Protein AF-A0A1Y1X0P6-F1 (afdb_monomer_lite)

pLDDT: mean 90.1, std 10.2, range [53.31, 98.5]

Radius of gyration: 53.83 Å; chains: 1; bounding box: 141×54×139 Å

Sequence (663 aa):
MRDKLRIVNDIKDFINKNDINKLKDYIKNENIEIKRIDKDIENYTNKLYNKGKISNELNYFVKIHYDKNIVNFIEIIKKNDLEKLKNYLLKNNVKLYDINYKYFDIMKYSIFLMERKEISSDIYTYIKNHFNRIKVIEIMKKNNVNELRSFSMKNNIEFKELNDNTFDIINYINSPKNKISDDIKKFVIETFVFKRKNIIKYLKEENVIDLKKYIKNNKIEIKDLNDENFDIIDYVNSSTNSISFKMKNFVISHYNKERFEIIELISNNDINYLKEYIEKNSIELEKLNDENFDILNFINKNIEISESMKIFVISHLNKKRYDIVELIRENNLTKLKNYVEKNNIEFKSFEDSYFNIIKYSFHLYNYNIIFCNVKDYIITRYTKQRRLIINMIKKNDINGLKGYIEKNSIELEKLNDENFDILKYINKNIKISKSMKIFVISHLNKKRYDIVELIRENNLTKLKNYVEKNNIEFKSFEDSSFNIIKYSFYFYGCKTISCDVRDYVITGYTRQRRLIINMIKKNDFNGQKKYIIENNVKIDELNGYNFNIVKYTCDYLYNISSKVTELIKDFYYKRGFSIPICLIKENKLNQLKEYTEKNNFIFESLNTNNFNIIEYILTLYQQNLISLEMKNFIIYHYNEKRKMIVKLFEKNNINELKEYSEK

Structure (mmCIF, N/CA/C/O backbone):
data_AF-A0A1Y1X0P6-F1
#
_entry.id   AF-A0A1Y1X0P6-F1
#
loop_
_atom_site.group_PDB
_atom_site.id
_atom_site.type_symbol
_atom_site.label_atom_id
_atom_site.label_alt_id
_atom_site.label_comp_id
_atom_site.label_asym_id
_atom_site.label_entity_id
_atom_site.label_seq_id
_atom_site.pdbx_PDB_ins_code
_atom_site.Cartn_x
_atom_site.Cartn_y
_atom_site.Cartn_z
_atom_site.occupancy
_atom_site.B_iso_or_equiv
_atom_site.auth_seq_id
_atom_site.auth_comp_id
_atom_site.auth_asym_id
_atom_site.auth_atom_id
_atom_site.pdbx_PDB_model_num
ATOM 1 N N . MET A 1 1 ? -63.482 -2.624 67.041 1.00 59.59 1 MET A N 1
ATOM 2 C CA . MET A 1 1 ? -62.346 -2.319 67.954 1.00 59.59 1 MET A CA 1
ATOM 3 C C . MET A 1 1 ? -61.953 -3.522 68.817 1.00 59.59 1 MET A C 1
ATOM 5 O O . MET A 1 1 ? -60.761 -3.784 68.910 1.00 59.59 1 MET A O 1
ATOM 9 N N . ARG A 1 2 ? -62.910 -4.284 69.384 1.00 62.12 2 ARG A N 1
ATOM 10 C CA . ARG A 1 2 ? -62.627 -5.506 70.172 1.00 62.12 2 ARG A CA 1
ATOM 11 C C . ARG A 1 2 ? -61.884 -6.598 69.383 1.00 62.12 2 ARG A C 1
ATOM 13 O O . ARG A 1 2 ? -60.907 -7.128 69.899 1.00 62.12 2 ARG A O 1
ATOM 20 N N . ASP A 1 3 ? -62.238 -6.831 68.118 1.00 81.94 3 ASP A N 1
ATOM 21 C CA . ASP A 1 3 ? -61.567 -7.858 67.295 1.00 81.94 3 ASP A CA 1
ATOM 22 C C . ASP A 1 3 ? -60.112 -7.507 66.978 1.00 81.94 3 ASP A C 1
ATOM 24 O O . ASP A 1 3 ? -59.235 -8.360 67.012 1.00 81.94 3 ASP A O 1
ATOM 28 N N . LYS A 1 4 ? -59.828 -6.219 66.764 1.00 89.94 4 LYS A N 1
ATOM 29 C CA . LYS A 1 4 ? -58.477 -5.730 66.473 1.00 89.94 4 LYS A CA 1
ATOM 30 C C . LYS A 1 4 ? -57.524 -5.978 67.646 1.00 89.94 4 LYS A C 1
ATOM 32 O O . LYS A 1 4 ? -56.427 -6.471 67.431 1.00 89.94 4 LYS A O 1
ATOM 37 N N . LEU A 1 5 ? -57.950 -5.678 68.876 1.00 91.62 5 LEU A N 1
ATOM 38 C CA . LEU A 1 5 ? -57.136 -5.910 70.074 1.00 91.62 5 LEU A CA 1
ATOM 39 C C . LEU A 1 5 ? -56.911 -7.408 70.329 1.00 91.62 5 LEU A C 1
ATOM 41 O O . LEU A 1 5 ? -55.798 -7.796 70.673 1.00 91.62 5 LEU A O 1
ATOM 45 N N . ARG A 1 6 ? -57.941 -8.241 70.109 1.00 94.38 6 ARG A N 1
ATOM 46 C CA . ARG A 1 6 ? -57.818 -9.704 70.183 1.00 94.38 6 ARG A CA 1
ATOM 47 C C . ARG A 1 6 ? -56.748 -10.207 69.214 1.00 94.38 6 ARG A C 1
ATOM 49 O O . ARG A 1 6 ? -55.807 -10.854 69.649 1.00 94.38 6 ARG A O 1
ATOM 56 N N . ILE A 1 7 ? -56.825 -9.797 67.946 1.00 94.50 7 ILE A N 1
ATOM 57 C CA . ILE A 1 7 ? -55.865 -10.201 66.910 1.00 94.50 7 ILE A CA 1
ATOM 58 C C . ILE A 1 7 ? -54.432 -9.757 67.250 1.00 94.50 7 ILE A C 1
ATOM 60 O O . ILE A 1 7 ? -53.492 -10.532 67.095 1.00 94.50 7 ILE A O 1
ATOM 64 N N . VAL A 1 8 ? -54.241 -8.529 67.753 1.00 95.44 8 VAL A N 1
ATOM 65 C CA . VAL A 1 8 ? -52.916 -8.058 68.206 1.00 95.44 8 VAL A CA 1
ATOM 66 C C . VAL A 1 8 ? -52.361 -8.939 69.320 1.00 95.44 8 VAL A C 1
ATOM 68 O O . VAL A 1 8 ? -51.175 -9.274 69.298 1.00 95.44 8 VAL A O 1
ATOM 71 N N . ASN A 1 9 ? -53.195 -9.281 70.302 1.00 95.44 9 ASN A N 1
ATOM 72 C CA . ASN A 1 9 ? -52.785 -10.087 71.445 1.00 95.44 9 ASN A CA 1
ATOM 73 C C . ASN A 1 9 ? -52.441 -11.516 71.025 1.00 95.44 9 ASN A C 1
ATOM 75 O O . ASN A 1 9 ? -51.397 -12.008 71.441 1.00 95.44 9 ASN A O 1
ATOM 79 N N . ASP A 1 10 ? -53.242 -12.128 70.152 1.00 96.31 10 ASP A N 1
ATOM 80 C CA . ASP A 1 10 ? -52.979 -13.464 69.610 1.00 96.31 10 ASP A CA 1
ATOM 81 C C . ASP A 1 10 ? -51.648 -13.484 68.841 1.00 96.31 10 ASP A C 1
ATOM 83 O O . ASP A 1 10 ? -50.781 -14.317 69.104 1.00 96.31 10 ASP A O 1
ATOM 87 N N . ILE A 1 11 ? -51.413 -12.499 67.961 1.00 96.62 11 ILE A N 1
ATOM 88 C CA . ILE A 1 11 ? -50.139 -12.366 67.235 1.00 96.62 11 ILE A CA 1
ATOM 89 C C . ILE A 1 11 ? -48.963 -12.206 68.212 1.00 96.62 11 ILE A C 1
ATOM 91 O O . ILE A 1 11 ? -47.950 -12.893 68.069 1.00 96.62 11 ILE A O 1
ATOM 95 N N . LYS A 1 12 ? -49.074 -11.324 69.216 1.00 97.12 12 LYS A N 1
ATOM 96 C CA . LYS A 1 12 ? -48.016 -11.118 70.223 1.00 97.12 12 LYS A CA 1
ATOM 97 C C . LYS A 1 12 ? -47.772 -12.374 71.064 1.00 97.12 12 LYS A C 1
ATOM 99 O O . LYS A 1 12 ? -46.616 -12.642 71.390 1.00 97.12 12 LYS A O 1
ATOM 104 N N . ASP A 1 13 ? -48.810 -13.144 71.383 1.00 97.25 13 ASP A N 1
ATOM 105 C CA . ASP A 1 13 ? -48.706 -14.422 72.093 1.00 97.25 13 ASP A CA 1
ATOM 106 C C . ASP A 1 13 ? -47.965 -15.475 71.255 1.00 97.25 13 ASP A C 1
ATOM 108 O O . ASP A 1 13 ? -46.997 -16.067 71.738 1.00 97.25 13 ASP A O 1
ATOM 112 N N . PHE A 1 14 ? -48.318 -15.638 69.976 1.00 97.62 14 PHE A N 1
ATOM 113 C CA . PHE A 1 14 ? -47.597 -16.547 69.076 1.00 97.62 14 PHE A CA 1
ATOM 114 C C . PHE A 1 14 ? -46.130 -16.140 68.892 1.00 97.62 14 PHE A C 1
ATOM 116 O O . PHE A 1 14 ? -45.243 -16.995 68.938 1.00 97.62 14 PHE A O 1
ATOM 123 N N . ILE A 1 15 ? -45.850 -14.836 68.759 1.00 97.25 15 ILE A N 1
ATOM 124 C CA . ILE A 1 15 ? -44.478 -14.312 68.711 1.00 97.25 15 ILE A CA 1
ATOM 125 C C . ILE A 1 15 ? -43.740 -14.625 70.022 1.00 97.25 15 ILE A C 1
ATOM 127 O O . ILE A 1 15 ? -42.617 -15.116 69.976 1.00 97.25 15 ILE A O 1
ATOM 131 N N . ASN A 1 16 ? -44.352 -14.396 71.189 1.00 96.56 16 ASN A N 1
ATOM 132 C CA . ASN A 1 16 ? -43.742 -14.685 72.496 1.00 96.56 16 ASN A CA 1
ATOM 133 C C . ASN A 1 16 ? -43.391 -16.156 72.690 1.00 96.56 16 ASN A C 1
ATOM 135 O O . ASN A 1 16 ? -42.343 -16.467 73.251 1.00 96.56 16 ASN A O 1
ATOM 139 N N . LYS A 1 17 ? -44.269 -17.046 72.225 1.00 97.06 17 LYS A N 1
ATOM 140 C CA . LYS A 1 17 ? -44.071 -18.499 72.261 1.00 97.06 17 LYS A CA 1
ATOM 141 C C . LYS A 1 17 ? -43.073 -18.989 71.208 1.00 97.06 17 LYS A C 1
ATOM 143 O O . LYS A 1 17 ? -42.765 -20.175 71.182 1.00 97.06 17 LYS A O 1
ATOM 148 N N . ASN A 1 18 ? -42.571 -18.091 70.356 1.00 96.25 18 ASN A N 1
ATOM 149 C CA . ASN A 1 18 ? -41.733 -18.395 69.202 1.00 96.25 18 ASN A CA 1
ATOM 150 C C . ASN A 1 18 ? -42.370 -19.452 68.262 1.00 96.25 18 ASN A C 1
ATOM 152 O O . ASN A 1 18 ? -41.668 -20.258 67.653 1.00 96.25 18 ASN A O 1
ATOM 156 N N . ASP A 1 19 ? -43.705 -19.465 68.156 1.00 96.38 19 ASP A N 1
ATOM 157 C CA . ASP A 1 19 ? -44.482 -20.486 67.438 1.00 96.38 19 ASP A CA 1
ATOM 158 C C . ASP A 1 19 ? -44.824 -20.013 66.015 1.00 96.38 19 ASP A C 1
ATOM 160 O O . ASP A 1 19 ? -45.900 -19.478 65.735 1.00 96.38 19 ASP A O 1
ATOM 164 N N . ILE A 1 20 ? -43.863 -20.170 65.098 1.00 96.12 20 ILE A N 1
ATOM 165 C CA . ILE A 1 20 ? -43.991 -19.688 63.714 1.00 96.12 20 ILE A CA 1
ATOM 166 C C . ILE A 1 20 ? -45.110 -20.391 62.938 1.00 96.12 20 ILE A C 1
ATOM 168 O O . ILE A 1 20 ? -45.725 -19.768 62.076 1.00 96.12 20 ILE A O 1
ATOM 172 N N . ASN A 1 21 ? -45.381 -21.666 63.224 1.00 96.12 21 ASN A N 1
ATOM 173 C CA . ASN A 1 21 ? -46.379 -22.438 62.485 1.00 96.12 21 ASN A CA 1
ATOM 174 C C . ASN A 1 21 ? -47.788 -21.959 62.832 1.00 96.12 21 ASN A C 1
ATOM 176 O O . ASN A 1 21 ? -48.546 -21.629 61.924 1.00 96.12 21 ASN A O 1
ATOM 180 N N . LYS A 1 22 ? -48.096 -21.779 64.126 1.00 96.25 22 LYS A N 1
ATOM 181 C CA . LYS A 1 22 ? -49.379 -21.178 64.518 1.00 96.25 22 LYS A CA 1
ATOM 182 C C . LYS A 1 22 ? -49.533 -19.760 63.990 1.00 96.25 22 LYS A C 1
ATOM 184 O O . LYS A 1 22 ? -50.613 -19.399 63.537 1.00 96.25 22 LYS A O 1
ATOM 189 N N . LEU A 1 23 ? -48.460 -18.968 63.995 1.00 96.62 23 LEU A N 1
ATOM 190 C CA . LEU A 1 23 ? -48.498 -17.618 63.439 1.00 96.62 23 LEU A CA 1
ATOM 191 C C . LEU A 1 23 ? -48.761 -17.624 61.919 1.00 96.62 23 LEU A C 1
ATOM 193 O O . LEU A 1 23 ? -49.551 -16.809 61.446 1.00 96.62 23 LEU A O 1
ATOM 197 N N . LYS A 1 24 ? -48.140 -18.546 61.166 1.00 95.62 24 LYS A N 1
ATOM 198 C CA . LYS A 1 24 ? -48.385 -18.763 59.727 1.00 95.62 24 LYS A CA 1
ATOM 199 C C . LYS A 1 24 ? -49.851 -19.090 59.459 1.00 95.62 24 LYS A C 1
ATOM 201 O O . LYS A 1 24 ? -50.482 -18.411 58.647 1.00 95.62 24 LYS A O 1
ATOM 206 N N . ASP A 1 25 ? -50.385 -20.085 60.162 1.00 95.69 25 ASP A N 1
ATOM 207 C CA . ASP A 1 25 ? -51.770 -20.528 59.999 1.00 95.69 25 ASP A CA 1
ATOM 208 C C . ASP A 1 25 ? -52.753 -19.417 60.370 1.00 95.69 25 ASP A C 1
ATOM 210 O O . ASP A 1 25 ? -53.696 -19.152 59.629 1.00 95.69 25 ASP A O 1
ATOM 214 N N . TYR A 1 26 ? -52.492 -18.705 61.468 1.00 95.88 26 TYR A N 1
ATOM 215 C CA . TYR A 1 26 ? -53.346 -17.621 61.938 1.00 95.88 26 TYR A CA 1
ATOM 216 C C . TYR A 1 26 ? -53.378 -16.438 60.964 1.00 95.88 26 TYR A C 1
ATOM 218 O O . TYR A 1 26 ? -54.457 -15.994 60.577 1.00 95.88 26 TYR A O 1
ATOM 226 N N . ILE A 1 27 ? -52.215 -15.961 60.496 1.00 94.06 27 ILE A N 1
ATOM 227 C CA . ILE A 1 27 ? -52.154 -14.866 59.512 1.00 94.06 27 ILE A CA 1
ATOM 228 C C . ILE A 1 27 ? -52.871 -15.249 58.214 1.00 94.06 27 ILE A C 1
ATOM 230 O O . ILE A 1 27 ? -53.576 -14.418 57.638 1.00 94.06 27 ILE A O 1
ATOM 234 N N . LYS A 1 28 ? -52.710 -16.498 57.762 1.00 92.31 28 LYS A N 1
ATOM 235 C CA . LYS A 1 28 ? -53.332 -17.001 56.535 1.00 92.31 28 LYS A CA 1
ATOM 236 C C . LYS A 1 28 ? -54.851 -17.133 56.669 1.00 92.31 28 LYS A C 1
ATOM 238 O O . LYS A 1 28 ? -55.565 -16.641 55.800 1.00 92.31 28 LYS A O 1
ATOM 243 N N . ASN A 1 29 ? -55.333 -17.776 57.733 1.00 93.31 29 ASN A N 1
ATOM 244 C CA . ASN A 1 29 ? -56.759 -18.048 57.944 1.00 93.31 29 ASN A CA 1
ATOM 245 C C . ASN A 1 29 ? -57.564 -16.758 58.134 1.00 93.31 29 ASN A C 1
ATOM 247 O O . ASN A 1 29 ? -58.663 -16.633 57.603 1.00 93.31 29 ASN A O 1
ATOM 251 N N . GLU A 1 30 ? -56.988 -15.780 58.830 1.00 92.81 30 GLU A N 1
ATOM 252 C CA . GLU A 1 30 ? -57.635 -14.497 59.115 1.00 92.81 30 GLU A CA 1
ATOM 253 C C . GLU A 1 30 ? -57.335 -13.420 58.048 1.00 92.81 30 GLU A C 1
ATOM 255 O O . GLU A 1 30 ? -57.792 -12.283 58.169 1.00 92.81 30 GLU A O 1
ATOM 260 N N . ASN A 1 31 ? -56.563 -13.748 56.997 1.00 90.38 31 ASN A N 1
ATOM 261 C CA . ASN A 1 31 ? -56.144 -12.830 55.924 1.00 90.38 31 ASN A CA 1
ATOM 262 C C . ASN A 1 31 ? -55.560 -11.501 56.460 1.00 90.38 31 ASN A C 1
ATOM 264 O O . ASN A 1 31 ? -55.955 -10.398 56.065 1.00 90.38 31 ASN A O 1
ATOM 268 N N . ILE A 1 32 ? -54.635 -11.615 57.414 1.00 90.94 32 ILE A N 1
ATOM 269 C CA . ILE A 1 32 ? -54.116 -10.488 58.194 1.00 90.94 32 ILE A CA 1
ATOM 270 C C . ILE A 1 32 ? -53.000 -9.742 57.449 1.00 90.94 32 ILE A C 1
ATOM 272 O O . ILE A 1 32 ? -51.982 -10.320 57.080 1.00 90.94 32 ILE A O 1
ATOM 276 N N . GLU A 1 33 ? -53.133 -8.415 57.349 1.00 90.56 33 GLU A N 1
ATOM 277 C CA . GLU A 1 33 ? -52.023 -7.495 57.059 1.00 90.56 33 GLU A CA 1
ATOM 278 C C . GLU A 1 33 ? -51.565 -6.827 58.366 1.00 90.56 33 GLU A C 1
ATOM 280 O O . GLU A 1 33 ? -52.247 -5.934 58.881 1.00 90.56 33 GLU A O 1
ATOM 285 N N . ILE A 1 34 ? -50.416 -7.243 58.914 1.00 91.69 34 ILE A N 1
ATOM 286 C CA . ILE A 1 34 ? -49.955 -6.840 60.259 1.00 91.69 34 ILE A CA 1
ATOM 287 C C . ILE A 1 34 ? -49.917 -5.307 60.415 1.00 91.69 34 ILE A C 1
ATOM 289 O O . ILE A 1 34 ? -50.376 -4.784 61.432 1.00 91.69 34 ILE A O 1
ATOM 293 N N . LYS A 1 35 ? -49.471 -4.570 59.388 1.00 90.94 35 LYS A N 1
ATOM 294 C CA . LYS A 1 35 ? -49.409 -3.096 59.360 1.00 90.94 35 LYS A CA 1
ATOM 295 C C . LYS A 1 35 ? -50.762 -2.414 59.586 1.00 90.94 35 LYS A C 1
ATOM 297 O O . LYS A 1 35 ? -50.802 -1.331 60.175 1.00 90.94 35 LYS A O 1
ATOM 302 N N . ARG A 1 36 ? -51.873 -3.013 59.133 1.00 89.88 36 ARG A N 1
ATOM 303 C CA . ARG A 1 36 ? -53.234 -2.474 59.353 1.00 89.88 36 ARG A CA 1
ATOM 304 C C . ARG A 1 36 ? -53.728 -2.722 60.775 1.00 89.88 36 ARG A C 1
ATOM 306 O O . ARG A 1 36 ? -54.544 -1.950 61.296 1.00 89.88 36 ARG A O 1
ATOM 313 N N . ILE A 1 37 ? -53.241 -3.792 61.395 1.00 90.38 37 ILE A N 1
ATOM 314 C CA . ILE A 1 37 ? -53.665 -4.218 62.723 1.00 90.38 37 ILE A CA 1
ATOM 315 C C . ILE A 1 37 ? -52.900 -3.450 63.800 1.00 90.38 37 ILE A C 1
ATOM 317 O O . ILE A 1 37 ? -53.515 -2.743 64.587 1.00 90.38 37 ILE A O 1
ATOM 321 N N . ASP A 1 38 ? -51.578 -3.507 63.837 1.00 90.25 38 ASP A N 1
ATOM 322 C CA . ASP A 1 38 ? -50.809 -2.738 64.817 1.00 90.25 38 ASP A CA 1
ATOM 323 C C . ASP A 1 38 ? -49.389 -2.518 64.300 1.00 90.25 38 ASP A C 1
ATOM 325 O O . ASP A 1 38 ? -48.623 -3.463 64.095 1.00 90.25 38 ASP A O 1
ATOM 329 N N . LYS A 1 39 ? -49.035 -1.242 64.101 1.00 87.06 39 LYS A N 1
ATOM 330 C CA . LYS A 1 39 ? -47.705 -0.846 63.627 1.00 87.06 39 LYS A CA 1
ATOM 331 C C . LYS A 1 39 ? -46.610 -1.246 64.622 1.00 87.06 39 LYS A C 1
ATOM 333 O O . LYS A 1 39 ? -45.468 -1.417 64.200 1.00 87.06 39 LYS A O 1
ATOM 338 N N . ASP A 1 40 ? -46.948 -1.447 65.898 1.00 92.06 40 ASP A N 1
ATOM 339 C CA . ASP A 1 40 ? -45.998 -1.801 66.951 1.00 92.06 40 ASP A CA 1
ATOM 340 C C . ASP A 1 40 ? -45.678 -3.297 67.033 1.00 92.06 40 ASP A C 1
ATOM 342 O O . ASP A 1 40 ? -44.695 -3.655 67.684 1.00 92.06 40 ASP A O 1
ATOM 346 N N . ILE A 1 41 ? -46.425 -4.184 66.357 1.00 93.62 41 ILE A N 1
ATOM 347 C CA . ILE A 1 41 ? -46.115 -5.631 66.330 1.00 93.62 41 ILE A CA 1
ATOM 348 C C . ILE A 1 41 ? -44.704 -5.878 65.784 1.00 93.62 41 ILE A C 1
ATOM 350 O O . ILE A 1 41 ? -43.966 -6.728 66.283 1.00 93.62 41 ILE A O 1
ATOM 354 N N . GLU A 1 42 ? -44.284 -5.109 64.790 1.00 90.38 42 GLU A N 1
ATOM 355 C CA . GLU A 1 42 ? -42.949 -5.222 64.213 1.00 90.38 42 GLU A CA 1
ATOM 356 C C . GLU A 1 42 ? -41.857 -4.725 65.175 1.00 90.38 42 GLU A C 1
ATOM 358 O O . GLU A 1 42 ? -40.851 -5.409 65.382 1.00 90.38 42 GLU A O 1
ATOM 363 N N . ASN A 1 43 ? -42.059 -3.566 65.818 1.00 91.56 43 ASN A N 1
ATOM 364 C CA . ASN A 1 43 ? -41.158 -3.052 66.858 1.00 91.56 43 ASN A CA 1
ATOM 365 C C . ASN A 1 43 ? -41.009 -4.061 68.001 1.00 91.56 43 ASN A C 1
ATOM 367 O O . ASN A 1 43 ? -39.902 -4.313 68.481 1.00 91.56 43 ASN A O 1
ATOM 371 N N . TYR A 1 44 ? -42.132 -4.648 68.409 1.00 95.19 44 TYR A N 1
ATOM 372 C CA . TYR A 1 44 ? -42.217 -5.687 69.420 1.00 95.19 44 TYR A CA 1
ATOM 373 C C . TYR A 1 44 ? -41.399 -6.924 69.033 1.00 95.19 44 TYR A C 1
ATOM 375 O O . TYR A 1 44 ? -40.531 -7.356 69.794 1.00 95.19 44 TYR A O 1
ATOM 383 N N . THR A 1 45 ? -41.607 -7.427 67.815 1.00 94.56 45 THR A N 1
ATOM 384 C CA . THR A 1 45 ? -40.896 -8.590 67.267 1.00 94.56 45 THR A CA 1
ATOM 385 C C . THR A 1 45 ? -39.390 -8.342 67.210 1.00 94.56 45 THR A C 1
ATOM 387 O O . THR A 1 45 ? -38.617 -9.137 67.739 1.00 94.56 45 THR A O 1
ATOM 390 N N . ASN A 1 46 ? -38.951 -7.195 66.677 1.00 91.00 46 ASN A N 1
ATOM 391 C CA . ASN A 1 46 ? -37.528 -6.842 66.630 1.00 91.00 46 ASN A CA 1
ATOM 392 C C . ASN A 1 46 ? -36.912 -6.734 68.037 1.00 91.00 46 ASN A C 1
ATOM 394 O O . ASN A 1 46 ? -35.784 -7.178 68.249 1.00 91.00 46 ASN A O 1
ATOM 398 N N . LYS A 1 47 ? -37.645 -6.188 69.021 1.00 95.19 47 LYS A N 1
ATOM 399 C CA . LYS A 1 47 ? -37.192 -6.132 70.423 1.00 95.19 47 LYS A CA 1
ATOM 400 C C . LYS A 1 47 ? -36.964 -7.525 71.005 1.00 95.19 47 LYS A C 1
ATOM 402 O O . LYS A 1 47 ? -36.001 -7.712 71.745 1.00 95.19 47 LYS A O 1
ATOM 407 N N . LEU A 1 48 ? -37.842 -8.482 70.711 1.00 96.06 48 LEU A N 1
ATOM 408 C CA . LEU A 1 48 ? -37.693 -9.865 71.167 1.00 96.06 48 LEU A CA 1
ATOM 409 C C . LEU A 1 48 ? -36.554 -10.583 70.441 1.00 96.06 48 LEU A C 1
ATOM 411 O O . LEU A 1 48 ? -35.767 -11.268 71.092 1.00 96.06 48 LEU A O 1
ATOM 415 N N . TYR A 1 49 ? -36.418 -10.370 69.132 1.00 95.12 49 TYR A N 1
ATOM 416 C CA . TYR A 1 49 ? -35.329 -10.930 68.335 1.00 95.12 49 TYR A CA 1
ATOM 417 C C . TYR A 1 49 ? -33.960 -10.450 68.831 1.00 95.12 49 TYR A C 1
ATOM 419 O O . TYR A 1 49 ? -33.085 -11.264 69.102 1.00 95.12 49 TYR A O 1
ATOM 427 N N . ASN A 1 50 ? -33.800 -9.143 69.065 1.00 93.06 50 ASN A N 1
ATOM 428 C CA . ASN A 1 50 ? -32.553 -8.570 69.589 1.00 93.06 50 ASN A CA 1
ATOM 429 C C . ASN A 1 50 ? -32.213 -9.061 71.007 1.00 93.06 50 ASN A C 1
ATOM 431 O O . ASN A 1 50 ? -31.059 -9.000 71.416 1.00 93.06 50 ASN A O 1
ATOM 435 N N . LYS A 1 51 ? -33.207 -9.546 71.762 1.00 96.56 51 LYS A N 1
ATOM 436 C CA . LYS A 1 51 ? -33.021 -10.192 73.071 1.00 96.56 51 LYS A CA 1
ATOM 437 C C . LYS A 1 51 ? -32.764 -11.703 72.967 1.00 96.56 51 LYS A C 1
ATOM 439 O O . LYS A 1 51 ? -32.720 -12.362 74.000 1.00 96.56 51 LYS A O 1
ATOM 444 N N . GLY A 1 52 ? -32.676 -12.263 71.757 1.00 95.62 52 GLY A N 1
ATOM 445 C CA . GLY A 1 52 ? -32.529 -13.703 71.522 1.00 95.62 52 GLY A CA 1
ATOM 446 C C . GLY A 1 52 ? -33.755 -14.535 71.915 1.00 95.62 52 GLY A C 1
ATOM 447 O O . GLY A 1 52 ? -33.642 -15.744 72.069 1.00 95.62 52 GLY A O 1
ATOM 448 N N . LYS A 1 53 ? -34.925 -13.908 72.111 1.00 96.81 53 LYS A N 1
ATOM 449 C CA . LYS A 1 53 ? -36.138 -14.589 72.604 1.00 96.81 53 LYS A CA 1
ATOM 450 C C . LYS A 1 53 ? -36.940 -15.301 71.518 1.00 96.81 53 LYS A C 1
ATOM 452 O O . LYS A 1 53 ? -37.776 -16.135 71.838 1.00 96.81 53 LYS A O 1
ATOM 457 N N . ILE A 1 54 ? -36.720 -14.948 70.255 1.00 97.50 54 ILE A N 1
ATOM 458 C CA . ILE A 1 54 ? -37.398 -15.550 69.106 1.00 97.50 54 ILE A CA 1
ATOM 459 C C . ILE A 1 54 ? -36.388 -15.881 68.013 1.00 97.50 54 ILE A C 1
ATOM 461 O O . ILE A 1 54 ? -35.321 -15.271 67.925 1.00 97.50 54 ILE A O 1
ATOM 465 N N . SER A 1 55 ? -36.750 -16.835 67.162 1.00 95.25 55 SER A N 1
ATOM 466 C CA . SER A 1 55 ? -35.939 -17.273 66.031 1.00 95.25 55 SER A CA 1
ATOM 467 C C . SER A 1 55 ? -35.822 -16.194 64.947 1.00 95.25 55 SER A C 1
ATOM 469 O O . SER A 1 55 ? -36.701 -15.343 64.775 1.00 95.25 55 SER A O 1
ATOM 471 N N . ASN A 1 56 ? -34.742 -16.263 64.161 1.00 90.38 56 ASN A N 1
ATOM 472 C CA . ASN A 1 56 ? -34.593 -15.426 62.970 1.00 90.38 56 ASN A CA 1
ATOM 473 C C . ASN A 1 56 ? -35.716 -15.699 61.960 1.00 90.38 56 ASN A C 1
ATOM 475 O O . ASN A 1 56 ? -36.230 -14.754 61.377 1.00 90.38 56 ASN A O 1
ATOM 479 N N . GLU A 1 57 ? -36.142 -16.958 61.799 1.00 90.56 57 GLU A N 1
ATOM 480 C CA . GLU A 1 57 ? -37.234 -17.320 60.884 1.00 90.56 57 GLU A CA 1
ATOM 481 C C . GLU A 1 57 ? -38.545 -16.617 61.258 1.00 90.56 57 GLU A C 1
ATOM 483 O O . GLU A 1 57 ? -39.188 -16.034 60.387 1.00 90.56 57 GLU A O 1
ATOM 488 N N . LEU A 1 58 ? -38.913 -16.596 62.546 1.00 94.81 58 LEU A N 1
ATOM 489 C CA . LEU A 1 58 ? -40.130 -15.925 63.013 1.00 94.81 58 LEU A CA 1
ATOM 490 C C . LEU A 1 58 ? -40.054 -14.409 62.838 1.00 94.81 58 LEU A C 1
ATOM 492 O O . LEU A 1 58 ? -40.994 -13.802 62.326 1.00 94.81 58 LEU A O 1
ATOM 496 N N . ASN A 1 59 ? -38.918 -13.800 63.187 1.00 93.31 59 ASN A N 1
ATOM 497 C CA . ASN A 1 59 ? -38.688 -12.378 62.934 1.00 93.31 59 ASN A CA 1
ATOM 498 C C . ASN A 1 59 ? -38.819 -12.046 61.437 1.00 93.31 59 ASN A C 1
ATOM 500 O O . ASN A 1 59 ? -39.432 -11.049 61.057 1.00 93.31 59 ASN A O 1
ATOM 504 N N . TYR A 1 60 ? -38.274 -12.908 60.578 1.00 89.06 60 TYR A N 1
ATOM 505 C CA . TYR A 1 60 ? -38.336 -12.751 59.131 1.00 89.06 60 TYR A CA 1
ATOM 506 C C . TYR A 1 60 ? -39.759 -12.893 58.590 1.00 89.06 60 TYR A C 1
ATOM 508 O O . TYR A 1 60 ? -40.194 -12.101 57.754 1.00 89.06 60 TYR A O 1
ATOM 516 N N . PHE A 1 61 ? -40.496 -13.882 59.092 1.00 93.06 61 PHE A N 1
ATOM 517 C CA . PHE A 1 61 ? -41.876 -14.137 58.711 1.00 93.06 61 PHE A CA 1
ATOM 518 C C . PHE A 1 61 ? -42.772 -12.926 58.991 1.00 93.06 61 PHE A C 1
ATOM 520 O O . PHE A 1 61 ? -43.489 -12.486 58.090 1.00 93.06 61 PHE A O 1
ATOM 527 N N . VAL A 1 62 ? -42.661 -12.341 60.193 1.00 93.00 62 VAL A N 1
ATOM 528 C CA . VAL A 1 62 ? -43.393 -11.122 60.576 1.00 93.00 62 VAL A CA 1
ATOM 529 C C . VAL A 1 62 ? -43.059 -9.958 59.641 1.00 93.00 62 VAL A C 1
ATOM 531 O O . VAL A 1 62 ? -43.960 -9.232 59.235 1.00 93.00 62 VAL A O 1
ATOM 534 N N . LYS A 1 63 ? -41.787 -9.791 59.255 1.00 90.94 63 LYS A N 1
ATOM 535 C CA . LYS A 1 63 ? -41.354 -8.720 58.341 1.00 90.94 63 LYS A CA 1
ATOM 536 C C . LYS A 1 63 ? -41.912 -8.874 56.928 1.00 90.94 63 LYS A C 1
ATOM 538 O O . LYS A 1 63 ? -42.360 -7.889 56.352 1.00 90.94 63 LYS A O 1
ATOM 543 N N . ILE A 1 64 ? -41.918 -10.092 56.381 1.00 90.81 64 ILE A N 1
ATOM 544 C CA . ILE A 1 64 ? -42.501 -10.365 55.055 1.00 90.81 64 ILE A CA 1
ATOM 545 C C . ILE A 1 64 ? -44.010 -10.099 55.062 1.00 90.81 64 ILE A C 1
ATOM 547 O O . ILE A 1 64 ? -44.524 -9.504 54.122 1.00 90.81 64 ILE A O 1
ATOM 551 N N . HIS A 1 65 ? -44.706 -10.505 56.127 1.00 92.38 65 HIS A N 1
ATOM 552 C CA . HIS A 1 65 ? -46.162 -10.360 56.262 1.00 92.38 65 HIS A CA 1
ATOM 553 C C . HIS A 1 65 ? -46.585 -9.023 56.882 1.00 92.38 65 HIS A C 1
ATOM 555 O O . HIS A 1 65 ? -47.752 -8.838 57.236 1.00 92.38 65 HIS A O 1
ATOM 561 N N . TYR A 1 66 ? -45.650 -8.077 57.012 1.00 91.19 66 TYR A N 1
ATOM 562 C CA . TYR A 1 66 ? -45.946 -6.769 57.574 1.00 91.19 66 TYR A CA 1
ATOM 563 C C . TYR A 1 66 ? -46.912 -5.985 56.682 1.00 91.19 66 TYR A C 1
ATOM 565 O O . TYR A 1 66 ? -47.934 -5.493 57.154 1.00 91.19 66 TYR A O 1
ATOM 573 N N . ASP A 1 67 ? -46.600 -5.910 55.388 1.00 89.69 67 ASP A N 1
ATOM 574 C CA . ASP A 1 67 ? -47.335 -5.157 54.370 1.00 89.69 67 ASP A CA 1
ATOM 575 C C . ASP A 1 67 ? -47.722 -6.091 53.218 1.00 89.69 67 ASP A C 1
ATOM 577 O O . ASP A 1 67 ? -46.910 -6.899 52.756 1.00 89.69 67 ASP A O 1
ATOM 581 N N . LYS A 1 68 ? -48.954 -5.966 52.719 1.00 88.75 68 LYS A N 1
ATOM 582 C CA . LYS A 1 68 ? -49.453 -6.830 51.642 1.00 88.75 68 LYS A CA 1
ATOM 583 C C . LYS A 1 68 ? -48.626 -6.700 50.354 1.00 88.75 68 LYS A C 1
ATOM 585 O O . LYS A 1 68 ? -48.473 -7.677 49.626 1.00 88.75 68 LYS A O 1
ATOM 590 N N . ASN A 1 69 ? -48.055 -5.527 50.077 1.00 88.94 69 ASN A N 1
ATOM 591 C CA . ASN A 1 69 ? -47.194 -5.322 48.911 1.00 88.94 69 ASN A CA 1
ATOM 592 C C . ASN A 1 69 ? -45.867 -6.077 49.033 1.00 88.94 69 ASN A C 1
ATOM 594 O O . ASN A 1 69 ? -45.364 -6.555 48.016 1.00 88.94 69 ASN A O 1
ATOM 598 N N . ILE A 1 70 ? -45.327 -6.214 50.255 1.00 90.62 70 ILE A N 1
ATOM 599 C CA . ILE A 1 70 ? -44.139 -7.035 50.519 1.00 90.62 70 ILE A CA 1
ATOM 600 C C . ILE A 1 70 ? -44.479 -8.494 50.220 1.00 90.62 70 ILE A C 1
ATOM 602 O O . ILE A 1 70 ? -43.794 -9.103 49.405 1.00 90.62 70 ILE A O 1
ATOM 606 N N . VAL A 1 71 ? -45.564 -9.026 50.796 1.00 90.94 71 VAL A N 1
ATOM 607 C CA . VAL A 1 71 ? -46.010 -10.413 50.556 1.00 90.94 71 VAL A CA 1
ATOM 608 C C . VAL A 1 71 ? -46.161 -10.690 49.061 1.00 90.94 71 VAL A C 1
ATOM 610 O O . VAL A 1 71 ? -45.515 -11.598 48.542 1.00 90.94 71 VAL A O 1
ATOM 613 N N . ASN A 1 72 ? -46.935 -9.860 48.355 1.00 91.69 72 ASN A N 1
ATOM 614 C CA . ASN A 1 72 ? -47.169 -10.013 46.919 1.00 91.69 72 ASN A CA 1
ATOM 615 C C . ASN A 1 72 ? -45.859 -9.995 46.120 1.00 91.69 72 ASN A C 1
ATOM 617 O O . ASN A 1 72 ? -45.650 -10.825 45.238 1.00 91.69 72 ASN A O 1
ATOM 621 N N . PHE A 1 73 ? -44.958 -9.059 46.430 1.00 92.50 73 PHE A N 1
ATOM 622 C CA . PHE A 1 73 ? -43.655 -8.982 45.781 1.00 92.50 73 PHE A CA 1
ATOM 623 C C . PHE A 1 73 ? -42.817 -10.241 46.044 1.00 92.50 73 PHE A C 1
ATOM 625 O O . PHE A 1 73 ? -42.255 -10.799 45.103 1.00 92.50 73 PHE A O 1
ATOM 632 N N . ILE A 1 74 ? -42.789 -10.738 47.286 1.00 92.50 74 ILE A N 1
ATOM 633 C CA . ILE A 1 74 ? -42.061 -11.960 47.654 1.00 92.50 74 ILE A CA 1
ATOM 634 C C . ILE A 1 74 ? -42.609 -13.186 46.936 1.00 92.50 74 ILE A C 1
ATOM 636 O O . ILE A 1 74 ? -41.833 -13.975 46.398 1.00 92.50 74 ILE A O 1
ATOM 640 N N . GLU A 1 75 ? -43.926 -13.336 46.869 1.00 93.75 75 GLU A N 1
ATOM 641 C CA . GLU A 1 75 ? -44.546 -14.419 46.111 1.00 93.75 75 GLU A CA 1
ATOM 642 C C . GLU A 1 75 ? -44.182 -14.359 44.626 1.00 93.75 75 GLU A C 1
ATOM 644 O O . GLU A 1 75 ? -43.958 -15.393 43.998 1.00 93.75 75 GLU A O 1
ATOM 649 N N . ILE A 1 76 ? -44.095 -13.158 44.052 1.00 94.75 76 ILE A N 1
ATOM 650 C CA . ILE A 1 76 ? -43.770 -12.974 42.636 1.00 94.75 76 ILE A CA 1
ATOM 651 C C . ILE A 1 76 ? -42.307 -13.293 42.351 1.00 94.75 76 ILE A C 1
ATOM 653 O O . ILE A 1 76 ? -42.037 -14.017 41.395 1.00 94.75 76 ILE A O 1
ATOM 657 N N . ILE A 1 77 ? -41.365 -12.828 43.176 1.00 95.69 77 ILE A N 1
ATOM 658 C CA . ILE A 1 77 ? -39.950 -13.162 42.961 1.00 95.69 77 ILE A CA 1
ATOM 659 C C . ILE A 1 77 ? -39.688 -14.653 43.204 1.00 95.69 77 ILE A C 1
ATOM 661 O O . ILE A 1 77 ? -38.949 -15.257 42.435 1.00 95.69 77 ILE A O 1
ATOM 665 N N . LYS A 1 78 ? -40.357 -15.284 44.186 1.00 94.38 78 LYS A N 1
ATOM 666 C CA . LYS A 1 78 ? -40.249 -16.732 44.453 1.00 94.38 78 LYS A CA 1
ATOM 667 C C . LYS A 1 78 ? -40.860 -17.607 43.359 1.00 94.38 78 LYS A C 1
ATOM 669 O O . LYS A 1 78 ? -40.463 -18.758 43.218 1.00 94.38 78 LYS A O 1
ATOM 674 N N . LYS A 1 79 ? -41.788 -17.080 42.549 1.00 95.88 79 LYS A N 1
ATOM 675 C CA . LYS A 1 79 ? -42.240 -17.756 41.313 1.00 95.88 79 LYS A CA 1
ATOM 676 C C . LYS A 1 79 ? -41.133 -17.855 40.261 1.00 95.88 79 LYS A C 1
ATOM 678 O O . LYS A 1 79 ? -41.318 -18.563 39.277 1.00 95.88 79 LYS A O 1
ATOM 683 N N . ASN A 1 80 ? -40.014 -17.161 40.471 1.00 94.12 80 ASN A N 1
ATOM 684 C CA . ASN A 1 80 ? -38.827 -17.195 39.635 1.00 94.12 80 ASN A CA 1
ATOM 685 C C . ASN A 1 80 ? -39.090 -16.845 38.158 1.00 94.12 80 ASN A C 1
ATOM 687 O O . ASN A 1 80 ? -38.487 -17.402 37.246 1.00 94.12 80 ASN A O 1
ATOM 691 N N . ASP A 1 81 ? -40.020 -15.917 37.933 1.00 94.69 81 ASP A N 1
ATOM 692 C CA . ASP A 1 81 ? -40.453 -15.466 36.614 1.00 94.69 81 ASP A CA 1
ATOM 693 C C . ASP A 1 81 ? -40.178 -13.960 36.474 1.00 94.69 81 ASP A C 1
ATOM 695 O O . ASP A 1 81 ? -40.895 -13.115 37.024 1.00 94.69 81 ASP A O 1
ATOM 699 N N . LEU A 1 82 ? -39.095 -13.627 35.763 1.00 93.50 82 LEU A N 1
ATOM 700 C CA . LEU A 1 82 ? -38.628 -12.250 35.589 1.00 93.50 82 LEU A CA 1
ATOM 701 C C . LEU A 1 82 ? -39.664 -11.373 34.870 1.00 93.50 82 LEU A C 1
ATOM 703 O O . LEU A 1 82 ? -39.838 -10.208 35.228 1.00 93.50 82 LEU A O 1
ATOM 707 N N . GLU A 1 83 ? -40.379 -11.919 33.887 1.00 93.38 83 GLU A N 1
ATOM 708 C CA . GLU A 1 83 ? -41.394 -11.168 33.147 1.00 93.38 83 GLU A CA 1
ATOM 709 C C . GLU A 1 83 ? -42.622 -10.889 34.015 1.00 93.38 83 GLU A C 1
ATOM 711 O O . GLU A 1 83 ? -43.158 -9.778 33.990 1.00 93.38 83 GLU A O 1
ATOM 716 N N . LYS A 1 84 ? -43.043 -11.836 34.865 1.00 94.44 84 LYS A N 1
ATOM 717 C CA . LYS A 1 84 ? -44.076 -11.558 35.878 1.00 94.44 84 LYS A CA 1
ATOM 718 C C . LYS A 1 84 ? -43.642 -10.476 36.860 1.00 94.44 84 LYS A C 1
ATOM 720 O O . LYS A 1 84 ? -44.460 -9.618 37.190 1.00 94.44 84 LYS A O 1
ATOM 725 N N . LEU A 1 85 ? -42.384 -10.483 37.300 1.00 93.69 85 LEU A N 1
ATOM 726 C CA . LEU A 1 85 ? -41.847 -9.440 38.172 1.00 93.69 85 LEU A CA 1
ATOM 727 C C . LEU A 1 85 ? -41.886 -8.059 37.502 1.00 93.69 85 LEU A C 1
ATOM 729 O O . LEU A 1 85 ? -42.449 -7.124 38.073 1.00 93.69 85 LEU A O 1
ATOM 733 N N . LYS A 1 86 ? -41.354 -7.934 36.280 1.00 90.88 86 LYS A N 1
ATOM 734 C CA . LYS A 1 86 ? -41.391 -6.680 35.506 1.00 90.88 86 LYS A CA 1
ATOM 735 C C . LYS A 1 86 ? -42.823 -6.168 35.345 1.00 90.88 86 LYS A C 1
ATOM 737 O O . LYS A 1 86 ? -43.110 -5.010 35.644 1.00 90.88 86 LYS A O 1
ATOM 742 N N . ASN A 1 87 ? -43.738 -7.051 34.942 1.00 90.88 87 ASN A N 1
ATOM 743 C CA . ASN A 1 87 ? -45.150 -6.720 34.765 1.00 90.88 87 ASN A CA 1
ATOM 744 C C . ASN A 1 87 ? -45.827 -6.297 36.071 1.00 90.88 87 ASN A C 1
ATOM 746 O O . ASN A 1 87 ? -46.672 -5.405 36.052 1.00 90.88 87 ASN A O 1
ATOM 750 N N . TYR A 1 88 ? -45.476 -6.914 37.199 1.00 91.69 88 TYR A N 1
ATOM 751 C CA . TYR A 1 88 ? -46.014 -6.542 38.503 1.00 91.69 88 TYR A CA 1
ATOM 752 C C . TYR A 1 88 ? -45.603 -5.129 38.911 1.00 91.69 88 TYR A C 1
ATOM 754 O O . TYR A 1 88 ? -46.474 -4.340 39.282 1.00 91.69 88 TYR A O 1
ATOM 762 N N . LEU A 1 89 ? -44.311 -4.803 38.807 1.00 88.44 89 LEU A N 1
ATOM 763 C CA . LEU A 1 89 ? -43.813 -3.470 39.150 1.00 88.44 89 LEU A CA 1
ATOM 764 C C . LEU A 1 89 ? -44.429 -2.400 38.242 1.00 88.44 89 LEU A C 1
ATOM 766 O O . LEU A 1 89 ? -44.878 -1.368 38.737 1.00 88.44 89 LEU A O 1
ATOM 770 N N . LEU A 1 90 ? -44.531 -2.688 36.939 1.00 86.62 90 LEU A N 1
ATOM 771 C CA . LEU A 1 90 ? -45.134 -1.790 35.955 1.00 86.62 90 LEU A CA 1
ATOM 772 C C . LEU A 1 90 ? -46.633 -1.564 36.219 1.00 86.62 90 LEU A C 1
ATOM 774 O O . LEU A 1 90 ? -47.063 -0.427 36.389 1.00 86.62 90 LEU A O 1
ATOM 778 N N . LYS A 1 91 ? -47.437 -2.638 36.279 1.00 89.38 91 LYS A N 1
ATOM 779 C CA . LYS A 1 91 ? -48.907 -2.548 36.390 1.00 89.38 91 LYS A CA 1
ATOM 780 C C . LYS A 1 91 ? -49.370 -1.909 37.692 1.00 89.38 91 LYS A C 1
ATOM 782 O O . LYS A 1 91 ? -50.388 -1.228 37.700 1.00 89.38 91 LYS A O 1
ATOM 787 N N . ASN A 1 92 ? -48.648 -2.146 38.785 1.00 85.75 92 ASN A N 1
ATOM 788 C CA . ASN A 1 92 ? -49.034 -1.643 40.101 1.00 85.75 92 ASN A CA 1
ATOM 789 C C . ASN A 1 92 ? -48.347 -0.314 40.450 1.00 85.75 92 ASN A C 1
ATOM 791 O O . ASN A 1 92 ? -48.571 0.199 41.543 1.00 85.75 92 ASN A O 1
ATOM 795 N N . ASN A 1 93 ? -47.513 0.237 39.552 1.00 82.69 93 ASN A N 1
ATOM 796 C CA . ASN A 1 93 ? -46.682 1.417 39.812 1.00 82.69 93 ASN A CA 1
ATOM 797 C C . ASN A 1 93 ? -45.903 1.300 41.140 1.00 82.69 93 ASN A C 1
ATOM 799 O O . ASN A 1 93 ? -45.750 2.268 41.887 1.00 82.69 93 ASN A O 1
ATOM 803 N N . VAL A 1 94 ? -45.462 0.080 41.464 1.00 81.12 94 VAL A N 1
ATOM 804 C CA . VAL A 1 94 ? -44.762 -0.216 42.715 1.00 81.12 94 VAL A CA 1
ATOM 805 C C . VAL A 1 94 ? -43.288 0.050 42.493 1.00 81.12 94 VAL A C 1
ATOM 807 O O . VAL A 1 94 ? -42.642 -0.610 41.678 1.00 81.12 94 VAL A O 1
ATOM 810 N N . LYS A 1 95 ? -42.731 0.994 43.247 1.00 81.19 95 LYS A N 1
ATOM 811 C CA . LYS A 1 95 ? -41.293 1.242 43.230 1.00 81.19 95 LYS A CA 1
ATOM 812 C C . LYS A 1 95 ? -40.649 0.361 44.289 1.00 81.19 95 LYS A C 1
ATOM 814 O O . LYS A 1 95 ? -41.125 0.296 45.419 1.00 81.19 95 LYS A O 1
ATOM 819 N N . LEU A 1 96 ? -39.553 -0.319 43.954 1.00 82.94 96 LEU A N 1
ATOM 820 C CA . LEU A 1 96 ? -38.927 -1.261 44.893 1.00 82.94 96 LEU A CA 1
ATOM 821 C C . LEU A 1 96 ? -38.475 -0.586 46.193 1.00 82.94 96 LEU A C 1
ATOM 823 O O . LEU A 1 96 ? -38.486 -1.215 47.244 1.00 82.94 96 LEU A O 1
ATOM 827 N N . TYR A 1 97 ? -38.140 0.704 46.158 1.00 79.81 97 TYR A N 1
ATOM 828 C CA . TYR A 1 97 ? -37.813 1.431 47.381 1.00 79.81 97 TYR A CA 1
ATOM 829 C C . TYR A 1 97 ? -39.030 1.648 48.301 1.00 79.81 97 TYR A C 1
ATOM 831 O O . TYR A 1 97 ? -38.830 1.753 49.504 1.00 79.81 97 TYR A O 1
ATOM 839 N N . ASP A 1 98 ? -40.264 1.681 47.776 1.00 80.50 98 ASP A N 1
ATOM 840 C CA . ASP A 1 98 ? -41.490 1.821 48.585 1.00 80.50 98 ASP A CA 1
ATOM 841 C C . ASP A 1 98 ? -41.800 0.528 49.357 1.00 80.50 98 ASP A C 1
ATOM 843 O O . ASP A 1 98 ? -42.385 0.558 50.438 1.00 80.50 98 ASP A O 1
ATOM 847 N N . ILE A 1 99 ? -41.382 -0.617 48.806 1.00 82.19 99 ILE A N 1
ATOM 848 C CA . ILE A 1 99 ? -41.436 -1.918 49.483 1.00 82.19 99 ILE A CA 1
ATOM 849 C C . ILE A 1 99 ? -40.331 -2.006 50.556 1.00 82.19 99 ILE A C 1
ATOM 851 O O . ILE A 1 99 ? -40.474 -2.734 51.541 1.00 82.19 99 ILE A O 1
ATOM 855 N N . ASN A 1 100 ? -39.231 -1.263 50.384 1.00 79.06 100 ASN A N 1
ATOM 856 C CA . ASN A 1 100 ? -38.128 -1.216 51.335 1.00 79.06 100 ASN A CA 1
ATOM 857 C C . ASN A 1 100 ? -38.588 -0.454 52.586 1.00 79.06 100 ASN A C 1
ATOM 859 O O . ASN A 1 100 ? -38.625 0.775 52.623 1.00 79.06 100 ASN A O 1
ATOM 863 N N . TYR A 1 101 ? -38.991 -1.196 53.612 1.00 72.69 101 TYR A N 1
ATOM 864 C CA . TYR A 1 101 ? -39.561 -0.638 54.832 1.00 72.69 101 TYR A CA 1
ATOM 865 C C . TYR A 1 101 ? -38.527 -0.620 55.958 1.00 72.69 101 TYR A C 1
ATOM 867 O O . TYR A 1 101 ? -37.530 -1.337 55.906 1.00 72.69 101 TYR A O 1
ATOM 875 N N . LYS A 1 102 ? -38.772 0.176 57.009 1.00 70.88 102 LYS A N 1
ATOM 876 C CA . LYS A 1 102 ? -37.835 0.445 58.119 1.00 70.88 102 LYS A CA 1
ATOM 877 C C . LYS A 1 102 ? -37.110 -0.801 58.656 1.00 70.88 102 LYS A C 1
ATOM 879 O O . LYS A 1 102 ? -35.967 -0.682 59.093 1.00 70.88 102 LYS A O 1
ATOM 884 N N . TYR A 1 103 ? -37.740 -1.977 58.612 1.00 69.69 103 TYR A N 1
ATOM 885 C CA . TYR A 1 103 ? -37.133 -3.230 59.063 1.00 69.69 103 TYR A CA 1
ATOM 886 C C . TYR A 1 103 ? -37.140 -4.371 58.031 1.00 69.69 103 TYR A C 1
ATOM 888 O O . TYR A 1 103 ? -36.705 -5.475 58.383 1.00 69.69 103 TYR A O 1
ATOM 896 N N . PHE A 1 104 ? -37.564 -4.114 56.787 1.00 81.25 104 PHE A N 1
ATOM 897 C CA . PHE A 1 104 ? -37.506 -5.058 55.670 1.00 81.25 104 PHE A CA 1
ATOM 898 C C . PHE A 1 104 ? -36.636 -4.503 54.537 1.00 81.25 104 PHE A C 1
ATOM 900 O O . PHE A 1 104 ? -36.999 -3.528 53.884 1.00 81.25 104 PHE A O 1
ATOM 907 N N . ASP A 1 105 ? -35.493 -5.155 54.316 1.00 87.19 105 ASP A N 1
ATOM 908 C CA . ASP A 1 105 ? -34.541 -4.812 53.263 1.00 87.19 105 ASP A CA 1
ATOM 909 C C . ASP A 1 105 ? -34.668 -5.814 52.107 1.00 87.19 105 ASP A C 1
ATOM 911 O O . ASP A 1 105 ? -34.257 -6.974 52.227 1.00 87.19 105 ASP A O 1
ATOM 915 N N . ILE A 1 106 ? -35.242 -5.371 50.986 1.00 90.38 106 ILE A N 1
ATOM 916 C CA . ILE A 1 106 ? -35.436 -6.199 49.787 1.00 90.38 106 ILE A CA 1
ATOM 917 C C . ILE A 1 106 ? -34.114 -6.706 49.238 1.00 90.38 106 ILE A C 1
ATOM 919 O O . ILE A 1 106 ? -34.047 -7.855 48.803 1.00 90.38 106 ILE A O 1
ATOM 923 N N . MET A 1 107 ? -33.072 -5.874 49.226 1.00 89.69 107 MET A N 1
ATOM 924 C CA . MET A 1 107 ? -31.771 -6.271 48.696 1.00 89.69 107 MET A CA 1
ATOM 925 C C . MET A 1 107 ? -31.176 -7.371 49.561 1.00 89.69 107 MET A C 1
ATOM 927 O O . MET A 1 107 ? -30.795 -8.420 49.039 1.00 89.69 107 MET A O 1
ATOM 931 N N . LYS A 1 108 ? -31.181 -7.179 50.886 1.00 89.94 108 LYS A N 1
ATOM 932 C CA . LYS A 1 108 ? -30.727 -8.201 51.835 1.00 89.94 108 LYS A CA 1
ATOM 933 C C . LYS A 1 108 ? -31.535 -9.490 51.699 1.00 89.94 108 LYS A C 1
ATOM 935 O O . LYS A 1 108 ? -30.959 -10.575 51.750 1.00 89.94 108 LYS A O 1
ATOM 940 N N . TYR A 1 109 ? -32.847 -9.386 51.484 1.00 90.56 109 TYR A N 1
ATOM 941 C CA . TYR A 1 109 ? -33.672 -10.574 51.306 1.00 90.56 109 TYR A CA 1
ATOM 942 C C . TYR A 1 109 ? -33.422 -11.289 49.985 1.00 90.56 109 TYR A C 1
ATOM 944 O O . TYR A 1 109 ? -33.368 -12.512 49.947 1.00 90.56 109 TYR A O 1
ATOM 952 N N . SER A 1 110 ? -33.262 -10.538 48.901 1.00 92.31 110 SER A N 1
ATOM 953 C CA . SER A 1 110 ? -33.034 -11.109 47.576 1.00 92.31 110 SER A CA 1
ATOM 954 C C . SER A 1 110 ? -31.699 -11.854 47.533 1.00 92.31 110 SER A C 1
ATOM 956 O O . SER A 1 110 ? -31.632 -12.925 46.943 1.00 92.31 110 SER A O 1
ATOM 958 N N . ILE A 1 111 ? -30.667 -11.354 48.231 1.00 91.81 111 ILE A N 1
ATOM 959 C CA . ILE A 1 111 ? -29.403 -12.085 48.441 1.00 91.81 111 ILE A CA 1
ATOM 960 C C . ILE A 1 111 ? -29.672 -13.413 49.152 1.00 91.81 111 ILE A C 1
ATOM 962 O O . ILE A 1 111 ? -29.294 -14.462 48.644 1.00 91.81 111 ILE A O 1
ATOM 966 N N . PHE A 1 112 ? -30.384 -13.376 50.280 1.00 90.94 112 PHE A N 1
ATOM 967 C CA . PHE A 1 112 ? -30.727 -14.576 51.045 1.00 90.94 112 PHE A CA 1
ATOM 968 C C . PHE A 1 112 ? -31.507 -15.612 50.214 1.00 90.94 112 PHE A C 1
ATOM 970 O O . PHE A 1 112 ? -31.238 -16.809 50.302 1.00 90.94 112 PHE A O 1
ATOM 977 N N . LEU A 1 113 ? -32.457 -15.169 49.384 1.00 92.75 113 LEU A N 1
ATOM 978 C CA . LEU A 1 113 ? -33.201 -16.053 48.484 1.00 92.75 113 LEU A CA 1
ATOM 979 C C . LEU A 1 113 ? -32.311 -16.628 47.376 1.00 92.75 113 LEU A C 1
ATOM 981 O O . LEU A 1 113 ? -32.427 -17.809 47.053 1.00 92.75 113 LEU A O 1
ATOM 985 N N . MET A 1 114 ? -31.411 -15.823 46.809 1.00 94.94 114 MET A N 1
ATOM 986 C CA . MET A 1 114 ? -30.472 -16.264 45.777 1.00 94.94 114 MET A CA 1
ATOM 987 C C . MET A 1 114 ? -29.473 -17.293 46.328 1.00 94.94 114 MET A C 1
ATOM 989 O O . MET A 1 114 ? -29.242 -18.317 45.690 1.00 94.94 114 MET A O 1
ATOM 993 N N . GLU A 1 115 ? -28.929 -17.079 47.531 1.00 93.00 115 GLU A N 1
ATOM 994 C CA . GLU A 1 115 ? -28.026 -18.021 48.217 1.00 93.00 115 GLU A CA 1
ATOM 995 C C . GLU A 1 115 ? -28.691 -19.383 48.463 1.00 93.00 115 GLU A C 1
ATOM 997 O O . GLU A 1 115 ? -28.045 -20.428 48.378 1.00 93.00 115 GLU A O 1
ATOM 1002 N N . ARG A 1 116 ? -30.007 -19.382 48.699 1.00 93.81 116 ARG A N 1
ATOM 1003 C CA . ARG A 1 116 ? -30.831 -20.592 48.828 1.00 93.81 116 ARG A CA 1
ATOM 1004 C C . ARG A 1 116 ? -31.320 -21.165 47.500 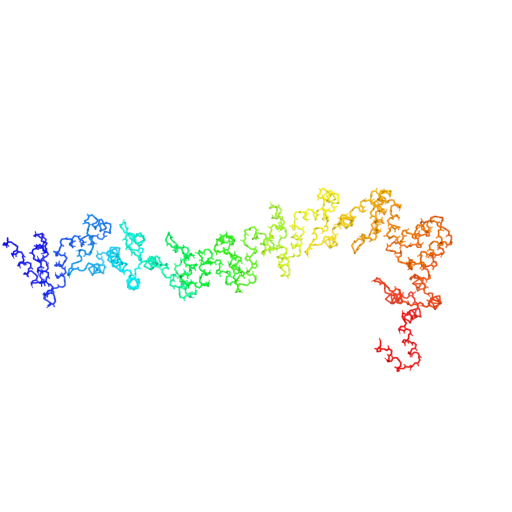1.00 93.81 116 ARG A C 1
ATOM 1006 O O . ARG A 1 116 ? -32.008 -22.182 47.508 1.00 93.81 116 ARG A O 1
ATOM 1013 N N . LYS A 1 117 ? -30.978 -20.534 46.372 1.00 95.06 117 LYS A N 1
ATOM 1014 C CA . LYS A 1 117 ? -31.475 -20.871 45.028 1.00 95.06 117 LYS A CA 1
ATOM 1015 C C . LYS A 1 117 ? -33.010 -20.825 44.922 1.00 95.06 117 LYS A C 1
ATOM 1017 O O . LYS A 1 117 ? -33.590 -21.507 44.083 1.00 95.06 117 LYS A O 1
ATOM 1022 N N . GLU A 1 118 ? -33.671 -20.022 45.760 1.00 95.12 118 GLU A N 1
ATOM 1023 C CA . GLU A 1 118 ? -35.124 -19.787 45.707 1.00 95.12 118 GLU A CA 1
ATOM 1024 C C . GLU A 1 118 ? -35.509 -18.786 44.602 1.00 95.12 118 GLU A C 1
ATOM 1026 O O . GLU A 1 118 ? -36.665 -18.741 44.188 1.00 95.12 118 GLU A O 1
ATOM 1031 N N . ILE A 1 119 ? -34.551 -17.989 44.117 1.00 96.94 119 ILE A N 1
ATOM 1032 C CA . ILE A 1 119 ? -34.694 -17.107 42.950 1.00 96.94 119 ILE A CA 1
ATOM 1033 C C . ILE A 1 119 ? -33.477 -17.249 42.030 1.00 96.94 119 ILE A C 1
ATOM 1035 O O . ILE A 1 119 ? -32.386 -17.604 42.482 1.00 96.94 119 ILE A O 1
ATOM 1039 N N . SER A 1 120 ? -33.652 -16.953 40.744 1.00 95.75 120 SER A N 1
ATOM 1040 C CA . SER A 1 120 ? -32.580 -16.948 39.750 1.00 95.75 120 SER A CA 1
ATOM 1041 C C . SER A 1 120 ? -31.648 -15.746 39.910 1.00 95.75 120 SER A C 1
ATOM 1043 O O . SER A 1 120 ? -32.010 -14.707 40.476 1.00 95.75 120 SER A O 1
ATOM 1045 N N . SER A 1 121 ? -30.448 -15.871 39.337 1.00 93.19 121 SER A N 1
ATOM 1046 C CA . SER A 1 121 ? -29.505 -14.761 39.174 1.00 93.19 121 SER A CA 1
ATOM 1047 C C . SER A 1 121 ? -30.129 -13.575 38.441 1.00 93.19 121 SER A C 1
ATOM 1049 O O . SER A 1 121 ? -29.807 -12.431 38.755 1.00 93.19 121 SER A O 1
ATOM 1051 N N . ASP A 1 122 ? -31.044 -13.829 37.506 1.00 93.06 122 ASP A N 1
ATOM 1052 C CA . ASP A 1 122 ? -31.644 -12.800 36.656 1.00 93.06 122 ASP A CA 1
ATOM 1053 C C . ASP A 1 122 ? -32.621 -11.930 37.449 1.00 93.06 122 ASP A C 1
ATOM 1055 O O . ASP A 1 122 ? -32.584 -10.703 37.349 1.00 93.06 122 ASP A O 1
ATOM 1059 N N . ILE A 1 123 ? -33.445 -12.546 38.309 1.00 94.50 123 ILE A N 1
ATOM 1060 C CA . ILE A 1 123 ? -34.315 -11.805 39.231 1.00 94.50 123 ILE A CA 1
ATOM 1061 C C . ILE A 1 123 ? -33.485 -10.969 40.200 1.00 94.50 123 ILE A C 1
ATOM 1063 O O . ILE A 1 123 ? -33.762 -9.781 40.378 1.00 94.50 123 ILE A O 1
ATOM 1067 N N . TYR A 1 124 ? -32.458 -11.563 40.812 1.00 94.06 124 TYR A N 1
ATOM 1068 C CA . TYR A 1 124 ? -31.591 -10.832 41.732 1.00 94.06 124 TYR A CA 1
ATOM 1069 C C . TYR A 1 124 ? -30.906 -9.640 41.045 1.00 94.06 124 TYR A C 1
ATOM 1071 O O . TYR A 1 124 ? -30.927 -8.527 41.573 1.00 94.06 124 TYR A O 1
ATOM 1079 N N . THR A 1 125 ? -30.353 -9.856 39.850 1.00 90.88 125 THR A N 1
ATOM 1080 C CA . THR A 1 125 ? -29.687 -8.818 39.048 1.00 90.88 125 THR A CA 1
ATOM 1081 C C . THR A 1 125 ? -30.648 -7.689 38.704 1.00 90.88 125 THR A C 1
ATOM 1083 O O . THR A 1 125 ? -30.309 -6.520 38.879 1.00 90.88 125 THR A O 1
ATOM 1086 N N . TYR A 1 126 ? -31.880 -8.015 38.311 1.00 91.00 126 TYR A N 1
ATOM 1087 C CA . TYR A 1 126 ? -32.905 -7.018 38.026 1.00 91.00 126 TYR A CA 1
ATOM 1088 C C . TYR A 1 126 ? -33.235 -6.145 39.251 1.00 91.00 126 TYR A C 1
ATOM 1090 O O . TYR A 1 126 ? -33.240 -4.915 39.154 1.00 91.00 126 TYR A O 1
ATOM 1098 N N . ILE A 1 127 ? -33.442 -6.760 40.423 1.00 91.31 127 ILE A N 1
ATOM 1099 C CA . ILE A 1 127 ? -33.698 -6.037 41.682 1.00 91.31 127 ILE A CA 1
ATOM 1100 C C . ILE A 1 127 ? -32.499 -5.143 42.030 1.00 91.31 127 ILE A C 1
ATOM 1102 O O . ILE A 1 127 ? -32.668 -3.947 42.280 1.00 91.31 127 ILE A O 1
ATOM 1106 N N . LYS A 1 128 ? -31.280 -5.694 41.982 1.00 90.75 128 LYS A N 1
ATOM 1107 C CA . LYS A 1 128 ? -30.029 -4.969 42.244 1.00 90.75 128 LYS A CA 1
ATOM 1108 C C . LYS A 1 128 ? -29.872 -3.750 41.333 1.00 90.75 128 LYS A C 1
ATOM 1110 O O . LYS A 1 128 ? -29.573 -2.657 41.818 1.00 90.75 128 LYS A O 1
ATOM 1115 N N . ASN A 1 129 ? -30.111 -3.911 40.034 1.00 89.00 129 ASN A N 1
ATOM 1116 C CA . ASN A 1 129 ? -29.960 -2.842 39.049 1.00 89.00 129 ASN A CA 1
ATOM 1117 C C . ASN A 1 129 ? -30.979 -1.725 39.249 1.00 89.00 129 ASN A C 1
ATOM 1119 O O . ASN A 1 129 ? -30.637 -0.556 39.082 1.00 89.00 129 ASN A O 1
ATOM 1123 N N . HIS A 1 130 ? -32.191 -2.043 39.700 1.00 88.75 130 HIS A N 1
ATOM 1124 C CA . HIS A 1 130 ? -33.184 -1.029 40.034 1.00 88.75 130 HIS A CA 1
ATOM 1125 C C . HIS A 1 130 ? -32.744 -0.145 41.217 1.00 88.75 130 HIS A C 1
ATOM 1127 O O . HIS A 1 130 ? -32.838 1.082 41.143 1.00 88.75 130 HIS A O 1
ATOM 1133 N N . PHE A 1 131 ? -32.194 -0.736 42.287 1.00 88.62 131 PHE A N 1
ATOM 1134 C CA . PHE A 1 131 ? -31.634 0.031 43.410 1.00 88.62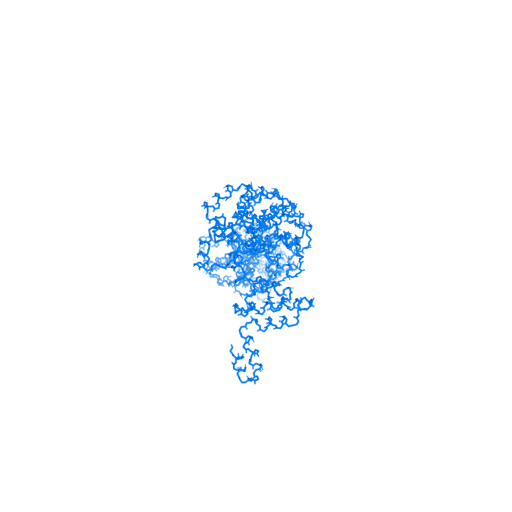 131 PHE A CA 1
ATOM 1135 C C . PHE A 1 131 ? -30.398 0.841 42.996 1.00 88.62 131 PHE A C 1
ATOM 1137 O O . PHE A 1 131 ? -30.288 2.023 43.337 1.00 88.62 131 PHE A O 1
ATOM 1144 N N . ASN A 1 132 ? -29.498 0.241 42.210 1.00 90.69 132 ASN A N 1
ATOM 1145 C CA . ASN A 1 132 ? -28.336 0.936 41.659 1.00 90.69 132 ASN A CA 1
ATOM 1146 C C . ASN A 1 132 ? -28.751 2.128 40.791 1.00 90.69 132 ASN A C 1
ATOM 1148 O O . ASN A 1 132 ? -28.171 3.201 40.934 1.00 90.69 132 ASN A O 1
ATOM 1152 N N . ARG A 1 133 ? -29.778 1.976 39.945 1.00 93.06 133 ARG A N 1
ATOM 1153 C CA . ARG A 1 133 ? -30.315 3.043 39.090 1.00 93.06 133 ARG A CA 1
ATOM 1154 C C . ARG A 1 133 ? -30.777 4.236 39.911 1.00 93.06 133 ARG A C 1
ATOM 1156 O O . ARG A 1 133 ? -30.369 5.357 39.618 1.00 93.06 133 ARG A O 1
ATOM 1163 N N . ILE A 1 134 ? -31.591 4.008 40.944 1.00 90.81 134 ILE A N 1
ATOM 1164 C CA . ILE A 1 134 ? -32.073 5.083 41.825 1.00 90.81 134 ILE A CA 1
ATOM 1165 C C . ILE A 1 134 ? -30.881 5.826 42.424 1.00 90.81 134 ILE A C 1
ATOM 1167 O O . ILE A 1 134 ? -30.816 7.054 42.349 1.00 90.81 134 ILE A O 1
ATOM 1171 N N . LYS A 1 135 ? -29.900 5.086 42.955 1.00 93.56 135 LYS A N 1
ATOM 1172 C CA . LYS A 1 135 ? -28.748 5.708 43.600 1.00 93.56 135 LYS A CA 1
ATOM 1173 C C . LYS A 1 135 ? -27.864 6.480 42.622 1.00 93.56 135 LYS A C 1
ATOM 1175 O O . LYS A 1 135 ? -27.438 7.590 42.929 1.00 93.56 135 LYS A O 1
ATOM 1180 N N . VAL A 1 136 ? -27.634 5.928 41.435 1.00 95.88 136 VAL A N 1
ATOM 1181 C CA . VAL A 1 136 ? -26.925 6.592 40.336 1.00 95.88 136 VAL A CA 1
ATOM 1182 C C . VAL A 1 136 ? -27.629 7.896 39.959 1.00 95.88 136 VAL A C 1
ATOM 1184 O O . VAL A 1 136 ? -26.977 8.934 39.901 1.00 95.88 136 VAL A O 1
ATOM 1187 N N . ILE A 1 137 ? -28.956 7.887 39.799 1.00 95.81 137 ILE A N 1
ATOM 1188 C CA . ILE A 1 137 ? -29.754 9.090 39.510 1.00 95.81 137 ILE A CA 1
ATOM 1189 C C . ILE A 1 137 ? -29.617 10.144 40.614 1.00 95.81 137 ILE A C 1
ATOM 1191 O O . ILE A 1 137 ? -29.432 11.322 40.304 1.00 95.81 137 ILE A O 1
ATOM 1195 N N . GLU A 1 138 ? -29.684 9.752 41.889 1.00 95.81 138 GLU A N 1
ATOM 1196 C CA . GLU A 1 138 ? -29.483 10.674 43.015 1.00 95.81 138 GLU A CA 1
ATOM 1197 C C . GLU A 1 138 ? -28.114 11.356 42.962 1.00 95.81 138 GLU A C 1
ATOM 1199 O O . GLU A 1 138 ? -28.028 12.569 43.142 1.00 95.81 138 GLU A O 1
ATOM 1204 N N . ILE A 1 139 ? -27.048 10.592 42.704 1.00 97.38 139 ILE A N 1
ATOM 1205 C CA . ILE A 1 139 ? -25.685 11.128 42.628 1.00 97.38 139 ILE A CA 1
ATOM 1206 C C . ILE A 1 139 ? -25.534 12.049 41.409 1.00 97.38 139 ILE A C 1
ATOM 1208 O O . ILE A 1 139 ? -24.975 13.140 41.528 1.00 97.38 139 ILE A O 1
ATOM 1212 N N . MET A 1 140 ? -26.081 11.658 40.252 1.00 97.75 140 MET A N 1
ATOM 1213 C CA . MET A 1 140 ? -26.060 12.478 39.035 1.00 97.75 140 MET A CA 1
ATOM 1214 C C . MET A 1 140 ? -26.778 13.817 39.235 1.00 97.75 140 MET A C 1
ATOM 1216 O O . MET A 1 140 ? -26.258 14.845 38.822 1.00 97.75 140 MET A O 1
ATOM 1220 N N . LYS A 1 141 ? -27.922 13.844 39.935 1.00 96.50 141 LYS A N 1
ATOM 1221 C CA . LYS A 1 141 ? -28.645 15.092 40.257 1.00 96.50 141 LYS A CA 1
ATOM 1222 C C . LYS A 1 141 ? -27.849 16.050 41.147 1.00 96.50 141 LYS A C 1
ATOM 1224 O O . LYS A 1 141 ? -28.094 17.251 41.107 1.00 96.50 141 LYS A O 1
ATOM 1229 N N . LYS A 1 142 ? -26.900 15.538 41.939 1.00 97.62 142 LYS A N 1
ATOM 1230 C CA . LYS A 1 142 ? -25.956 16.357 42.718 1.00 97.62 142 LYS A CA 1
ATOM 1231 C C . LYS A 1 142 ? -24.772 16.864 41.884 1.00 97.62 142 LYS A C 1
ATOM 1233 O O . LYS A 1 142 ? -23.959 17.610 42.415 1.00 97.62 142 LYS A O 1
ATOM 1238 N N . ASN A 1 143 ? -24.645 16.443 40.620 1.00 97.12 143 ASN A N 1
ATOM 1239 C CA . ASN A 1 143 ? -23.519 16.742 39.728 1.00 97.12 143 ASN A CA 1
ATOM 1240 C C . ASN A 1 143 ? -22.136 16.392 40.323 1.00 97.12 143 ASN A C 1
ATOM 1242 O O . ASN A 1 143 ? -21.143 17.060 40.052 1.00 97.12 143 ASN A O 1
ATOM 1246 N N . ASN A 1 144 ? -22.053 15.319 41.123 1.00 97.12 144 ASN A N 1
ATOM 1247 C CA . ASN A 1 144 ? -20.815 14.880 41.776 1.00 97.12 144 ASN A CA 1
ATOM 1248 C C . ASN A 1 144 ? -20.190 13.664 41.066 1.00 97.12 144 ASN A C 1
ATOM 1250 O O . ASN A 1 144 ? -20.469 12.509 41.403 1.00 97.12 144 ASN A O 1
ATOM 1254 N N . VAL A 1 145 ? -19.323 13.913 40.079 1.00 97.75 145 VAL A N 1
ATOM 1255 C CA . VAL A 1 145 ? -18.705 12.847 39.263 1.00 97.75 145 VAL A CA 1
ATOM 1256 C C . VAL A 1 145 ? -17.784 11.924 40.068 1.00 97.75 145 VAL A C 1
ATOM 1258 O O . VAL A 1 145 ? -17.688 10.734 39.770 1.00 97.75 145 VAL A O 1
ATOM 1261 N N . ASN A 1 146 ? -17.159 12.429 41.135 1.00 97.69 146 ASN A N 1
ATOM 1262 C CA . ASN A 1 146 ? -16.267 11.641 41.989 1.00 97.69 146 ASN A CA 1
ATOM 1263 C C . ASN A 1 146 ? -17.041 10.639 42.859 1.00 97.69 146 ASN A C 1
ATOM 1265 O O . ASN A 1 146 ? -16.627 9.482 42.990 1.00 97.69 146 ASN A O 1
ATOM 1269 N N . GLU A 1 147 ? -18.187 11.055 43.410 1.00 97.88 147 GLU A N 1
ATOM 1270 C CA . GLU A 1 147 ? -19.109 10.160 44.123 1.00 97.88 147 GLU A CA 1
ATOM 1271 C C . GLU A 1 147 ? -19.674 9.106 43.162 1.00 97.88 147 GLU A C 1
ATOM 1273 O O . GLU A 1 147 ? -19.686 7.920 43.499 1.00 97.88 147 GLU A O 1
ATOM 1278 N N . LEU A 1 148 ? -20.043 9.501 41.935 1.00 97.69 148 LEU A N 1
ATOM 1279 C CA . LEU A 1 148 ? -20.559 8.573 40.925 1.00 97.69 148 LEU A CA 1
ATOM 1280 C C . LEU A 1 148 ? -19.506 7.535 40.524 1.00 97.69 148 LEU A C 1
ATOM 1282 O O . LEU A 1 148 ? -19.804 6.342 40.455 1.00 97.69 148 LEU A O 1
ATOM 1286 N N . ARG A 1 149 ? -18.260 7.974 40.315 1.00 96.75 149 ARG A N 1
ATOM 1287 C CA . ARG A 1 149 ? -17.126 7.103 39.992 1.00 96.75 149 ARG A CA 1
ATOM 1288 C C . ARG A 1 149 ? -16.849 6.104 41.109 1.00 96.75 149 ARG A C 1
ATOM 1290 O O . ARG A 1 149 ? -16.772 4.906 40.842 1.00 96.75 149 ARG A O 1
ATOM 1297 N N . SER A 1 150 ? -16.760 6.580 42.350 1.00 96.69 150 SER A N 1
ATOM 1298 C CA . SER A 1 150 ? -16.534 5.729 43.525 1.00 96.69 150 SER A CA 1
ATOM 1299 C C . SER A 1 150 ? -17.664 4.714 43.707 1.00 96.69 150 SER A C 1
ATOM 1301 O O . SER A 1 150 ? -17.407 3.538 43.960 1.00 96.69 150 SER A O 1
ATOM 1303 N N . PHE A 1 151 ? -18.916 5.141 43.517 1.00 96.12 151 PHE A N 1
ATOM 1304 C CA . PHE A 1 151 ? -20.085 4.270 43.608 1.00 96.12 151 PHE A CA 1
ATOM 1305 C C . PHE A 1 151 ? -20.113 3.209 42.499 1.00 96.12 151 PHE A C 1
ATOM 1307 O O . PHE A 1 151 ? -20.319 2.030 42.797 1.00 96.12 151 PHE A O 1
ATOM 1314 N N . SER A 1 152 ? -19.858 3.597 41.245 1.00 95.38 152 SER A N 1
ATOM 1315 C CA . SER A 1 152 ? -19.783 2.677 40.100 1.00 95.38 152 SER A CA 1
ATOM 1316 C C . SER A 1 152 ? -18.671 1.641 40.276 1.00 95.38 152 SER A C 1
ATOM 1318 O O . SER A 1 152 ? -18.895 0.455 40.035 1.00 95.38 152 SER A O 1
ATOM 1320 N N . MET A 1 153 ? -17.488 2.057 40.745 1.00 93.19 153 MET A N 1
ATOM 1321 C CA . MET A 1 153 ? -16.375 1.146 41.027 1.00 93.19 153 MET A CA 1
ATOM 1322 C C . MET A 1 153 ? -16.701 0.183 42.170 1.00 93.19 153 MET A C 1
ATOM 1324 O O . MET A 1 153 ? -16.567 -1.024 41.993 1.00 93.19 153 MET A O 1
ATOM 1328 N N . LYS A 1 154 ? -17.180 0.694 43.313 1.00 94.81 154 LYS A N 1
ATOM 1329 C CA . LYS A 1 154 ? -17.494 -0.119 44.499 1.00 94.81 154 LYS A CA 1
ATOM 1330 C C . LYS A 1 154 ? -18.545 -1.195 44.219 1.00 94.81 154 LYS A C 1
ATOM 1332 O O . LYS A 1 154 ? -18.463 -2.283 44.776 1.00 94.81 154 LYS A O 1
ATOM 1337 N N . ASN A 1 155 ? -19.534 -0.888 43.381 1.00 91.25 155 ASN A N 1
ATOM 1338 C CA . ASN A 1 155 ? -20.656 -1.788 43.105 1.00 91.25 155 ASN A CA 1
ATOM 1339 C C . ASN A 1 155 ? -20.516 -2.561 41.785 1.00 91.25 155 ASN A C 1
ATOM 1341 O O . ASN A 1 155 ? -21.433 -3.306 41.440 1.00 91.25 155 ASN A O 1
ATOM 1345 N N . ASN A 1 156 ? -19.394 -2.386 41.074 1.00 92.81 156 ASN A N 1
ATOM 1346 C CA . ASN A 1 156 ? -19.145 -2.923 39.738 1.00 92.81 156 ASN A CA 1
ATOM 1347 C C . ASN A 1 156 ? -20.342 -2.695 38.797 1.00 92.81 156 ASN A C 1
ATOM 1349 O O . ASN A 1 156 ? -20.971 -3.645 38.346 1.00 92.81 156 ASN A O 1
ATOM 1353 N N . ILE A 1 157 ? -20.701 -1.428 38.579 1.00 93.19 157 ILE A N 1
ATOM 1354 C CA . ILE A 1 157 ? -21.856 -1.051 37.752 1.00 93.19 157 ILE A CA 1
ATOM 1355 C C . ILE A 1 157 ? -21.429 -0.904 36.293 1.00 93.19 157 ILE A C 1
ATOM 1357 O O . ILE A 1 157 ? -20.526 -0.117 35.993 1.00 93.19 157 ILE A O 1
ATOM 1361 N N . GLU A 1 158 ? -22.144 -1.593 35.407 1.00 94.12 158 GLU A N 1
ATOM 1362 C CA . GLU A 1 158 ? -22.199 -1.309 33.976 1.00 94.12 158 GLU A CA 1
ATOM 1363 C C . GLU A 1 158 ? -23.447 -0.463 33.698 1.00 94.12 158 GLU A C 1
ATOM 1365 O O . GLU A 1 158 ? -24.571 -0.893 33.949 1.00 94.12 158 GLU A O 1
ATOM 1370 N N . PHE A 1 159 ? -23.275 0.778 33.234 1.00 96.12 159 PHE A N 1
ATOM 1371 C CA . PHE A 1 159 ? -24.406 1.706 33.105 1.00 96.12 159 PHE A CA 1
ATOM 1372 C C . PHE A 1 159 ? -25.470 1.211 32.118 1.00 96.12 159 PHE A C 1
ATOM 1374 O O . PHE A 1 159 ? -26.651 1.479 32.333 1.00 96.12 159 PHE A O 1
ATOM 1381 N N . LYS A 1 160 ? -25.080 0.430 31.103 1.00 96.00 160 LYS A N 1
ATOM 1382 C CA . LYS A 1 160 ? -26.012 -0.242 30.190 1.00 96.00 160 LYS A CA 1
ATOM 1383 C C . LYS A 1 160 ? -27.001 -1.160 30.913 1.00 96.00 160 LYS A C 1
ATOM 1385 O O . LYS A 1 160 ? -28.162 -1.221 30.523 1.00 96.00 160 LYS A O 1
ATOM 1390 N N . GLU A 1 161 ? -26.584 -1.830 31.985 1.00 93.25 161 GLU A N 1
ATOM 1391 C CA . GLU A 1 161 ? -27.457 -2.712 32.774 1.00 93.25 161 GLU A CA 1
ATOM 1392 C C . GLU A 1 161 ? -28.508 -1.947 33.590 1.00 93.25 161 GLU A C 1
ATOM 1394 O O . GLU A 1 161 ? -29.463 -2.537 34.103 1.00 93.25 161 GLU A O 1
ATOM 1399 N N . LEU A 1 162 ? -28.344 -0.627 33.724 1.00 92.75 162 LEU A N 1
ATOM 1400 C CA . LEU A 1 162 ? -29.355 0.226 34.328 1.00 92.75 162 LEU A CA 1
ATOM 1401 C C . LEU A 1 162 ? -30.477 0.556 33.349 1.00 92.75 162 LEU A C 1
ATOM 1403 O O . LEU A 1 162 ? -31.486 1.071 33.816 1.00 92.75 162 LEU A O 1
ATOM 1407 N N . ASN A 1 163 ? -30.355 0.274 32.050 1.00 92.00 163 ASN A N 1
ATOM 1408 C CA . ASN A 1 163 ? -31.423 0.530 31.086 1.00 92.00 163 ASN A CA 1
ATOM 1409 C C . ASN A 1 163 ? -32.517 -0.549 31.155 1.00 92.00 163 ASN A C 1
ATOM 1411 O O . ASN A 1 163 ? -32.247 -1.721 31.409 1.00 92.00 163 ASN A O 1
ATOM 1415 N N . ASP A 1 164 ? -33.767 -0.153 30.925 1.00 85.81 164 ASP A N 1
ATOM 1416 C CA . ASP A 1 164 ? -34.901 -1.048 30.681 1.00 85.81 164 ASP A CA 1
ATOM 1417 C C . ASP A 1 164 ? -35.942 -0.382 29.766 1.00 85.81 164 ASP A C 1
ATOM 1419 O O . ASP A 1 164 ? -35.733 0.716 29.257 1.00 85.81 164 ASP A O 1
ATOM 1423 N N . ASN A 1 165 ? -37.094 -1.029 29.578 1.00 84.00 165 ASN A N 1
ATOM 1424 C CA . ASN A 1 165 ? -38.166 -0.543 28.701 1.00 84.00 165 ASN A CA 1
ATOM 1425 C C . ASN A 1 165 ? -38.749 0.827 29.107 1.00 84.00 165 ASN A C 1
ATOM 1427 O O . ASN A 1 165 ? -39.488 1.429 28.335 1.00 84.00 165 ASN A O 1
ATOM 1431 N N . THR A 1 166 ? -38.479 1.298 30.325 1.00 83.69 166 THR A N 1
ATOM 1432 C CA . THR A 1 166 ? -39.016 2.546 30.890 1.00 83.69 166 THR A CA 1
ATOM 1433 C C . THR A 1 166 ? -37.943 3.591 31.173 1.00 83.69 166 THR A C 1
ATOM 1435 O O . THR A 1 166 ? -38.267 4.754 31.417 1.00 83.69 166 THR A O 1
ATOM 1438 N N . PHE A 1 167 ? -36.671 3.196 31.167 1.00 89.19 167 PHE A N 1
ATOM 1439 C CA . PHE A 1 167 ? -35.557 4.059 31.513 1.00 89.19 167 PHE A CA 1
ATOM 1440 C C . PHE A 1 167 ? -34.357 3.784 30.620 1.00 89.19 167 PHE A C 1
ATOM 1442 O O . PHE A 1 167 ? -33.834 2.674 30.584 1.00 89.19 167 PHE A O 1
ATOM 1449 N N . ASP A 1 168 ? -33.863 4.843 29.995 1.00 95.94 168 ASP A N 1
ATOM 1450 C CA . ASP A 1 168 ? -32.598 4.840 29.282 1.00 95.94 168 ASP A CA 1
ATOM 1451 C C . ASP A 1 168 ? -31.690 5.916 29.891 1.00 95.94 168 ASP A C 1
ATOM 1453 O O . ASP A 1 168 ? -32.058 7.094 29.961 1.00 95.94 168 ASP A O 1
ATOM 1457 N N . ILE A 1 169 ? -30.520 5.505 30.386 1.00 97.31 169 ILE A N 1
ATOM 1458 C CA . ILE A 1 169 ? -29.597 6.402 31.076 1.00 97.31 169 ILE A CA 1
ATOM 1459 C C . ILE A 1 169 ? -29.015 7.460 30.141 1.00 97.31 169 ILE A C 1
ATOM 1461 O O . ILE A 1 169 ? -28.788 8.578 30.595 1.00 97.31 169 ILE A O 1
ATOM 1465 N N . ILE A 1 170 ? -28.821 7.149 28.857 1.00 97.75 170 ILE A N 1
ATOM 1466 C CA . ILE A 1 170 ? -28.287 8.083 27.865 1.00 97.75 170 ILE A CA 1
ATOM 1467 C C . ILE A 1 170 ? -29.320 9.180 27.588 1.00 97.75 170 ILE A C 1
ATOM 1469 O O . ILE A 1 170 ? -29.019 10.369 27.708 1.00 97.75 170 ILE A O 1
ATOM 1473 N N . ASN A 1 171 ? -30.577 8.799 27.355 1.00 97.44 171 ASN A N 1
ATOM 1474 C CA . ASN A 1 171 ? -31.689 9.743 27.236 1.00 97.44 171 ASN A CA 1
ATOM 1475 C C . ASN A 1 171 ? -31.857 10.578 28.511 1.00 97.44 171 ASN A C 1
ATOM 1477 O O . ASN A 1 171 ? -32.128 11.780 28.450 1.00 97.44 171 ASN A O 1
ATOM 1481 N N . TYR A 1 172 ? -31.669 9.962 29.681 1.00 97.75 172 TYR A N 1
ATOM 1482 C CA . TYR A 1 172 ? -31.745 10.662 30.956 1.00 97.75 172 TYR A CA 1
ATOM 1483 C C . TYR A 1 172 ? -30.659 11.741 31.086 1.00 97.75 172 TYR A C 1
ATOM 1485 O O . TYR A 1 172 ? -30.988 12.881 31.421 1.00 97.75 172 TYR A O 1
ATOM 1493 N N . ILE A 1 173 ? -29.386 11.422 30.826 1.00 97.94 173 ILE A N 1
ATOM 1494 C CA . ILE A 1 173 ? -28.284 12.390 30.969 1.00 97.94 173 ILE A CA 1
ATOM 1495 C C . ILE A 1 173 ? -28.312 13.480 29.887 1.00 97.94 173 ILE A C 1
ATOM 1497 O O . ILE A 1 173 ? -27.894 14.605 30.159 1.00 97.94 173 ILE A O 1
ATOM 1501 N N . ASN A 1 174 ? -28.842 13.177 28.698 1.00 97.12 174 ASN A N 1
ATOM 1502 C CA . ASN A 1 174 ? -28.939 14.125 27.585 1.00 97.12 174 ASN A CA 1
ATOM 1503 C C . ASN A 1 174 ? -30.184 15.020 27.662 1.00 97.12 174 ASN A C 1
ATOM 1505 O O . ASN A 1 174 ? -30.231 16.069 27.023 1.00 97.12 174 ASN A O 1
ATOM 1509 N N . SER A 1 175 ? -31.188 14.655 28.466 1.00 97.25 175 SER A N 1
ATOM 1510 C CA . SER A 1 175 ? -32.386 15.473 28.640 1.00 97.25 175 SER A CA 1
ATOM 1511 C C . SER A 1 175 ? -32.056 16.812 29.318 1.00 97.25 175 SER A C 1
ATOM 1513 O O . SER A 1 175 ? -31.625 16.828 30.479 1.00 97.25 175 SER A O 1
ATOM 1515 N N . PRO A 1 176 ? -32.352 17.961 28.676 1.00 95.44 176 PRO A N 1
ATOM 1516 C CA . PRO A 1 176 ? -32.075 19.278 29.254 1.00 95.44 176 PRO A CA 1
ATOM 1517 C C . PRO A 1 176 ? -32.853 19.523 30.557 1.00 95.44 176 PRO A C 1
ATOM 1519 O O . PRO A 1 176 ? -32.422 20.304 31.404 1.00 95.44 176 PRO A O 1
ATOM 1522 N N . LYS A 1 177 ? -33.970 18.809 30.770 1.00 96.81 177 LYS A N 1
ATOM 1523 C CA . LYS A 1 177 ? -34.787 18.904 31.992 1.00 96.81 177 LYS A CA 1
ATOM 1524 C C . LYS A 1 177 ? -34.043 18.430 33.244 1.00 96.81 177 LYS A C 1
ATOM 1526 O O . LYS A 1 177 ? -34.336 18.914 34.333 1.00 96.81 177 LYS A O 1
ATOM 1531 N N . ASN A 1 178 ? -33.091 17.506 33.097 1.00 96.31 178 ASN A N 1
ATOM 1532 C CA . ASN A 1 178 ? -32.405 16.883 34.230 1.00 96.31 178 ASN A CA 1
ATOM 1533 C C . ASN A 1 178 ? -31.181 17.673 34.718 1.00 96.31 178 ASN A C 1
ATOM 1535 O O . ASN A 1 178 ? -30.691 17.379 35.805 1.00 96.31 178 ASN A O 1
ATOM 1539 N N . LYS A 1 179 ? -30.714 18.681 33.958 1.00 96.62 179 LYS A N 1
ATOM 1540 C CA . LYS A 1 179 ? -29.589 19.572 34.319 1.00 96.62 179 LYS A CA 1
ATOM 1541 C C . LYS A 1 179 ? -28.319 18.820 34.766 1.00 96.62 179 LYS A C 1
ATOM 1543 O O . LYS A 1 179 ? -27.662 19.208 35.734 1.00 96.62 179 LYS A O 1
ATOM 1548 N N . ILE A 1 180 ? -27.999 17.733 34.065 1.00 97.88 180 ILE A N 1
ATOM 1549 C CA . ILE A 1 180 ? -26.807 16.917 34.318 1.00 97.88 180 ILE A CA 1
ATOM 1550 C C . ILE A 1 180 ? -25.574 17.601 33.718 1.00 97.88 180 ILE A C 1
ATOM 1552 O O . ILE A 1 180 ? -25.621 18.052 32.572 1.00 97.88 180 ILE A O 1
ATOM 1556 N N . SER A 1 181 ? -24.486 17.682 34.489 1.00 97.25 181 SER A N 1
ATOM 1557 C CA . SER A 1 181 ? -23.221 18.279 34.052 1.00 97.25 181 SER A CA 1
ATOM 1558 C C . SER A 1 181 ? -22.528 17.450 32.972 1.00 97.25 181 SER A C 1
ATOM 1560 O O . SER A 1 181 ? -22.686 16.228 32.897 1.00 97.25 181 SER A O 1
ATOM 1562 N N . ASP A 1 182 ? -21.711 18.107 32.151 1.00 96.69 182 ASP A N 1
ATOM 1563 C CA . ASP A 1 182 ? -21.003 17.433 31.061 1.00 96.69 182 ASP A CA 1
ATOM 1564 C C . ASP A 1 182 ? -19.952 16.437 31.571 1.00 96.69 182 ASP A C 1
ATOM 1566 O O . ASP A 1 182 ? -19.765 15.393 30.953 1.00 96.69 182 ASP A O 1
ATOM 1570 N N . ASP A 1 183 ? -19.361 16.664 32.750 1.00 97.00 183 ASP A N 1
ATOM 1571 C CA . ASP A 1 183 ? -18.465 15.696 33.400 1.00 97.00 183 ASP A CA 1
ATOM 1572 C C . ASP A 1 183 ? -19.173 14.378 33.739 1.00 97.00 183 ASP A C 1
ATOM 1574 O O . ASP A 1 183 ? -18.611 13.294 33.560 1.00 97.00 183 ASP A O 1
ATOM 1578 N N . ILE A 1 184 ? -20.421 14.456 34.219 1.00 98.00 184 ILE A N 1
ATOM 1579 C CA . ILE A 1 184 ? -21.242 13.272 34.489 1.00 98.00 184 ILE A CA 1
ATOM 1580 C C . ILE A 1 184 ? -21.596 12.581 33.176 1.00 98.00 184 ILE A C 1
ATOM 1582 O O . ILE A 1 184 ? -21.437 11.363 33.085 1.00 98.00 184 ILE A O 1
ATOM 1586 N N . LYS A 1 185 ? -22.039 13.340 32.161 1.00 97.81 185 LYS A N 1
ATOM 1587 C CA . LYS A 1 185 ? -22.370 12.779 30.843 1.00 97.81 185 LYS A CA 1
ATOM 1588 C C . LYS A 1 185 ? -21.176 12.032 30.260 1.00 97.81 185 LYS A C 1
ATOM 1590 O O . LYS A 1 185 ? -21.289 10.853 29.935 1.00 97.81 185 LYS A O 1
ATOM 1595 N N . LYS A 1 186 ? -20.017 12.695 30.222 1.00 96.69 186 LYS A N 1
ATOM 1596 C CA . LYS A 1 186 ? -18.747 12.142 29.749 1.00 96.69 186 LYS A CA 1
ATOM 1597 C C . LYS A 1 186 ? -18.388 10.870 30.509 1.00 96.69 186 LYS A C 1
ATOM 1599 O O . LYS A 1 186 ? -18.130 9.849 29.884 1.00 96.69 186 LYS A O 1
ATOM 1604 N N . PHE A 1 187 ? -18.443 10.884 31.843 1.00 97.38 187 PHE A N 1
ATOM 1605 C CA . PHE A 1 187 ? -18.142 9.694 32.641 1.00 97.38 187 PHE A CA 1
ATOM 1606 C C . PHE A 1 187 ? -19.083 8.518 32.340 1.00 97.38 187 PHE A C 1
ATOM 1608 O O . PHE A 1 187 ? -18.609 7.395 32.160 1.00 97.38 187 PHE A O 1
ATOM 1615 N N . VAL A 1 188 ? -20.397 8.759 32.270 1.00 97.75 188 VAL A N 1
ATOM 1616 C CA . VAL A 1 188 ? -21.391 7.713 31.975 1.00 97.75 188 VAL A CA 1
ATOM 1617 C C . VAL A 1 188 ? -21.173 7.131 30.578 1.00 97.75 188 VAL A C 1
ATOM 1619 O O . VAL A 1 188 ? -21.155 5.912 30.438 1.00 97.75 188 VAL A O 1
ATOM 1622 N N . ILE A 1 189 ? -20.935 7.973 29.567 1.00 97.69 189 ILE A N 1
ATOM 1623 C CA . ILE A 1 189 ? -20.686 7.545 28.181 1.00 97.69 189 ILE A CA 1
ATOM 1624 C C . ILE A 1 189 ? -19.378 6.739 28.075 1.00 97.69 189 ILE A C 1
ATOM 1626 O O . ILE A 1 189 ? -19.366 5.648 27.498 1.00 97.69 189 ILE A O 1
ATOM 1630 N N . GLU A 1 190 ? -18.284 7.219 28.677 1.00 96.62 190 GLU A N 1
ATOM 1631 C CA . GLU A 1 190 ? -16.979 6.533 28.682 1.00 96.62 190 GLU A CA 1
ATOM 1632 C C . GLU A 1 190 ? -17.035 5.165 29.381 1.00 96.62 190 GLU A C 1
ATOM 1634 O O . GLU A 1 190 ? -16.296 4.241 29.039 1.00 96.62 190 GLU A O 1
ATOM 1639 N N . THR A 1 191 ? -17.907 5.013 30.376 1.00 96.88 191 THR A N 1
ATOM 1640 C CA . THR A 1 191 ? -17.996 3.795 31.195 1.00 96.88 191 THR A CA 1
ATOM 1641 C C . THR A 1 191 ? -19.290 3.016 30.982 1.00 96.88 191 THR A C 1
ATOM 1643 O O . THR A 1 191 ? -19.643 2.169 31.804 1.00 96.88 191 THR A O 1
ATOM 1646 N N . PHE A 1 192 ? -19.974 3.274 29.862 1.00 97.62 192 PHE A N 1
ATOM 1647 C CA . PHE A 1 192 ? -21.295 2.722 29.572 1.00 97.62 192 PHE A CA 1
ATOM 1648 C C . PHE A 1 192 ? -21.313 1.190 29.582 1.00 97.62 192 PHE A C 1
ATOM 1650 O O . PHE A 1 192 ? -22.208 0.585 30.175 1.00 97.62 192 PHE A O 1
ATOM 1657 N N . VAL A 1 193 ? -20.279 0.594 28.977 1.00 96.81 193 VAL A N 1
ATOM 1658 C CA . VAL A 1 193 ? -20.012 -0.848 28.973 1.00 96.81 193 VAL A CA 1
ATOM 1659 C C . VAL A 1 193 ? -18.641 -1.176 29.562 1.00 96.81 193 VAL A C 1
ATOM 1661 O O . VAL A 1 193 ? -17.686 -0.404 29.409 1.00 96.81 193 VAL A O 1
ATOM 1664 N N . PHE A 1 194 ? -18.497 -2.344 30.196 1.00 95.19 194 PHE A N 1
ATOM 1665 C CA . PHE A 1 194 ? -17.245 -2.735 30.862 1.00 95.19 194 PHE A CA 1
ATOM 1666 C C . PHE A 1 194 ? -16.053 -2.802 29.908 1.00 95.19 194 PHE A C 1
ATOM 1668 O O . PHE A 1 194 ? -14.955 -2.362 30.258 1.00 95.19 194 PHE A O 1
ATOM 1675 N N . LYS A 1 195 ? -16.266 -3.317 28.689 1.00 96.69 195 LYS A N 1
ATOM 1676 C CA . LYS A 1 195 ? -15.216 -3.384 27.662 1.00 96.69 195 LYS A CA 1
ATOM 1677 C C . LYS A 1 195 ? -14.641 -1.991 27.381 1.00 96.69 195 LYS A C 1
ATOM 1679 O O . LYS A 1 195 ? -13.430 -1.816 27.485 1.00 96.69 195 LYS A O 1
ATOM 1684 N N . ARG A 1 196 ? -15.502 -0.996 27.129 1.00 97.44 196 ARG A N 1
ATOM 1685 C CA . ARG A 1 196 ? -15.120 0.407 26.880 1.00 97.44 196 ARG A CA 1
ATOM 1686 C C . ARG A 1 196 ? -14.401 1.018 28.076 1.00 97.44 196 ARG A C 1
ATOM 1688 O O . ARG A 1 196 ? -13.299 1.533 27.915 1.00 97.44 196 ARG A O 1
ATOM 1695 N N . LYS A 1 197 ? -14.970 0.874 29.278 1.00 96.44 197 LYS A N 1
ATOM 1696 C CA . LYS A 1 197 ? -14.374 1.359 30.534 1.00 96.44 197 LYS A CA 1
ATOM 1697 C C . LYS A 1 197 ? -12.929 0.884 30.702 1.00 96.44 197 LYS A C 1
ATOM 1699 O O . LYS A 1 197 ? -12.051 1.682 31.026 1.00 96.44 197 LYS A O 1
ATOM 1704 N N . ASN A 1 198 ? -12.684 -0.408 30.489 1.00 96.62 198 ASN A N 1
ATOM 1705 C CA . ASN A 1 198 ? -11.361 -0.997 30.671 1.00 96.62 198 ASN A CA 1
ATOM 1706 C C . ASN A 1 198 ? -10.379 -0.549 29.584 1.00 96.62 198 ASN A C 1
ATOM 1708 O O . ASN A 1 198 ? -9.246 -0.210 29.909 1.00 96.62 198 ASN A O 1
ATOM 1712 N N . ILE A 1 199 ? -10.807 -0.477 28.320 1.00 97.81 199 ILE A N 1
ATOM 1713 C CA . ILE A 1 199 ? -9.955 0.034 27.236 1.00 97.81 199 ILE A CA 1
ATOM 1714 C C . ILE A 1 199 ? -9.565 1.493 27.502 1.00 97.81 199 ILE A C 1
ATOM 1716 O O . ILE A 1 199 ? -8.381 1.812 27.477 1.00 97.81 199 ILE A O 1
ATOM 1720 N N . ILE A 1 200 ? -10.521 2.362 27.852 1.00 97.25 200 ILE A N 1
ATOM 1721 C CA . ILE A 1 200 ? -10.242 3.769 28.186 1.00 97.25 200 ILE A CA 1
ATOM 1722 C C . ILE A 1 200 ? -9.274 3.888 29.365 1.00 97.25 200 ILE A C 1
ATOM 1724 O O . ILE A 1 200 ? -8.388 4.741 29.345 1.00 97.25 200 ILE A O 1
ATOM 1728 N N . LYS A 1 201 ? -9.410 3.030 30.382 1.00 96.25 201 LYS A N 1
ATOM 1729 C CA . LYS A 1 201 ? -8.465 2.981 31.501 1.00 96.25 201 LYS A CA 1
ATOM 1730 C C . LYS A 1 201 ? -7.038 2.714 31.004 1.00 96.25 201 LYS A C 1
ATOM 1732 O O . LYS A 1 201 ? -6.152 3.503 31.307 1.00 96.25 201 LYS A O 1
ATOM 1737 N N . TYR A 1 202 ? -6.833 1.675 30.196 1.00 97.81 202 TYR A N 1
ATOM 1738 C CA . TYR A 1 202 ? -5.511 1.355 29.648 1.00 97.81 202 TYR A CA 1
ATOM 1739 C C . TYR A 1 202 ? -4.951 2.453 28.733 1.00 97.81 202 TYR A C 1
ATOM 1741 O O . TYR A 1 202 ? -3.749 2.710 28.755 1.00 97.81 202 TYR A O 1
ATOM 1749 N N . LEU A 1 203 ? -5.809 3.125 27.954 1.00 97.62 203 LEU A N 1
ATOM 1750 C CA . LEU A 1 203 ? -5.399 4.265 27.128 1.00 97.62 203 LEU A CA 1
ATOM 1751 C C . LEU A 1 203 ? -4.869 5.420 27.988 1.00 97.62 203 LEU A C 1
ATOM 1753 O O . LEU A 1 203 ? -3.847 6.008 27.645 1.00 97.62 203 LEU A O 1
ATOM 1757 N N . LYS A 1 204 ? -5.530 5.708 29.117 1.00 96.44 204 LYS A N 1
ATOM 1758 C CA . LYS A 1 204 ? -5.112 6.741 30.082 1.00 96.44 204 LYS A CA 1
ATOM 1759 C C . LYS A 1 204 ? -3.858 6.354 30.876 1.00 96.44 204 LYS A C 1
ATOM 1761 O O . LYS A 1 204 ? -3.127 7.235 31.305 1.00 96.44 204 LYS A O 1
ATOM 1766 N N . GLU A 1 205 ? -3.609 5.061 31.075 1.00 96.69 205 GLU A N 1
ATOM 1767 C CA . GLU A 1 205 ? -2.415 4.538 31.760 1.00 96.69 205 GLU A CA 1
ATOM 1768 C C . GLU A 1 205 ? -1.179 4.436 30.842 1.00 96.69 205 GLU A C 1
ATOM 1770 O O . GLU A 1 205 ? -0.104 4.070 31.307 1.00 96.69 205 GLU A O 1
ATOM 1775 N N . GLU A 1 206 ? -1.316 4.729 29.543 1.00 95.75 206 GLU A N 1
ATOM 1776 C CA . GLU A 1 206 ? -0.238 4.705 28.538 1.00 95.75 206 GLU A CA 1
ATOM 1777 C C . GLU A 1 206 ? 0.517 3.364 28.392 1.00 95.75 206 GLU A C 1
ATOM 1779 O O . GLU A 1 206 ? 1.601 3.290 27.807 1.00 95.75 206 GLU A O 1
ATOM 1784 N N . ASN A 1 207 ? -0.100 2.255 28.808 1.00 93.88 207 ASN A N 1
ATOM 1785 C CA . ASN A 1 207 ? 0.484 0.920 28.717 1.00 93.88 207 ASN A CA 1
ATOM 1786 C C . ASN A 1 207 ? -0.042 0.108 27.515 1.00 93.88 207 ASN A C 1
ATOM 1788 O O . ASN A 1 207 ? -1.030 -0.624 27.602 1.00 93.88 207 ASN A O 1
ATOM 1792 N N . VAL A 1 208 ? 0.639 0.230 26.367 1.00 95.81 208 VAL A N 1
ATOM 1793 C CA . VAL A 1 208 ? 0.261 -0.462 25.115 1.00 95.81 208 VAL A CA 1
ATOM 1794 C C . VAL A 1 208 ? 0.338 -1.987 25.255 1.00 95.81 208 VAL A C 1
ATOM 1796 O O . VAL A 1 208 ? -0.476 -2.701 24.672 1.00 95.81 208 VAL A O 1
ATOM 1799 N N . ILE A 1 209 ? 1.299 -2.496 26.032 1.00 95.75 209 ILE A N 1
ATOM 1800 C CA . ILE A 1 209 ? 1.531 -3.939 26.187 1.00 95.75 209 ILE A CA 1
ATOM 1801 C C . ILE A 1 209 ? 0.343 -4.585 26.906 1.00 95.75 209 ILE A C 1
ATOM 1803 O O . ILE A 1 209 ? -0.206 -5.581 26.425 1.00 95.75 209 ILE A O 1
ATOM 1807 N N . ASP A 1 210 ? -0.097 -3.991 28.015 1.00 97.50 210 ASP A N 1
ATOM 1808 C CA . ASP A 1 210 ? -1.232 -4.508 28.779 1.00 97.50 210 ASP A CA 1
ATOM 1809 C C . ASP A 1 210 ? -2.553 -4.334 28.030 1.00 97.50 210 ASP A C 1
ATOM 1811 O O . ASP A 1 210 ? -3.369 -5.259 28.023 1.00 97.50 210 ASP A O 1
ATOM 1815 N N . LEU A 1 211 ? -2.735 -3.213 27.321 1.00 97.44 211 LEU A N 1
ATOM 1816 C CA . LEU A 1 211 ? -3.886 -3.010 26.441 1.00 97.44 211 LEU A CA 1
ATOM 1817 C C . LEU A 1 211 ? -3.979 -4.115 25.381 1.00 97.44 211 LEU A C 1
ATOM 1819 O O . LEU A 1 211 ? -5.020 -4.755 25.225 1.00 97.44 211 LEU A O 1
ATOM 1823 N N . LYS A 1 212 ? -2.873 -4.381 24.685 1.00 97.12 212 LYS A N 1
ATOM 1824 C CA . LYS A 1 212 ? -2.770 -5.425 23.661 1.00 97.12 212 LYS A CA 1
ATOM 1825 C C . LYS A 1 212 ? -3.079 -6.812 24.228 1.00 97.12 212 LYS A C 1
ATOM 1827 O O . LYS A 1 212 ? -3.858 -7.563 23.638 1.00 97.12 212 LYS A O 1
ATOM 1832 N N . LYS A 1 213 ? -2.529 -7.143 25.401 1.00 97.31 213 LYS A N 1
ATOM 1833 C CA . LYS A 1 213 ? -2.816 -8.404 26.104 1.00 97.31 213 LYS A CA 1
ATOM 1834 C C . LYS A 1 213 ? -4.293 -8.512 26.486 1.00 97.31 213 LYS A C 1
ATOM 1836 O O . LYS A 1 213 ? -4.899 -9.564 26.286 1.00 97.31 213 LYS A O 1
ATOM 1841 N N . TYR A 1 214 ? -4.884 -7.434 26.998 1.00 97.38 214 TYR A N 1
ATOM 1842 C CA . TYR A 1 214 ? -6.295 -7.385 27.369 1.00 97.38 214 TYR A CA 1
ATOM 1843 C C . TYR A 1 214 ? -7.214 -7.586 26.156 1.00 97.38 214 TYR A C 1
ATOM 1845 O O . TYR A 1 214 ? -8.123 -8.416 26.223 1.00 97.38 214 TYR A O 1
ATOM 1853 N N . ILE A 1 215 ? -6.949 -6.896 25.042 1.00 96.94 215 ILE A N 1
ATOM 1854 C CA . ILE A 1 215 ? -7.693 -7.036 23.781 1.00 96.94 215 ILE A CA 1
ATOM 1855 C C . ILE A 1 215 ? -7.659 -8.489 23.291 1.00 96.94 215 ILE A C 1
ATOM 1857 O O . ILE A 1 215 ? -8.714 -9.074 23.037 1.00 96.94 215 ILE A O 1
ATOM 1861 N N . LYS A 1 216 ? -6.466 -9.099 23.236 1.00 95.62 216 LYS A N 1
ATOM 1862 C CA . LYS A 1 216 ? -6.277 -10.478 22.761 1.00 95.62 216 LYS A CA 1
ATOM 1863 C C . LYS A 1 216 ? -6.975 -11.502 23.656 1.00 95.62 216 LYS A C 1
ATOM 1865 O O . LYS A 1 216 ? -7.710 -12.354 23.159 1.00 95.62 216 LYS A O 1
ATOM 1870 N N . ASN A 1 217 ? -6.799 -11.396 24.975 1.00 97.31 217 ASN A N 1
ATOM 1871 C CA . ASN A 1 217 ? -7.381 -12.336 25.937 1.00 97.31 217 ASN A CA 1
ATOM 1872 C C . ASN A 1 217 ? -8.913 -12.296 25.950 1.00 97.31 217 ASN A C 1
ATOM 1874 O O . ASN A 1 217 ? -9.552 -13.325 26.157 1.00 97.31 217 ASN A O 1
ATOM 1878 N N . ASN A 1 218 ? -9.501 -11.122 25.710 1.00 96.75 218 ASN A N 1
ATOM 1879 C CA . ASN A 1 218 ? -10.950 -10.929 25.728 1.00 96.75 218 ASN A CA 1
ATOM 1880 C C . ASN A 1 218 ? -11.587 -10.934 24.329 1.00 96.75 218 ASN A C 1
ATOM 1882 O O . ASN A 1 218 ? -12.794 -10.717 24.228 1.00 96.75 218 ASN A O 1
ATOM 1886 N N . LYS A 1 219 ? -10.801 -11.177 23.266 1.00 96.56 219 LYS A N 1
ATOM 1887 C CA . LYS A 1 219 ? -11.245 -11.173 21.859 1.00 96.56 219 LYS A CA 1
ATOM 1888 C C . LYS A 1 219 ? -12.059 -9.917 21.509 1.00 96.56 219 LYS A C 1
ATOM 1890 O O . LYS A 1 219 ? -13.171 -10.014 20.998 1.00 96.56 219 LYS A O 1
ATOM 1895 N N . ILE A 1 220 ? -11.534 -8.747 21.865 1.00 96.38 220 ILE A N 1
ATOM 1896 C CA . ILE A 1 220 ? -12.200 -7.457 21.639 1.00 96.38 220 ILE A CA 1
ATOM 1897 C C . ILE A 1 220 ? -11.784 -6.910 20.272 1.00 96.38 220 ILE A C 1
ATOM 1899 O O . ILE A 1 220 ? -10.593 -6.855 19.985 1.00 96.38 220 ILE A O 1
ATOM 1903 N N . GLU A 1 221 ? -12.730 -6.449 19.455 1.00 97.56 221 GLU A N 1
ATOM 1904 C CA . GLU A 1 221 ? -12.417 -5.532 18.354 1.00 97.56 221 GLU A CA 1
ATOM 1905 C C . GLU A 1 221 ? -12.611 -4.094 18.842 1.00 97.56 221 GLU A C 1
ATOM 1907 O O . GLU A 1 221 ? -13.611 -3.784 19.487 1.00 97.56 221 GLU A O 1
ATOM 1912 N N . ILE A 1 222 ? -11.653 -3.204 18.573 1.00 97.88 222 ILE A N 1
ATOM 1913 C CA . ILE A 1 222 ? -11.707 -1.818 19.065 1.00 97.88 222 ILE A CA 1
ATOM 1914 C C . ILE A 1 222 ? -12.937 -1.081 18.510 1.00 97.88 222 ILE A C 1
ATOM 1916 O O . ILE A 1 222 ? -13.575 -0.329 19.244 1.00 97.88 222 ILE A O 1
ATOM 1920 N N . LYS A 1 223 ? -13.325 -1.345 17.258 1.00 97.81 223 LYS A N 1
ATOM 1921 C CA . LYS A 1 223 ? -14.545 -0.800 16.646 1.00 97.81 223 LYS A CA 1
ATOM 1922 C C . LYS A 1 223 ? -15.828 -1.170 17.400 1.00 97.81 223 LYS A C 1
ATOM 1924 O O . LYS A 1 223 ? -16.777 -0.400 17.371 1.00 97.81 223 LYS A O 1
ATOM 1929 N N . ASP A 1 224 ? -15.858 -2.302 18.114 1.00 97.31 224 ASP A N 1
ATOM 1930 C CA . ASP A 1 224 ? -17.042 -2.746 18.870 1.00 97.31 224 ASP A CA 1
ATOM 1931 C C . ASP A 1 224 ? -17.283 -1.884 20.120 1.00 97.31 224 ASP A C 1
ATOM 1933 O O . ASP A 1 224 ? -18.283 -2.045 20.822 1.00 97.31 224 ASP A O 1
ATOM 1937 N N . LEU A 1 225 ? -16.344 -0.991 20.445 1.00 97.44 225 LEU A N 1
ATOM 1938 C CA . LEU A 1 225 ? -16.530 0.011 21.485 1.00 97.44 225 LEU A CA 1
ATOM 1939 C C . LEU A 1 225 ? -17.435 1.151 21.026 1.00 97.44 225 LEU A C 1
ATOM 1941 O O . LEU A 1 225 ? -17.951 1.853 21.899 1.00 97.44 225 LEU A O 1
ATOM 1945 N N . ASN A 1 226 ? -17.604 1.338 19.715 1.00 97.94 226 ASN A N 1
ATOM 1946 C CA . ASN A 1 226 ? -18.397 2.417 19.149 1.00 97.94 226 ASN A CA 1
ATOM 1947 C C . ASN A 1 226 ? -19.899 2.136 19.282 1.00 97.94 226 ASN A C 1
ATOM 1949 O O . ASN A 1 226 ? -20.353 0.999 19.157 1.00 97.94 226 ASN A O 1
ATOM 1953 N N . ASP A 1 227 ? -20.670 3.190 19.525 1.00 97.06 227 ASP A N 1
ATOM 1954 C CA . ASP A 1 227 ? -22.129 3.213 19.424 1.00 97.06 227 ASP A CA 1
ATOM 1955 C C . ASP A 1 227 ? -22.600 4.612 18.988 1.00 97.06 227 ASP A C 1
ATOM 1957 O O . ASP A 1 227 ? -21.789 5.480 18.678 1.00 97.06 227 ASP A O 1
ATOM 1961 N N . GLU A 1 228 ? -23.912 4.848 18.965 1.00 97.19 228 GLU A N 1
ATOM 1962 C CA . GLU A 1 228 ? -24.496 6.137 18.557 1.00 97.19 228 GLU A CA 1
ATOM 1963 C C . GLU A 1 228 ? -24.042 7.338 19.412 1.00 97.19 228 GLU A C 1
ATOM 1965 O O . GLU A 1 228 ? -24.198 8.481 18.994 1.00 97.19 228 GLU A O 1
ATOM 1970 N N . ASN A 1 229 ? -23.499 7.100 20.610 1.00 97.06 229 ASN A N 1
ATOM 1971 C CA . ASN A 1 229 ? -23.124 8.132 21.578 1.00 97.06 229 ASN A CA 1
ATOM 1972 C C . ASN A 1 229 ? -21.619 8.148 21.884 1.00 97.06 229 ASN A C 1
ATOM 1974 O O . ASN A 1 229 ? -21.171 8.967 22.692 1.00 97.06 229 ASN A O 1
ATOM 1978 N N . PHE A 1 230 ? -20.840 7.239 21.298 1.00 97.94 230 PHE A N 1
ATOM 1979 C CA . PHE A 1 230 ? -19.411 7.123 21.542 1.00 97.94 230 PHE A CA 1
ATOM 1980 C C . PHE A 1 230 ? -18.679 6.602 20.312 1.00 97.94 230 PHE A C 1
ATOM 1982 O O . PHE A 1 230 ? -18.952 5.502 19.839 1.00 97.94 230 PHE A O 1
ATOM 1989 N N . ASP A 1 231 ? -17.660 7.343 19.893 1.00 98.38 231 ASP A N 1
ATOM 1990 C CA . ASP A 1 231 ? -16.689 6.902 18.904 1.00 98.38 231 ASP A CA 1
ATOM 1991 C C . ASP A 1 231 ? -15.277 6.922 19.516 1.00 98.38 231 ASP A C 1
ATOM 1993 O O . ASP A 1 231 ? -14.831 7.921 20.087 1.00 98.38 231 ASP A O 1
ATOM 1997 N N . ILE A 1 232 ? -14.572 5.789 19.450 1.00 98.44 232 ILE A N 1
ATOM 1998 C CA . ILE A 1 232 ? -13.238 5.630 20.037 1.00 98.44 232 ILE A CA 1
ATOM 1999 C C . ILE A 1 232 ? -12.165 6.426 19.287 1.00 98.44 232 ILE A C 1
ATOM 2001 O O . ILE A 1 232 ? -11.180 6.828 19.905 1.00 98.44 232 ILE A O 1
ATOM 2005 N N . ILE A 1 233 ? -12.335 6.664 17.985 1.00 98.19 233 ILE A N 1
ATOM 2006 C CA . ILE A 1 233 ? -11.418 7.470 17.179 1.00 98.19 233 ILE A CA 1
ATOM 2007 C C . ILE A 1 233 ? -11.566 8.941 17.569 1.00 98.19 233 ILE A C 1
ATOM 2009 O O . ILE A 1 233 ? -10.565 9.580 17.903 1.00 98.19 233 ILE A O 1
ATOM 2013 N N . ASP A 1 234 ? -12.797 9.449 17.657 1.00 98.06 234 ASP A N 1
ATOM 2014 C CA . ASP A 1 234 ? -13.082 10.794 18.176 1.00 98.06 234 ASP A CA 1
ATOM 2015 C C . ASP A 1 234 ? -12.555 10.958 19.602 1.00 98.06 234 ASP A C 1
ATOM 2017 O O . ASP A 1 234 ? -11.933 11.968 19.950 1.00 98.06 234 ASP A O 1
ATOM 2021 N N . TYR A 1 235 ? -12.734 9.922 20.424 1.00 98.19 235 TYR A N 1
ATOM 2022 C CA . TYR A 1 235 ? -12.243 9.898 21.790 1.00 98.19 235 TYR A CA 1
ATOM 2023 C C . TYR A 1 235 ? -10.727 10.106 21.873 1.00 98.19 235 TYR A C 1
ATOM 2025 O O . TYR A 1 235 ? -10.272 10.983 22.614 1.00 98.19 235 TYR A O 1
ATOM 2033 N N . VAL A 1 236 ? -9.934 9.326 21.129 1.00 98.06 236 VAL A N 1
ATOM 2034 C CA . VAL A 1 236 ? -8.463 9.440 21.164 1.00 98.06 236 VAL A CA 1
ATOM 2035 C C . VAL A 1 236 ? -7.937 10.665 20.418 1.00 98.06 236 VAL A C 1
ATOM 2037 O O . VAL A 1 236 ? -6.809 11.089 20.665 1.00 98.06 236 VAL A O 1
ATOM 2040 N N . ASN A 1 237 ? -8.737 11.243 19.519 1.00 97.25 237 ASN A N 1
ATOM 2041 C CA . ASN A 1 237 ? -8.408 12.474 18.805 1.00 97.25 237 ASN A CA 1
ATOM 2042 C C . ASN A 1 237 ? -8.718 13.741 19.609 1.00 97.25 237 ASN A C 1
ATOM 2044 O O . ASN A 1 237 ? -8.123 14.786 19.342 1.00 97.25 237 ASN A O 1
ATOM 2048 N N . SER A 1 238 ? -9.617 13.668 20.592 1.00 96.62 238 SER A N 1
ATOM 2049 C CA . SER A 1 238 ? -9.976 14.815 21.422 1.00 96.62 238 SER A CA 1
ATOM 2050 C C . SER A 1 238 ? -8.799 15.288 22.276 1.00 96.62 238 SER A C 1
ATOM 2052 O O . SER A 1 238 ? -8.282 14.559 23.127 1.00 96.62 238 SER A O 1
ATOM 2054 N N . SER A 1 239 ? -8.448 16.568 22.137 1.00 94.12 239 SER A N 1
ATOM 2055 C CA . SER A 1 239 ? -7.437 17.227 22.973 1.00 94.12 239 SER A CA 1
ATOM 2056 C C . SER A 1 239 ? -7.798 17.227 24.463 1.00 94.12 239 SER A C 1
ATOM 2058 O O . SER A 1 239 ? -6.911 17.289 25.308 1.00 94.12 239 SER A O 1
ATOM 2060 N N . THR A 1 240 ? -9.086 17.101 24.805 1.00 94.38 240 THR A N 1
ATOM 2061 C CA . THR A 1 240 ? -9.567 17.102 26.198 1.00 94.38 240 THR A CA 1
ATOM 2062 C C . THR A 1 240 ? -9.314 15.793 26.947 1.00 94.38 240 THR A C 1
ATOM 2064 O O . THR A 1 240 ? -9.467 15.750 28.168 1.00 94.38 240 THR A O 1
ATOM 20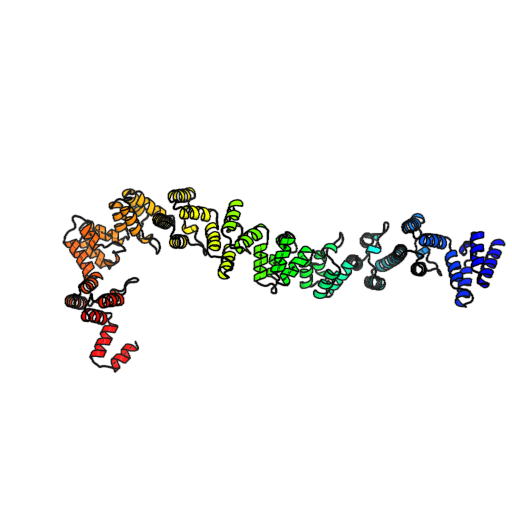67 N N . ASN A 1 241 ? -8.978 14.713 26.236 1.00 94.50 241 ASN A N 1
ATOM 2068 C CA . ASN A 1 241 ? -8.763 13.393 26.833 1.00 94.50 241 ASN A CA 1
ATOM 2069 C C . ASN A 1 241 ? -7.290 13.097 27.130 1.00 94.50 241 ASN A C 1
ATOM 2071 O O . ASN A 1 241 ? -7.012 12.106 27.802 1.00 94.50 241 ASN A O 1
ATOM 2075 N N . SER A 1 242 ? -6.371 13.946 26.656 1.00 94.38 242 SER A N 1
ATOM 2076 C CA . SER A 1 242 ? -4.925 13.823 26.882 1.00 94.38 242 SER A CA 1
ATOM 2077 C C . SER A 1 242 ? -4.363 12.435 26.539 1.00 94.38 242 SER A C 1
ATOM 2079 O O . SER A 1 242 ? -3.508 11.919 27.251 1.00 94.38 242 SER A O 1
ATOM 2081 N N . ILE A 1 243 ? -4.854 11.810 25.462 1.00 97.81 243 ILE A N 1
ATOM 2082 C CA . ILE A 1 243 ? -4.350 10.510 25.003 1.00 97.81 243 ILE A CA 1
ATOM 2083 C C . ILE A 1 243 ? -3.047 10.716 24.228 1.00 97.81 243 ILE A C 1
ATOM 2085 O O . ILE A 1 243 ? -2.987 11.521 23.297 1.00 97.81 243 ILE A O 1
ATOM 2089 N N . SER A 1 244 ? -2.000 9.972 24.592 1.00 96.75 244 SER A N 1
ATOM 2090 C CA . SER A 1 244 ? -0.711 10.073 23.910 1.00 96.75 244 SER A CA 1
ATOM 2091 C C . SER A 1 244 ? -0.801 9.690 22.434 1.00 96.75 244 SER A C 1
ATOM 2093 O O . SER A 1 244 ? -1.574 8.820 22.021 1.00 96.75 244 SER A O 1
ATOM 2095 N N . PHE A 1 245 ? 0.071 10.291 21.621 1.00 95.62 245 PHE A N 1
ATOM 2096 C CA . PHE A 1 245 ? 0.172 9.981 20.194 1.00 95.62 245 PHE A CA 1
ATOM 2097 C C . PHE A 1 245 ? 0.424 8.486 19.935 1.00 95.62 245 PHE A C 1
ATOM 2099 O O . PHE A 1 245 ? -0.134 7.912 19.001 1.00 95.62 245 PHE A O 1
ATOM 2106 N N . LYS A 1 246 ? 1.211 7.832 20.801 1.00 95.88 246 LYS A N 1
ATOM 2107 C CA . LYS A 1 246 ? 1.468 6.387 20.743 1.00 95.88 246 LYS A CA 1
ATOM 2108 C C . LYS A 1 246 ? 0.178 5.577 20.905 1.00 95.88 246 LYS A C 1
ATOM 2110 O O . LYS A 1 246 ? -0.061 4.662 20.121 1.00 95.88 246 LYS A O 1
ATOM 2115 N N . MET A 1 247 ? -0.656 5.930 21.883 1.00 97.62 247 MET A N 1
ATOM 2116 C CA . MET A 1 247 ? -1.937 5.261 22.123 1.00 97.62 247 MET A CA 1
ATOM 2117 C C . MET A 1 247 ? -2.948 5.518 21.014 1.00 97.62 247 MET A C 1
ATOM 2119 O O . MET A 1 247 ? -3.591 4.582 20.543 1.00 97.62 247 MET A O 1
ATOM 2123 N N . LYS A 1 248 ? -3.038 6.763 20.541 1.00 97.38 248 LYS A N 1
ATOM 2124 C CA . LYS A 1 248 ? -3.856 7.116 19.379 1.00 97.38 248 LYS A CA 1
ATOM 2125 C C . LYS A 1 248 ? -3.482 6.268 18.159 1.00 97.38 248 LYS A C 1
ATOM 2127 O O . LYS A 1 248 ? -4.354 5.639 17.566 1.00 97.38 248 LYS A O 1
ATOM 2132 N N . ASN A 1 249 ? -2.194 6.189 17.823 1.00 96.56 249 ASN A N 1
ATOM 2133 C CA . ASN A 1 249 ? -1.734 5.378 16.695 1.00 96.56 249 ASN A CA 1
ATOM 2134 C C . ASN A 1 249 ? -2.044 3.894 16.887 1.00 96.56 249 ASN A C 1
ATOM 2136 O O . ASN A 1 249 ? -2.448 3.251 15.926 1.00 96.56 249 ASN A O 1
ATOM 2140 N N . PHE A 1 250 ? -1.894 3.367 18.108 1.00 97.56 250 PHE A N 1
ATOM 2141 C CA . PHE A 1 250 ? -2.251 1.985 18.416 1.00 97.56 250 PHE A CA 1
ATOM 2142 C C . PHE A 1 250 ? -3.737 1.713 18.150 1.00 97.56 250 PHE A C 1
ATOM 2144 O O . PHE A 1 250 ? -4.056 0.763 17.444 1.00 97.56 250 PHE A O 1
ATOM 2151 N N . VAL A 1 251 ? -4.639 2.562 18.655 1.00 98.19 251 VAL A N 1
ATOM 2152 C CA . VAL A 1 251 ? -6.092 2.426 18.445 1.00 98.19 251 VAL A CA 1
ATOM 2153 C C . VAL A 1 251 ? -6.442 2.465 16.957 1.00 98.19 251 VAL A C 1
ATOM 2155 O O . VAL A 1 251 ? -7.178 1.604 16.483 1.00 98.19 251 VAL A O 1
ATOM 2158 N N . ILE A 1 252 ? -5.874 3.416 16.212 1.00 98.06 252 ILE A N 1
ATOM 2159 C CA . ILE A 1 252 ? -6.122 3.583 14.773 1.00 98.06 252 ILE A CA 1
ATOM 2160 C C . ILE A 1 252 ? -5.611 2.371 13.974 1.00 98.06 252 ILE A C 1
ATOM 2162 O O . ILE A 1 252 ? -6.323 1.840 13.114 1.00 98.06 252 ILE A O 1
ATOM 2166 N N . SER A 1 253 ? -4.393 1.896 14.260 1.00 97.81 253 SER A N 1
ATOM 2167 C CA . SER A 1 253 ? -3.791 0.769 13.540 1.00 97.81 253 SER A CA 1
ATOM 2168 C C . SER A 1 253 ? -4.338 -0.599 13.959 1.00 97.81 253 SER A C 1
ATOM 2170 O O . SER A 1 253 ? -4.130 -1.568 13.247 1.00 97.81 253 SER A O 1
ATOM 2172 N N . HIS A 1 254 ? -5.089 -0.695 15.058 1.00 98.12 254 HIS A N 1
ATOM 2173 C CA . HIS A 1 254 ? -5.679 -1.948 15.554 1.00 98.12 254 HIS A CA 1
ATOM 2174 C C . HIS A 1 254 ? -7.215 -1.888 15.630 1.00 98.12 254 HIS A C 1
ATOM 2176 O O . HIS A 1 254 ? -7.842 -2.644 16.374 1.00 98.12 254 HIS A O 1
ATOM 2182 N N . TYR A 1 255 ? -7.828 -0.975 14.870 1.00 98.25 255 TYR A N 1
ATOM 2183 C CA . TYR A 1 255 ? -9.246 -0.627 14.983 1.00 98.25 255 TYR A CA 1
ATOM 2184 C C . TYR A 1 255 ? -10.203 -1.818 14.787 1.00 98.25 255 TYR A C 1
ATOM 2186 O O . TYR A 1 255 ? -11.188 -1.960 15.509 1.00 98.25 255 TYR A O 1
ATOM 2194 N N . ASN A 1 256 ? -9.904 -2.713 13.845 1.00 97.31 256 ASN A N 1
ATOM 2195 C CA . ASN A 1 256 ? -10.678 -3.932 13.603 1.00 97.31 256 ASN A CA 1
ATOM 2196 C C . ASN A 1 256 ? -9.777 -5.174 13.660 1.00 97.31 256 ASN A C 1
ATOM 2198 O O . ASN A 1 256 ? -8.552 -5.057 13.599 1.00 97.31 256 ASN A O 1
ATOM 2202 N N . LYS A 1 257 ? -10.381 -6.364 13.768 1.00 95.81 257 LYS A N 1
ATOM 2203 C CA . LYS A 1 257 ? -9.630 -7.622 13.893 1.00 95.81 257 LYS A CA 1
ATOM 2204 C C . LYS A 1 257 ? -8.669 -7.884 12.732 1.00 95.81 257 LYS A C 1
ATOM 2206 O O . LYS A 1 257 ? -7.543 -8.301 12.969 1.00 95.81 257 LYS A O 1
ATOM 2211 N N . GLU A 1 258 ? -9.095 -7.655 11.493 1.00 96.81 258 GLU A N 1
ATOM 2212 C CA . GLU A 1 258 ? -8.256 -7.905 10.314 1.00 96.81 258 GLU A CA 1
ATOM 2213 C C . GLU A 1 258 ? -7.016 -7.003 10.309 1.00 96.81 258 GLU A C 1
ATOM 2215 O O . GLU A 1 258 ? -5.893 -7.485 10.149 1.00 96.81 258 GLU A O 1
ATOM 2220 N N . ARG A 1 259 ? -7.217 -5.707 10.574 1.00 97.38 259 ARG A N 1
ATOM 2221 C CA . ARG A 1 259 ? -6.148 -4.717 10.699 1.00 97.38 259 ARG A CA 1
ATOM 2222 C C . ARG A 1 259 ? -5.219 -5.066 11.858 1.00 97.38 259 ARG A C 1
ATOM 2224 O O . ARG A 1 259 ? -4.012 -5.048 11.666 1.00 97.38 259 ARG A O 1
ATOM 2231 N N . PHE A 1 260 ? -5.764 -5.446 13.017 1.00 97.31 260 PHE A N 1
ATOM 2232 C CA . PHE A 1 260 ? -4.977 -5.888 14.171 1.00 97.31 260 PHE A CA 1
ATOM 2233 C C . PHE A 1 260 ? -4.000 -7.003 13.776 1.00 97.31 260 PHE A C 1
ATOM 2235 O O . PHE A 1 260 ? -2.799 -6.858 13.973 1.00 97.31 260 PHE A O 1
ATOM 2242 N N . GLU A 1 261 ? -4.495 -8.096 13.187 1.00 96.94 261 GLU A N 1
ATOM 2243 C CA . GLU A 1 261 ? -3.661 -9.258 12.845 1.00 96.94 261 GLU A CA 1
ATOM 2244 C C . GLU A 1 261 ? -2.573 -8.900 11.818 1.00 96.94 261 GLU A C 1
ATOM 2246 O O . GLU A 1 261 ? -1.410 -9.267 11.984 1.00 96.94 261 GLU A O 1
ATOM 2251 N N . ILE A 1 262 ? -2.912 -8.123 10.784 1.00 98.31 262 ILE A N 1
ATOM 2252 C CA . ILE A 1 262 ? -1.943 -7.726 9.752 1.00 98.31 262 ILE A CA 1
ATOM 2253 C C . ILE A 1 262 ? -0.875 -6.787 10.311 1.00 98.31 262 ILE A C 1
ATOM 2255 O O . ILE A 1 262 ? 0.312 -6.981 10.046 1.00 98.31 262 ILE A O 1
ATOM 2259 N N . ILE A 1 263 ? -1.267 -5.783 11.096 1.00 98.00 263 ILE A N 1
ATOM 2260 C CA . ILE A 1 263 ? -0.322 -4.825 11.680 1.00 98.00 263 ILE A CA 1
ATOM 2261 C C . ILE A 1 263 ? 0.615 -5.499 12.675 1.00 98.00 263 ILE A C 1
ATOM 2263 O O . ILE A 1 263 ? 1.796 -5.154 12.730 1.00 98.00 263 ILE A O 1
ATOM 2267 N N . GLU A 1 264 ? 0.136 -6.505 13.395 1.00 96.88 264 GLU A N 1
ATOM 2268 C CA . GLU A 1 264 ? 0.965 -7.333 14.260 1.00 96.88 264 GLU A CA 1
ATOM 2269 C C . GLU A 1 264 ? 2.013 -8.134 13.480 1.00 96.88 264 GLU A C 1
ATOM 2271 O O . GLU A 1 264 ? 3.194 -8.097 13.830 1.00 96.88 264 GLU A O 1
ATOM 2276 N N . LEU A 1 265 ? 1.625 -8.799 12.389 1.00 98.38 265 LEU A N 1
ATOM 2277 C CA . LEU A 1 265 ? 2.563 -9.540 11.535 1.00 98.38 265 LEU A CA 1
ATOM 2278 C C . LEU A 1 265 ? 3.601 -8.615 10.879 1.00 98.38 265 LEU A C 1
ATOM 2280 O O . LEU A 1 265 ? 4.788 -8.945 10.839 1.00 98.38 265 LEU A O 1
ATOM 2284 N N . ILE A 1 266 ? 3.177 -7.425 10.437 1.00 98.44 266 ILE A N 1
ATOM 2285 C CA . ILE A 1 266 ? 4.071 -6.393 9.892 1.00 98.44 266 ILE A CA 1
ATOM 2286 C C . ILE A 1 266 ? 5.059 -5.911 10.961 1.00 98.44 266 ILE A C 1
ATOM 2288 O O . ILE A 1 266 ? 6.260 -5.845 10.700 1.00 98.44 266 ILE A O 1
ATOM 2292 N N . SER A 1 267 ? 4.574 -5.598 12.165 1.00 96.88 267 SER A N 1
ATOM 2293 C CA . SER A 1 267 ? 5.407 -5.082 13.262 1.00 96.88 267 SER A CA 1
ATOM 2294 C C . SER A 1 267 ? 6.427 -6.117 13.741 1.00 96.88 267 SER A C 1
ATOM 2296 O O . SER A 1 267 ? 7.544 -5.763 14.105 1.00 96.88 267 SER A O 1
ATOM 2298 N N . ASN A 1 268 ? 6.080 -7.405 13.669 1.00 97.38 268 ASN A N 1
ATOM 2299 C CA . ASN A 1 268 ? 6.979 -8.512 13.996 1.00 97.38 268 ASN A CA 1
ATOM 2300 C C . ASN A 1 268 ? 7.938 -8.888 12.849 1.00 97.38 268 ASN A C 1
ATOM 2302 O O . ASN A 1 268 ? 8.748 -9.796 13.016 1.00 97.38 268 ASN A O 1
ATOM 2306 N N . ASN A 1 269 ? 7.879 -8.199 11.702 1.00 98.19 269 ASN A N 1
ATOM 2307 C CA . ASN A 1 269 ? 8.676 -8.490 10.506 1.00 98.19 269 ASN A CA 1
ATOM 2308 C C . ASN A 1 269 ? 8.507 -9.925 9.959 1.00 98.19 269 ASN A C 1
ATOM 2310 O O . ASN A 1 269 ? 9.407 -10.456 9.306 1.00 98.19 269 ASN A O 1
ATOM 2314 N N . ASP A 1 270 ? 7.341 -10.543 10.167 1.00 97.69 270 ASP A N 1
ATOM 2315 C CA . ASP A 1 270 ? 7.078 -11.921 9.747 1.00 97.69 270 ASP A CA 1
ATOM 2316 C C . ASP A 1 270 ? 6.427 -11.990 8.356 1.00 97.69 270 ASP A C 1
ATOM 2318 O O . ASP A 1 270 ? 5.210 -12.116 8.199 1.00 97.69 270 ASP A O 1
ATOM 2322 N N . ILE A 1 271 ? 7.258 -11.865 7.318 1.00 97.62 271 ILE A N 1
ATOM 2323 C CA . ILE A 1 271 ? 6.805 -11.827 5.917 1.00 97.62 271 ILE A CA 1
ATOM 2324 C C . ILE A 1 271 ? 6.105 -13.129 5.508 1.00 97.62 271 ILE A C 1
ATOM 2326 O O . ILE A 1 271 ? 5.124 -13.088 4.766 1.00 97.62 271 ILE A O 1
ATOM 2330 N N . ASN A 1 272 ? 6.596 -14.279 5.977 1.00 96.94 272 ASN A N 1
ATOM 2331 C CA . ASN A 1 272 ? 6.068 -15.578 5.564 1.00 96.94 272 ASN A CA 1
ATOM 2332 C C . ASN A 1 272 ? 4.654 -15.784 6.111 1.00 96.94 272 ASN A C 1
ATOM 2334 O O . ASN A 1 272 ? 3.740 -16.063 5.335 1.00 96.94 272 ASN A O 1
ATOM 2338 N N . TYR A 1 273 ? 4.451 -15.559 7.413 1.00 97.94 273 TYR A N 1
ATOM 2339 C CA . TYR A 1 273 ? 3.116 -15.668 7.999 1.00 97.94 273 TYR A CA 1
ATOM 2340 C C . TYR A 1 273 ? 2.165 -14.595 7.466 1.00 97.94 273 TYR A C 1
ATOM 2342 O O . TYR A 1 273 ? 0.994 -14.888 7.230 1.00 97.94 273 TYR A O 1
ATOM 2350 N N . LEU A 1 274 ? 2.648 -13.370 7.221 1.00 98.06 274 LEU A N 1
ATOM 2351 C CA . LEU A 1 274 ? 1.834 -12.331 6.588 1.00 98.06 274 LEU A CA 1
ATOM 2352 C C . LEU A 1 274 ? 1.349 -12.764 5.201 1.00 98.06 274 LEU A C 1
ATOM 2354 O O . LEU A 1 274 ? 0.166 -12.618 4.896 1.00 98.06 274 LEU A O 1
ATOM 2358 N N . LYS A 1 275 ? 2.237 -13.330 4.379 1.00 97.19 275 LYS A N 1
ATOM 2359 C CA . LYS A 1 275 ? 1.892 -13.845 3.051 1.00 97.19 275 LYS A CA 1
ATOM 2360 C C . LYS A 1 275 ? 0.831 -14.945 3.126 1.00 97.19 275 LYS A C 1
ATOM 2362 O O . LYS A 1 275 ? -0.202 -14.828 2.469 1.00 97.19 275 LYS A O 1
ATOM 2367 N N . GLU A 1 276 ? 1.046 -15.961 3.961 1.00 97.38 276 GLU A N 1
ATOM 2368 C CA . GLU A 1 276 ? 0.082 -17.052 4.155 1.00 97.38 276 GLU A CA 1
ATOM 2369 C C . GLU A 1 276 ? -1.278 -16.535 4.640 1.00 97.38 276 GLU A C 1
ATOM 2371 O O . GLU A 1 276 ? -2.328 -16.982 4.173 1.00 97.38 276 GLU A O 1
ATOM 2376 N N . TYR A 1 277 ? -1.276 -15.565 5.559 1.00 97.25 277 TYR A N 1
ATOM 2377 C CA . TYR A 1 277 ? -2.496 -14.965 6.089 1.00 97.25 277 TYR A CA 1
ATOM 2378 C C . TYR A 1 277 ? -3.270 -14.187 5.018 1.00 97.25 277 TYR A C 1
ATOM 2380 O O . TYR A 1 277 ? -4.491 -14.340 4.918 1.00 97.25 277 TYR A O 1
ATOM 2388 N N . ILE A 1 278 ? -2.577 -13.389 4.200 1.00 96.44 278 ILE A N 1
ATOM 2389 C CA . ILE A 1 278 ? -3.170 -12.639 3.084 1.00 96.44 278 ILE A CA 1
ATOM 2390 C C . ILE A 1 278 ? -3.809 -13.598 2.075 1.00 96.44 278 ILE A C 1
ATOM 2392 O O . ILE A 1 278 ? -4.965 -13.405 1.697 1.00 96.44 278 ILE A O 1
ATOM 2396 N N . GLU A 1 279 ? -3.093 -14.651 1.678 1.00 95.38 279 GLU A N 1
ATOM 2397 C CA . GLU A 1 279 ? -3.565 -15.643 0.706 1.00 95.38 279 GLU A CA 1
ATOM 2398 C C . GLU A 1 279 ? -4.782 -16.412 1.221 1.00 95.38 279 GLU A C 1
ATOM 2400 O O . GLU A 1 279 ? -5.818 -16.472 0.554 1.00 95.38 279 GLU A O 1
ATOM 2405 N N . LYS A 1 280 ? -4.688 -16.945 2.445 1.00 97.25 280 LYS A N 1
ATOM 2406 C CA . LYS A 1 280 ? -5.750 -17.738 3.072 1.00 97.25 280 LYS A CA 1
ATOM 2407 C C . LYS A 1 280 ? -7.060 -16.965 3.201 1.00 97.25 280 LYS A C 1
ATOM 2409 O O . LYS A 1 280 ? -8.129 -17.556 3.065 1.00 97.25 280 LYS A O 1
ATOM 2414 N N . ASN A 1 281 ? -6.980 -15.667 3.481 1.00 96.56 281 ASN A N 1
ATOM 2415 C CA . ASN A 1 281 ? -8.150 -14.821 3.707 1.00 96.56 281 ASN A CA 1
ATOM 2416 C C . ASN A 1 281 ? -8.510 -13.949 2.490 1.00 96.56 281 ASN A C 1
ATOM 2418 O O . ASN A 1 281 ? -9.482 -13.203 2.557 1.00 96.56 281 ASN A O 1
ATOM 2422 N N . SER A 1 282 ? -7.770 -14.050 1.376 1.00 95.75 282 SER A N 1
ATOM 2423 C CA . SER A 1 282 ? -7.970 -13.234 0.166 1.00 95.75 282 SER A CA 1
ATOM 2424 C C . SER A 1 282 ? -7.998 -11.722 0.444 1.00 95.75 282 SER A C 1
ATOM 2426 O O . SER A 1 282 ? -8.842 -10.996 -0.087 1.00 95.75 282 SER A O 1
ATOM 2428 N N . ILE A 1 283 ? -7.084 -11.250 1.294 1.00 95.38 283 ILE A N 1
ATOM 2429 C CA . ILE A 1 283 ? -7.024 -9.847 1.725 1.00 95.38 283 ILE A CA 1
ATOM 2430 C C . ILE A 1 283 ? -6.263 -9.004 0.697 1.00 95.38 283 ILE A C 1
ATOM 2432 O O . ILE A 1 283 ? -5.267 -9.436 0.125 1.00 95.38 283 ILE A O 1
ATOM 2436 N N . GLU A 1 284 ? -6.706 -7.766 0.483 1.00 97.00 284 GLU A N 1
ATOM 2437 C CA . GLU A 1 284 ? -5.936 -6.755 -0.245 1.00 97.00 284 GLU A CA 1
ATOM 2438 C C . GLU A 1 284 ? -5.499 -5.690 0.756 1.00 97.00 284 GLU A C 1
ATOM 2440 O O . GLU A 1 284 ? -6.346 -5.065 1.389 1.00 97.00 284 GLU A O 1
ATOM 2445 N N . LEU A 1 285 ? -4.190 -5.489 0.922 1.00 97.94 285 LEU A N 1
ATOM 2446 C CA . LEU A 1 285 ? -3.648 -4.615 1.969 1.00 97.94 285 LEU A CA 1
ATOM 2447 C C . LEU A 1 285 ? -4.158 -3.168 1.865 1.00 97.94 285 LEU A C 1
ATOM 2449 O O . LEU A 1 285 ? -4.361 -2.524 2.890 1.00 97.94 285 LEU A O 1
ATOM 2453 N N . GLU A 1 286 ? -4.428 -2.669 0.656 1.00 97.25 286 GLU A N 1
ATOM 2454 C CA . GLU A 1 286 ? -5.027 -1.344 0.449 1.00 97.25 286 GLU A CA 1
ATOM 2455 C C . GLU A 1 286 ? -6.432 -1.206 1.046 1.00 97.25 286 GLU A C 1
ATOM 2457 O O . GLU A 1 286 ? -6.817 -0.101 1.417 1.00 97.25 286 GLU A O 1
ATOM 2462 N N . LYS A 1 287 ? -7.186 -2.304 1.207 1.00 97.50 287 LYS A N 1
ATOM 2463 C CA . LYS A 1 287 ? -8.525 -2.285 1.825 1.00 97.50 287 LYS A CA 1
ATOM 2464 C C . LYS A 1 287 ? -8.484 -2.062 3.333 1.00 97.50 287 LYS A C 1
ATOM 2466 O O . LYS A 1 287 ? -9.523 -1.815 3.937 1.00 97.50 287 LYS A O 1
ATOM 2471 N N . LEU A 1 288 ? -7.301 -2.131 3.943 1.00 97.19 288 LEU A N 1
ATOM 2472 C CA . LEU A 1 288 ? -7.123 -1.736 5.335 1.00 97.19 288 LEU A CA 1
ATOM 2473 C C . LEU A 1 288 ? -7.172 -0.221 5.512 1.00 97.19 288 LEU A C 1
ATOM 2475 O O . LEU A 1 288 ? -7.413 0.220 6.637 1.00 97.19 288 LEU A O 1
ATOM 2479 N N . ASN A 1 289 ? -6.929 0.548 4.446 1.00 97.88 289 ASN A N 1
ATOM 2480 C CA . ASN A 1 289 ? -6.911 2.001 4.495 1.00 97.88 289 ASN A CA 1
ATOM 2481 C C . ASN A 1 289 ? -8.325 2.566 4.680 1.00 97.88 289 ASN A C 1
ATOM 2483 O O . ASN A 1 289 ? -9.292 2.070 4.105 1.00 97.88 289 ASN A O 1
ATOM 2487 N N . ASP A 1 290 ? -8.425 3.632 5.464 1.00 97.56 290 ASP A N 1
ATOM 2488 C CA . ASP A 1 290 ? -9.629 4.440 5.647 1.00 97.56 290 ASP A CA 1
ATOM 2489 C C . ASP A 1 290 ? -9.234 5.917 5.842 1.00 97.56 290 ASP A C 1
ATOM 2491 O O . ASP A 1 290 ? -8.089 6.303 5.608 1.00 97.56 290 ASP A O 1
ATOM 2495 N N . GLU A 1 291 ? -10.174 6.771 6.246 1.00 97.38 291 GLU A N 1
ATOM 2496 C CA . GLU A 1 291 ? -9.905 8.198 6.481 1.00 97.38 291 GLU A CA 1
ATOM 2497 C C . GLU A 1 291 ? -8.899 8.466 7.622 1.00 97.38 291 GLU A C 1
ATOM 2499 O O . GLU A 1 291 ? -8.276 9.526 7.666 1.00 97.38 291 GLU A O 1
ATOM 2504 N N . ASN A 1 292 ? -8.722 7.506 8.534 1.00 97.50 292 ASN A N 1
ATOM 2505 C CA . ASN A 1 292 ? -7.893 7.619 9.731 1.00 97.50 292 ASN A CA 1
ATOM 2506 C C . ASN A 1 292 ? -6.583 6.820 9.626 1.00 97.50 292 ASN A C 1
ATOM 2508 O O . ASN A 1 292 ? -5.624 7.116 10.343 1.00 97.50 292 ASN A O 1
ATOM 2512 N N . PHE A 1 293 ? -6.524 5.808 8.757 1.00 98.12 293 PHE A N 1
ATOM 2513 C CA . PHE A 1 293 ? -5.416 4.870 8.638 1.00 98.12 293 PHE A CA 1
ATOM 2514 C C . PHE A 1 293 ? -4.955 4.695 7.190 1.00 98.12 293 PHE A C 1
ATOM 2516 O O . PHE A 1 293 ? -5.738 4.378 6.302 1.00 98.12 293 PHE A O 1
ATOM 2523 N N . ASP A 1 294 ? -3.644 4.805 6.981 1.00 98.06 294 ASP A N 1
ATOM 2524 C CA . ASP A 1 294 ? -2.982 4.487 5.718 1.00 98.06 294 ASP A CA 1
ATOM 2525 C C . ASP A 1 294 ? -1.778 3.579 6.003 1.00 98.06 294 ASP A C 1
ATOM 2527 O O . ASP A 1 294 ? -0.860 3.947 6.748 1.00 98.06 294 ASP A O 1
ATOM 2531 N N . ILE A 1 295 ? -1.791 2.376 5.427 1.00 98.38 295 ILE A N 1
ATOM 2532 C CA . ILE A 1 295 ? -0.779 1.349 5.672 1.00 98.38 295 ILE A CA 1
ATOM 2533 C C . ILE A 1 295 ? 0.611 1.769 5.186 1.00 98.38 295 ILE A C 1
ATOM 2535 O O . ILE A 1 295 ? 1.602 1.452 5.842 1.00 98.38 295 ILE A O 1
ATOM 2539 N N . LEU A 1 296 ? 0.709 2.520 4.085 1.00 97.88 296 LEU A N 1
ATOM 2540 C CA . LEU A 1 296 ? 1.990 2.986 3.553 1.00 97.88 296 LEU A CA 1
ATOM 2541 C C . LEU A 1 296 ? 2.598 4.052 4.471 1.00 97.88 296 LEU A C 1
ATOM 2543 O O . LEU A 1 296 ? 3.794 4.033 4.761 1.00 97.88 296 LEU A O 1
ATOM 2547 N N . ASN A 1 297 ? 1.775 4.954 4.996 1.00 97.19 297 ASN A N 1
ATOM 2548 C CA . ASN A 1 297 ? 2.182 5.927 6.001 1.00 97.19 297 ASN A CA 1
ATOM 2549 C C . ASN A 1 297 ? 2.591 5.245 7.307 1.00 97.19 297 ASN A C 1
ATOM 2551 O O . ASN A 1 297 ? 3.582 5.652 7.916 1.00 97.19 297 ASN A O 1
ATOM 2555 N N . PHE A 1 298 ? 1.864 4.206 7.726 1.00 97.50 298 PHE A N 1
ATOM 2556 C CA . PHE A 1 298 ? 2.202 3.419 8.908 1.00 97.50 298 PHE A CA 1
ATOM 2557 C C . PHE A 1 298 ? 3.589 2.776 8.779 1.00 97.50 298 PHE A C 1
ATOM 2559 O O . PHE A 1 298 ? 4.445 3.009 9.635 1.00 97.50 298 PHE A O 1
ATOM 2566 N N . ILE A 1 299 ? 3.850 2.038 7.690 1.00 97.88 299 ILE A N 1
ATOM 2567 C CA . ILE A 1 299 ? 5.144 1.362 7.505 1.00 97.88 299 ILE A CA 1
ATOM 2568 C C . ILE A 1 299 ? 6.307 2.346 7.333 1.00 97.88 299 ILE A C 1
ATOM 2570 O O . ILE A 1 299 ? 7.418 2.068 7.776 1.00 97.88 299 ILE A O 1
ATOM 2574 N N . ASN A 1 300 ? 6.071 3.510 6.721 1.00 95.88 300 ASN A N 1
ATOM 2575 C CA . ASN A 1 300 ? 7.128 4.490 6.474 1.00 95.88 300 ASN A CA 1
ATOM 2576 C C . ASN A 1 300 ? 7.499 5.290 7.727 1.00 95.88 300 ASN A C 1
ATOM 2578 O O . ASN A 1 300 ? 8.668 5.628 7.902 1.00 95.88 300 ASN A O 1
ATOM 2582 N N . LYS A 1 301 ? 6.533 5.575 8.611 1.00 95.31 301 LYS A N 1
ATOM 2583 C CA . LYS A 1 301 ? 6.781 6.295 9.873 1.00 95.31 301 LYS A CA 1
ATOM 2584 C C . LYS A 1 301 ? 7.373 5.409 10.967 1.00 95.31 301 LYS A C 1
ATOM 2586 O O . LYS A 1 301 ? 7.962 5.938 11.907 1.00 95.31 301 LYS A O 1
ATOM 2591 N N . ASN A 1 302 ? 7.210 4.091 10.875 1.00 92.62 302 ASN A N 1
ATOM 2592 C CA . ASN A 1 302 ? 7.704 3.172 11.889 1.00 92.62 302 ASN A CA 1
ATOM 2593 C C . ASN A 1 302 ? 9.114 2.662 11.539 1.00 92.62 302 ASN A C 1
ATOM 2595 O O . ASN A 1 302 ? 9.321 1.969 10.540 1.00 92.62 302 ASN A O 1
ATOM 2599 N N . ILE A 1 303 ? 10.092 3.030 12.369 1.00 93.31 303 ILE A N 1
ATOM 2600 C CA . ILE A 1 303 ? 11.516 2.717 12.166 1.00 93.31 303 ILE A CA 1
ATOM 2601 C C . ILE A 1 303 ? 11.813 1.236 12.462 1.00 93.31 303 ILE A C 1
ATOM 2603 O O . ILE A 1 303 ? 12.765 0.687 11.918 1.00 93.31 303 ILE A O 1
ATOM 2607 N N . GLU A 1 304 ? 10.984 0.570 13.272 1.00 96.31 304 GLU A N 1
ATOM 2608 C CA . GLU A 1 304 ? 11.171 -0.838 13.665 1.00 96.31 304 GLU A CA 1
ATOM 2609 C C . GLU A 1 304 ? 10.795 -1.831 12.548 1.00 96.31 304 GLU A C 1
ATOM 2611 O O . GLU A 1 304 ? 11.183 -3.002 12.576 1.00 96.31 304 GLU A O 1
ATOM 2616 N N . ILE A 1 305 ? 10.060 -1.372 11.531 1.00 97.94 305 ILE A N 1
ATOM 2617 C CA . ILE A 1 305 ? 9.695 -2.194 10.378 1.00 97.94 305 ILE A CA 1
ATOM 2618 C C . ILE A 1 305 ? 10.889 -2.260 9.427 1.00 97.94 305 ILE A C 1
ATOM 2620 O O . ILE A 1 305 ? 11.378 -1.241 8.936 1.00 97.94 305 ILE A O 1
ATOM 2624 N N . SER A 1 306 ? 11.346 -3.477 9.143 1.00 97.25 306 SER A N 1
ATOM 2625 C CA . SER A 1 306 ? 12.477 -3.736 8.258 1.00 97.25 306 SER A CA 1
ATOM 2626 C C . SER A 1 306 ? 12.179 -3.312 6.822 1.00 97.25 306 SER A C 1
ATOM 2628 O O . SER A 1 306 ? 11.047 -3.397 6.344 1.00 97.25 306 SER A O 1
ATOM 2630 N N . GLU A 1 307 ? 13.224 -2.940 6.086 1.00 95.62 307 GLU A N 1
ATOM 2631 C CA . GLU A 1 307 ? 13.097 -2.570 4.673 1.00 95.62 307 GLU A CA 1
ATOM 2632 C C . GLU A 1 307 ? 12.502 -3.708 3.828 1.00 95.62 307 GLU A C 1
ATOM 2634 O O . GLU A 1 307 ? 11.692 -3.475 2.935 1.00 95.62 307 GLU A O 1
ATOM 2639 N N . SER A 1 308 ? 12.827 -4.963 4.157 1.00 95.88 308 SER A N 1
ATOM 2640 C CA . SER A 1 308 ? 12.255 -6.133 3.483 1.00 95.88 308 SER A CA 1
ATOM 2641 C C . SER A 1 308 ? 10.737 -6.242 3.664 1.00 95.88 308 SER A C 1
ATOM 2643 O O . SER A 1 308 ? 10.025 -6.520 2.698 1.00 95.88 308 SER A O 1
ATOM 2645 N N . MET A 1 309 ? 10.234 -5.948 4.868 1.00 98.12 309 MET A N 1
ATOM 2646 C CA . MET A 1 309 ? 8.803 -5.916 5.157 1.00 98.12 309 MET A CA 1
ATOM 2647 C C . MET A 1 309 ? 8.129 -4.739 4.442 1.00 98.12 309 MET A C 1
ATOM 2649 O O . MET A 1 309 ? 7.063 -4.913 3.855 1.00 98.12 309 MET A O 1
ATOM 2653 N N . LYS A 1 310 ? 8.771 -3.561 4.397 1.00 97.88 310 LYS A N 1
ATOM 2654 C CA . LYS A 1 310 ? 8.256 -2.408 3.633 1.00 97.88 310 LYS A CA 1
ATOM 2655 C C . LYS A 1 310 ? 8.117 -2.737 2.150 1.00 97.88 310 LYS A C 1
ATOM 2657 O O . LYS A 1 310 ? 7.045 -2.549 1.580 1.00 97.88 310 LYS A O 1
ATOM 2662 N N . ILE A 1 311 ? 9.167 -3.293 1.541 1.00 96.00 311 ILE A N 1
ATOM 2663 C CA . ILE A 1 311 ? 9.156 -3.733 0.140 1.00 96.00 311 ILE A CA 1
ATOM 2664 C C . ILE A 1 311 ? 8.050 -4.766 -0.086 1.00 96.00 311 ILE A C 1
ATOM 2666 O O . ILE A 1 311 ? 7.345 -4.684 -1.094 1.00 96.00 311 ILE A O 1
ATOM 2670 N N . PHE A 1 312 ? 7.870 -5.720 0.832 1.00 97.38 312 PHE A N 1
ATOM 2671 C CA . PHE A 1 312 ? 6.802 -6.714 0.745 1.00 97.38 312 PHE A CA 1
ATOM 2672 C C . PHE A 1 312 ? 5.418 -6.051 0.727 1.00 97.38 312 PHE A C 1
ATOM 2674 O O . PHE A 1 312 ? 4.698 -6.205 -0.258 1.00 97.38 312 PHE A O 1
ATOM 2681 N N . VAL A 1 313 ? 5.088 -5.239 1.738 1.00 98.25 313 VAL A N 1
ATOM 2682 C CA . VAL A 1 313 ? 3.792 -4.543 1.842 1.00 98.25 313 VAL A CA 1
ATOM 2683 C C . VAL A 1 313 ? 3.523 -3.673 0.610 1.00 98.25 313 VAL A C 1
ATOM 2685 O O . VAL A 1 313 ? 2.450 -3.758 0.020 1.00 98.25 313 VAL A O 1
ATOM 2688 N N . ILE A 1 314 ? 4.510 -2.890 0.159 1.00 98.00 314 ILE A N 1
ATOM 2689 C CA . ILE A 1 314 ? 4.388 -2.015 -1.020 1.00 98.00 314 ILE A CA 1
ATOM 2690 C C . ILE A 1 314 ? 4.133 -2.827 -2.301 1.00 98.00 314 ILE A C 1
ATOM 2692 O O . ILE A 1 314 ? 3.288 -2.463 -3.124 1.00 98.00 314 ILE A O 1
ATOM 2696 N N . SER A 1 315 ? 4.860 -3.933 -2.482 1.00 97.31 315 SER A N 1
ATOM 2697 C CA . SER A 1 315 ? 4.757 -4.780 -3.678 1.00 97.31 315 SER A CA 1
ATOM 2698 C C . SER A 1 315 ? 3.525 -5.695 -3.682 1.00 97.31 315 SER A C 1
ATOM 2700 O O . SER A 1 315 ? 3.137 -6.163 -4.747 1.00 97.31 315 SER A O 1
ATOM 2702 N N . HIS A 1 316 ? 2.874 -5.900 -2.533 1.00 97.75 316 HIS A N 1
ATOM 2703 C CA . HIS A 1 316 ? 1.675 -6.738 -2.370 1.00 97.75 316 HIS A CA 1
ATOM 2704 C C . HIS A 1 316 ? 0.442 -5.915 -1.965 1.00 97.75 316 HIS A C 1
ATOM 2706 O O . HIS A 1 316 ? -0.543 -6.460 -1.473 1.00 97.75 316 HIS A O 1
ATOM 2712 N N . LEU A 1 317 ? 0.487 -4.593 -2.177 1.00 97.75 317 LEU A N 1
ATOM 2713 C CA . LEU A 1 317 ? -0.523 -3.657 -1.684 1.00 97.75 317 LEU A CA 1
ATOM 2714 C C . LEU A 1 317 ? -1.944 -3.982 -2.180 1.00 97.75 317 LEU A C 1
ATOM 2716 O O . LEU A 1 317 ? -2.908 -3.846 -1.435 1.00 97.75 317 LEU A O 1
ATOM 2720 N N . ASN A 1 318 ? -2.071 -4.438 -3.427 1.00 96.44 318 ASN A N 1
ATOM 2721 C CA . ASN A 1 318 ? -3.350 -4.823 -4.017 1.00 96.44 318 ASN A CA 1
ATOM 2722 C C . ASN A 1 318 ? -3.236 -6.061 -4.881 1.00 96.44 318 ASN A C 1
ATOM 2724 O O . ASN A 1 318 ? -2.133 -6.460 -5.267 1.00 96.44 318 ASN A O 1
ATOM 2728 N N . LYS A 1 319 ? -4.387 -6.645 -5.226 1.00 94.62 319 LYS A N 1
ATOM 2729 C CA . LYS A 1 319 ? -4.429 -7.923 -5.936 1.00 94.62 319 LYS A CA 1
ATOM 2730 C C . LYS A 1 319 ? -3.648 -7.900 -7.248 1.00 94.62 319 LYS A C 1
ATOM 2732 O O . LYS A 1 319 ? -2.859 -8.797 -7.520 1.00 94.62 319 LYS A O 1
ATOM 2737 N N . LYS A 1 320 ? -3.796 -6.838 -8.046 1.00 95.06 320 LYS A N 1
ATOM 2738 C CA . LYS A 1 320 ? -3.107 -6.726 -9.341 1.00 95.06 320 LYS A CA 1
ATOM 2739 C C . LYS A 1 320 ? -1.580 -6.699 -9.168 1.00 95.06 320 LYS A C 1
ATOM 2741 O O . LYS A 1 320 ? -0.875 -7.292 -9.986 1.00 95.06 320 LYS A O 1
ATOM 2746 N N . ARG A 1 321 ? -1.070 -5.994 -8.145 1.00 96.19 321 ARG A N 1
ATOM 2747 C CA . ARG A 1 321 ? 0.365 -5.954 -7.797 1.00 96.19 321 ARG A CA 1
ATOM 2748 C C . ARG A 1 321 ? 0.852 -7.290 -7.262 1.00 96.19 321 ARG A C 1
ATOM 2750 O O . ARG A 1 321 ? 1.848 -7.791 -7.770 1.00 96.19 321 ARG A O 1
ATOM 2757 N N . TYR A 1 322 ? 0.118 -7.863 -6.313 1.00 96.00 322 TYR A N 1
ATOM 2758 C CA . TYR A 1 322 ? 0.376 -9.187 -5.759 1.00 96.00 322 TYR A CA 1
ATOM 2759 C C . TYR A 1 322 ? 0.558 -10.214 -6.890 1.00 96.00 322 TYR A C 1
ATOM 2761 O O . TYR A 1 322 ? 1.625 -10.812 -7.012 1.00 96.00 322 TYR A O 1
ATOM 2769 N N . ASP A 1 323 ? -0.416 -10.313 -7.803 1.00 95.44 323 ASP A N 1
ATOM 2770 C CA . ASP A 1 323 ? -0.407 -11.300 -8.888 1.00 95.44 323 ASP A CA 1
ATOM 2771 C C . ASP A 1 323 ? 0.833 -11.157 -9.788 1.00 95.44 323 ASP A C 1
ATOM 2773 O O . ASP A 1 323 ? 1.492 -12.142 -10.127 1.00 95.44 323 ASP A O 1
ATOM 2777 N N . ILE A 1 324 ? 1.175 -9.926 -10.200 1.00 97.75 324 ILE A N 1
ATOM 2778 C CA . ILE A 1 324 ? 2.325 -9.716 -11.090 1.00 97.75 324 ILE A CA 1
ATOM 2779 C C . ILE A 1 324 ? 3.655 -9.935 -10.365 1.00 97.75 324 ILE A C 1
ATOM 2781 O O . ILE A 1 324 ? 4.588 -10.470 -10.962 1.00 97.75 324 ILE A O 1
ATOM 2785 N N . VAL A 1 325 ? 3.754 -9.524 -9.100 1.00 97.31 325 VAL A N 1
ATOM 2786 C CA . VAL A 1 325 ? 4.972 -9.639 -8.294 1.00 97.31 325 VAL A CA 1
ATOM 2787 C C . VAL A 1 325 ? 5.276 -11.099 -8.004 1.00 97.31 325 VAL A C 1
ATOM 2789 O O . VAL A 1 325 ? 6.411 -11.527 -8.211 1.00 97.31 325 VAL A O 1
ATOM 2792 N N . GLU A 1 326 ? 4.271 -11.880 -7.627 1.00 96.56 326 GLU A N 1
ATOM 2793 C CA . GLU A 1 326 ? 4.429 -13.310 -7.389 1.00 96.56 326 GLU A CA 1
ATOM 2794 C C . GLU A 1 326 ? 4.820 -14.055 -8.670 1.00 96.56 326 GLU A C 1
ATOM 2796 O O . GLU A 1 326 ? 5.794 -14.805 -8.667 1.00 96.56 326 GLU A O 1
ATOM 2801 N N . LEU A 1 327 ? 4.205 -13.740 -9.816 1.00 97.56 327 LEU A N 1
ATOM 2802 C CA . LEU A 1 327 ? 4.618 -14.310 -11.106 1.00 97.56 327 LEU A CA 1
ATOM 2803 C C . LEU A 1 327 ? 6.057 -13.953 -11.508 1.00 97.56 327 LEU A C 1
ATOM 2805 O O . LEU A 1 327 ? 6.721 -14.735 -12.194 1.00 97.56 327 LEU A O 1
ATOM 2809 N N . ILE A 1 328 ? 6.549 -12.774 -11.117 1.00 98.25 328 ILE A N 1
ATOM 2810 C CA . ILE A 1 328 ? 7.951 -12.393 -11.324 1.00 98.25 328 ILE A CA 1
ATOM 2811 C C . ILE A 1 328 ? 8.854 -13.214 -10.398 1.00 98.25 328 ILE A C 1
ATOM 2813 O O . ILE A 1 328 ? 9.852 -13.759 -10.871 1.00 98.25 328 ILE A O 1
ATOM 2817 N N . ARG A 1 329 ? 8.499 -13.338 -9.113 1.00 97.00 329 ARG A N 1
ATOM 2818 C CA . ARG A 1 329 ? 9.255 -14.096 -8.100 1.00 97.00 329 ARG A CA 1
ATOM 2819 C C . ARG A 1 329 ? 9.297 -15.597 -8.381 1.00 97.00 329 ARG A C 1
ATOM 2821 O O . ARG A 1 329 ? 10.321 -16.215 -8.116 1.00 97.00 329 ARG A O 1
ATOM 2828 N N . GLU A 1 330 ? 8.255 -16.164 -8.993 1.00 97.25 330 GLU A N 1
ATOM 2829 C CA . GLU A 1 330 ? 8.256 -17.542 -9.511 1.00 97.25 330 GLU A CA 1
ATOM 2830 C C . GLU A 1 330 ? 9.368 -17.787 -10.548 1.00 97.25 330 GLU A C 1
ATOM 2832 O O . GLU A 1 330 ? 9.666 -18.936 -10.876 1.00 97.25 330 GLU A O 1
ATOM 2837 N N . ASN A 1 331 ? 9.956 -16.719 -11.107 1.00 97.31 331 ASN A N 1
ATOM 2838 C CA . ASN A 1 331 ? 11.042 -16.768 -12.082 1.00 97.31 331 ASN A CA 1
ATOM 2839 C C . ASN A 1 331 ? 10.699 -17.624 -13.325 1.00 97.31 331 ASN A C 1
ATOM 2841 O O . ASN A 1 331 ? 11.567 -18.153 -14.021 1.00 97.31 331 ASN A O 1
ATOM 2845 N N . ASN A 1 332 ? 9.402 -17.747 -13.635 1.00 97.56 332 ASN A N 1
ATOM 2846 C CA . ASN A 1 332 ? 8.884 -18.506 -14.766 1.00 97.56 332 ASN A CA 1
ATOM 2847 C C . ASN A 1 332 ? 8.420 -17.557 -15.877 1.00 97.56 332 ASN A C 1
ATOM 2849 O O . ASN A 1 332 ? 7.266 -17.121 -15.937 1.00 97.56 332 ASN A O 1
ATOM 2853 N N . LEU A 1 333 ? 9.332 -17.261 -16.807 1.00 97.88 333 LEU A N 1
ATOM 2854 C CA . LEU A 1 333 ? 9.080 -16.327 -17.905 1.00 97.88 333 LEU A CA 1
ATOM 2855 C C . LEU A 1 333 ? 7.868 -16.718 -18.773 1.00 97.88 333 LEU A C 1
ATOM 2857 O O . LEU A 1 333 ? 7.192 -15.839 -19.305 1.00 97.88 333 LEU A O 1
ATOM 2861 N N . THR A 1 334 ? 7.593 -18.013 -18.944 1.00 98.00 334 THR A N 1
ATOM 2862 C CA . THR A 1 334 ? 6.465 -18.489 -19.759 1.00 98.00 334 THR A CA 1
ATOM 2863 C C . THR A 1 334 ? 5.133 -18.167 -19.093 1.00 98.00 334 THR A C 1
ATOM 2865 O O . THR A 1 334 ? 4.258 -17.589 -19.738 1.00 98.00 334 THR A O 1
ATOM 2868 N N . LYS A 1 335 ? 4.990 -18.457 -17.793 1.00 98.06 335 LYS A N 1
ATOM 2869 C CA . LYS A 1 335 ? 3.785 -18.090 -17.035 1.00 98.06 335 LYS A CA 1
ATOM 2870 C C . LYS A 1 335 ? 3.575 -16.576 -17.010 1.00 98.06 335 LYS A C 1
ATOM 2872 O O . LYS A 1 335 ? 2.477 -16.113 -17.318 1.00 98.06 335 LYS A O 1
ATOM 2877 N N . LEU A 1 336 ? 4.636 -15.808 -16.743 1.00 98.12 336 LEU A N 1
ATOM 2878 C CA . LEU A 1 336 ? 4.583 -14.344 -16.749 1.00 98.12 336 LEU A CA 1
ATOM 2879 C C . LEU A 1 336 ? 4.132 -13.795 -18.113 1.00 98.12 336 LEU A C 1
ATOM 2881 O O . LEU A 1 336 ? 3.285 -12.906 -18.175 1.00 98.12 336 LEU A O 1
ATOM 2885 N N . LYS A 1 337 ? 4.660 -14.336 -19.221 1.00 97.81 337 LYS A N 1
ATOM 2886 C CA . LYS A 1 337 ? 4.234 -13.970 -20.583 1.00 97.81 337 LYS A CA 1
ATOM 2887 C C . LYS A 1 337 ? 2.751 -14.219 -20.804 1.00 97.81 337 LYS A C 1
ATOM 2889 O O . LYS A 1 337 ? 2.049 -13.292 -21.202 1.00 97.81 337 LYS A O 1
ATOM 2894 N N . ASN A 1 338 ? 2.293 -15.431 -20.503 1.00 97.88 338 ASN A N 1
ATOM 2895 C CA . ASN A 1 338 ? 0.903 -15.827 -20.695 1.00 97.88 338 ASN A CA 1
ATOM 2896 C C . ASN A 1 338 ? -0.041 -14.926 -19.893 1.00 97.88 338 ASN A C 1
ATOM 2898 O O . ASN A 1 338 ? -1.044 -14.461 -20.427 1.00 97.88 338 ASN A O 1
ATOM 2902 N N . TYR A 1 339 ? 0.304 -14.621 -18.640 1.00 97.19 339 TYR A N 1
ATOM 2903 C CA . TYR A 1 339 ? -0.485 -13.726 -17.798 1.00 97.19 339 TYR A CA 1
ATOM 2904 C C . TYR A 1 339 ? -0.537 -12.294 -18.346 1.00 97.19 339 TYR A C 1
ATOM 2906 O O . TYR A 1 339 ? -1.616 -11.711 -18.456 1.00 97.19 339 TYR A O 1
ATOM 2914 N N . VAL A 1 340 ? 0.617 -11.736 -18.730 1.00 96.50 340 VAL A N 1
ATOM 2915 C CA . VAL A 1 340 ? 0.715 -10.377 -19.285 1.00 96.50 340 VAL A CA 1
ATOM 2916 C C . VAL A 1 340 ? -0.070 -10.246 -20.590 1.00 96.50 340 VAL A C 1
ATOM 2918 O O . VAL A 1 340 ? -0.699 -9.217 -20.822 1.00 96.50 340 VAL A O 1
ATOM 2921 N N . GLU A 1 341 ? -0.044 -11.271 -21.441 1.00 95.38 341 GLU A N 1
ATOM 2922 C CA . GLU A 1 341 ? -0.751 -11.271 -22.725 1.00 95.38 341 GLU A CA 1
ATOM 2923 C C . GLU A 1 341 ? -2.256 -11.472 -22.541 1.00 95.38 341 GLU A C 1
ATOM 2925 O O . GLU A 1 341 ? -3.030 -10.672 -23.065 1.00 95.38 341 GLU A O 1
ATOM 2930 N N . LYS A 1 342 ? -2.668 -12.449 -21.723 1.00 97.00 342 LYS A N 1
ATOM 2931 C CA . LYS A 1 342 ? -4.079 -12.717 -21.408 1.00 97.00 342 LYS A CA 1
ATOM 2932 C C . LYS A 1 342 ? -4.783 -11.498 -20.808 1.00 97.00 342 LYS A C 1
ATOM 2934 O O . LYS A 1 342 ? -5.926 -11.228 -21.156 1.00 97.00 342 LYS A O 1
ATOM 2939 N N . ASN A 1 343 ? -4.099 -10.760 -19.935 1.00 95.88 343 ASN A N 1
ATOM 2940 C CA . ASN A 1 343 ? -4.669 -9.609 -19.227 1.00 95.88 343 ASN A CA 1
ATOM 2941 C C . ASN A 1 343 ? -4.290 -8.253 -19.853 1.00 95.88 343 ASN A C 1
ATOM 2943 O O . ASN A 1 343 ? -4.560 -7.212 -19.260 1.00 95.88 343 ASN A O 1
ATOM 2947 N N . ASN A 1 344 ? -3.632 -8.248 -21.022 1.00 94.56 344 ASN A N 1
ATOM 2948 C CA . ASN A 1 344 ? -3.129 -7.048 -21.707 1.00 94.56 344 ASN A CA 1
ATOM 2949 C C . ASN A 1 344 ? -2.416 -6.050 -20.764 1.00 94.56 344 ASN A C 1
ATOM 2951 O O . ASN A 1 344 ? -2.660 -4.844 -20.787 1.00 94.56 344 ASN A O 1
ATOM 2955 N N . ILE A 1 345 ? -1.520 -6.568 -19.927 1.00 95.06 345 ILE A N 1
ATOM 2956 C CA . ILE A 1 345 ? -0.809 -5.788 -18.912 1.00 95.06 345 ILE A CA 1
ATOM 2957 C C . ILE A 1 345 ? 0.232 -4.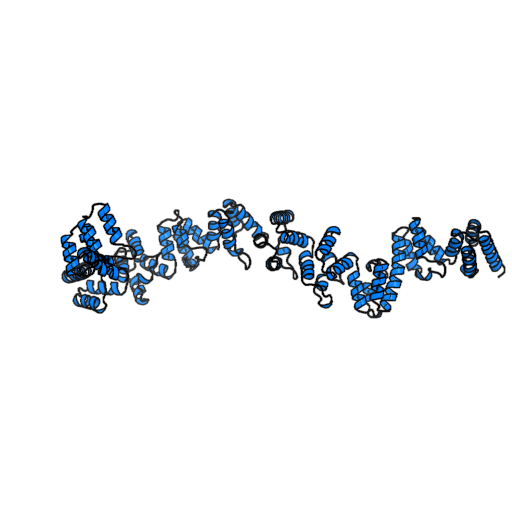870 -19.570 1.00 95.06 345 ILE A C 1
ATOM 2959 O O . ILE A 1 345 ? 1.021 -5.292 -20.422 1.00 95.06 345 ILE A O 1
ATOM 2963 N N . GLU A 1 346 ? 0.274 -3.620 -19.110 1.00 96.12 346 GLU A N 1
ATOM 2964 C CA . GLU A 1 346 ? 1.368 -2.673 -19.331 1.00 96.12 346 GLU A CA 1
ATOM 2965 C C . GLU A 1 346 ? 2.125 -2.479 -18.014 1.00 96.12 346 GLU A C 1
ATOM 2967 O O . GLU A 1 346 ? 1.535 -2.052 -17.021 1.00 96.12 346 GLU A O 1
ATOM 2972 N N . PHE A 1 347 ? 3.422 -2.798 -17.977 1.00 97.69 347 PHE A N 1
ATOM 2973 C CA . PHE A 1 347 ? 4.196 -2.777 -16.729 1.00 97.69 347 PHE A CA 1
ATOM 2974 C C . PHE A 1 347 ? 4.283 -1.377 -16.106 1.00 97.69 347 PHE A C 1
ATOM 2976 O O . PHE A 1 347 ? 4.234 -1.257 -14.886 1.00 97.69 347 PHE A O 1
ATOM 2983 N N . LYS A 1 348 ? 4.304 -0.316 -16.920 1.00 96.94 348 LYS A N 1
ATOM 2984 C CA . LYS A 1 348 ? 4.228 1.071 -16.440 1.00 96.94 348 LYS A CA 1
ATOM 2985 C C . LYS A 1 348 ? 2.978 1.349 -15.593 1.00 96.94 348 LYS A C 1
ATOM 2987 O O . LYS A 1 348 ? 3.022 2.210 -14.730 1.00 96.94 348 LYS A O 1
ATOM 2992 N N . SER A 1 349 ? 1.886 0.595 -15.768 1.00 96.75 349 SER A N 1
ATOM 2993 C CA . SER A 1 349 ? 0.669 0.758 -14.948 1.00 96.75 349 SER A CA 1
ATOM 2994 C C . SER A 1 349 ? 0.831 0.351 -13.477 1.00 96.75 349 SER A C 1
ATOM 2996 O O . SER A 1 349 ? -0.093 0.548 -12.695 1.00 96.75 349 SER A O 1
ATOM 2998 N N . PHE A 1 350 ? 1.971 -0.234 -13.104 1.00 96.62 350 PHE A N 1
ATOM 2999 C CA . PHE A 1 350 ? 2.324 -0.515 -11.714 1.00 96.62 350 PHE A CA 1
ATOM 3000 C C . PHE A 1 350 ? 3.213 0.565 -11.091 1.00 96.62 350 PHE A C 1
ATOM 3002 O O . PHE A 1 350 ? 3.558 0.435 -9.926 1.00 96.62 350 PHE A O 1
ATOM 3009 N N . GLU A 1 351 ? 3.619 1.587 -11.846 1.00 95.12 351 GLU A N 1
ATOM 3010 C CA . GLU A 1 351 ? 4.421 2.685 -11.314 1.00 95.12 351 GLU A CA 1
ATOM 3011 C C . GLU A 1 351 ? 3.536 3.683 -10.555 1.00 95.12 351 GLU A C 1
ATOM 3013 O O . GLU A 1 351 ? 2.572 4.212 -11.106 1.00 95.12 351 GLU A O 1
ATOM 3018 N N . ASP A 1 352 ? 3.882 3.945 -9.298 1.00 95.62 352 ASP A N 1
ATOM 3019 C CA . ASP A 1 352 ? 3.336 5.033 -8.487 1.00 95.62 352 ASP A CA 1
ATOM 3020 C C . ASP A 1 352 ? 4.444 5.681 -7.631 1.00 95.62 352 ASP A C 1
ATOM 3022 O O . ASP A 1 352 ? 5.635 5.431 -7.834 1.00 95.62 352 ASP A O 1
ATOM 3026 N N . SER A 1 353 ? 4.071 6.538 -6.677 1.00 95.69 353 SER A N 1
ATOM 3027 C CA . SER A 1 353 ? 5.025 7.217 -5.789 1.00 95.69 353 SER A CA 1
ATOM 3028 C C . SER A 1 353 ? 5.798 6.283 -4.848 1.00 95.69 353 SER A C 1
ATOM 3030 O O . SER A 1 353 ? 6.812 6.703 -4.294 1.00 95.69 353 SER A O 1
ATOM 3032 N N . TYR A 1 354 ? 5.342 5.044 -4.652 1.00 95.50 354 TYR A N 1
ATOM 3033 C CA . TYR A 1 354 ? 5.894 4.085 -3.691 1.00 95.50 354 TYR A CA 1
ATOM 3034 C C . TYR A 1 354 ? 6.502 2.845 -4.360 1.00 95.50 354 TYR A C 1
ATOM 3036 O O . TYR A 1 354 ? 7.408 2.226 -3.806 1.00 95.50 354 TYR A O 1
ATOM 3044 N N . PHE A 1 355 ? 6.037 2.474 -5.550 1.00 97.12 355 PHE A N 1
ATOM 3045 C CA . PHE A 1 355 ? 6.385 1.247 -6.243 1.00 97.12 355 PHE A CA 1
ATOM 3046 C C . PHE A 1 355 ? 6.776 1.523 -7.693 1.00 97.12 355 PHE A C 1
ATOM 3048 O O . PHE A 1 355 ? 6.043 2.135 -8.463 1.00 97.12 355 PHE A O 1
ATOM 3055 N N . ASN A 1 356 ? 7.935 1.002 -8.093 1.00 97.06 356 ASN A N 1
ATOM 3056 C CA . ASN A 1 356 ? 8.386 0.998 -9.478 1.00 97.06 356 ASN A CA 1
ATOM 3057 C C . ASN A 1 356 ? 8.804 -0.428 -9.852 1.00 97.06 356 ASN A C 1
ATOM 3059 O O . ASN A 1 356 ? 9.769 -0.978 -9.316 1.00 97.06 356 ASN A O 1
ATOM 3063 N N . ILE A 1 357 ? 8.077 -1.026 -10.797 1.00 98.00 357 ILE A N 1
ATOM 3064 C CA . ILE A 1 357 ? 8.262 -2.429 -11.185 1.00 98.00 357 ILE A CA 1
ATOM 3065 C C . ILE A 1 357 ? 9.634 -2.705 -11.819 1.00 98.00 357 ILE A C 1
ATOM 3067 O O . ILE A 1 357 ? 10.166 -3.806 -11.673 1.00 98.00 357 ILE A O 1
ATOM 3071 N N . ILE A 1 358 ? 10.240 -1.715 -12.490 1.00 97.38 358 ILE A N 1
ATOM 3072 C CA . ILE A 1 358 ? 11.596 -1.853 -13.032 1.00 97.38 358 ILE A CA 1
ATOM 3073 C C . ILE A 1 358 ? 12.587 -1.944 -11.873 1.00 97.38 358 ILE A C 1
ATOM 3075 O O . ILE A 1 358 ? 13.324 -2.928 -11.801 1.00 97.38 358 ILE A O 1
ATOM 3079 N N . LYS A 1 359 ? 12.562 -0.986 -10.937 1.00 97.12 359 LYS A N 1
ATOM 3080 C CA . LYS A 1 359 ? 13.431 -0.991 -9.747 1.00 97.12 359 LYS A CA 1
ATOM 3081 C C . LYS A 1 359 ? 13.260 -2.276 -8.940 1.00 97.12 359 LYS A C 1
ATOM 3083 O O . LYS A 1 359 ? 14.253 -2.893 -8.564 1.00 97.12 359 LYS A O 1
ATOM 3088 N N . TYR A 1 360 ? 12.020 -2.732 -8.767 1.00 97.75 360 TYR A N 1
ATOM 3089 C CA . TYR A 1 360 ? 11.719 -4.007 -8.121 1.00 97.75 360 TYR A CA 1
ATOM 3090 C C . TYR A 1 360 ? 12.365 -5.197 -8.851 1.00 97.75 360 TYR A C 1
ATOM 3092 O O . TYR A 1 360 ? 13.042 -6.015 -8.233 1.00 97.75 360 TYR A O 1
ATOM 3100 N N . SER A 1 361 ? 12.243 -5.272 -10.181 1.00 98.00 361 SER A N 1
ATOM 3101 C CA . SER A 1 361 ? 12.874 -6.342 -10.966 1.00 98.00 361 SER A CA 1
ATOM 3102 C C . SER A 1 361 ? 14.408 -6.313 -10.905 1.00 98.00 361 SER A C 1
ATOM 3104 O O . SER A 1 361 ? 15.040 -7.367 -10.860 1.00 98.00 361 SER A O 1
ATOM 3106 N N . PHE A 1 362 ? 15.019 -5.124 -10.849 1.00 97.00 362 PHE A N 1
ATOM 3107 C CA . PHE A 1 362 ? 16.461 -4.978 -10.639 1.00 97.00 362 PHE A CA 1
ATOM 3108 C C . PHE A 1 362 ? 16.882 -5.444 -9.251 1.00 97.00 362 PHE A C 1
ATOM 3110 O O . PHE A 1 362 ? 17.871 -6.163 -9.149 1.00 97.00 362 PHE A O 1
ATOM 3117 N N . HIS A 1 363 ? 16.126 -5.086 -8.209 1.00 95.69 363 HIS A N 1
ATOM 3118 C CA . HIS A 1 363 ? 16.354 -5.580 -6.854 1.00 95.69 363 HIS A CA 1
ATOM 3119 C C . HIS A 1 363 ? 16.360 -7.113 -6.855 1.00 95.69 363 HIS A C 1
ATOM 3121 O O . HIS A 1 363 ? 17.367 -7.721 -6.503 1.00 95.69 363 HIS A O 1
ATOM 3127 N N . LEU A 1 364 ? 15.294 -7.751 -7.348 1.00 96.62 364 LEU A N 1
ATOM 3128 C CA . LEU A 1 364 ? 15.213 -9.214 -7.391 1.00 96.62 364 LEU A CA 1
ATOM 3129 C C . LEU A 1 364 ? 16.361 -9.851 -8.188 1.00 96.62 364 LEU A C 1
ATOM 3131 O O . LEU A 1 364 ? 16.891 -10.883 -7.783 1.00 96.62 364 LEU A O 1
ATOM 3135 N N . TYR A 1 365 ? 16.765 -9.242 -9.304 1.00 97.56 365 TYR A N 1
ATOM 3136 C CA . TYR A 1 365 ? 17.890 -9.719 -10.107 1.00 97.56 365 TYR A CA 1
ATOM 3137 C C . TYR A 1 365 ? 19.228 -9.609 -9.361 1.00 97.56 365 TYR A C 1
ATOM 3139 O O . TYR A 1 365 ? 20.008 -10.555 -9.369 1.00 97.56 365 TYR A O 1
ATOM 3147 N N . ASN A 1 366 ? 19.487 -8.485 -8.687 1.00 96.69 366 ASN A N 1
ATOM 3148 C CA . ASN A 1 366 ? 20.733 -8.258 -7.950 1.00 96.69 366 ASN A CA 1
ATOM 3149 C C . ASN A 1 366 ? 20.886 -9.212 -6.753 1.00 96.69 366 ASN A C 1
ATOM 3151 O O . ASN A 1 366 ? 22.007 -9.562 -6.396 1.00 96.69 366 ASN A O 1
ATOM 3155 N N . TYR A 1 367 ? 19.770 -9.672 -6.177 1.00 96.00 367 TYR A N 1
ATOM 3156 C CA . TYR A 1 367 ? 19.739 -10.710 -5.140 1.00 96.00 367 TYR A CA 1
ATOM 3157 C C . TYR A 1 367 ? 19.626 -12.141 -5.699 1.00 96.00 367 TYR A C 1
ATOM 3159 O O . TYR A 1 367 ? 19.400 -13.075 -4.936 1.00 96.00 367 TYR A O 1
ATOM 3167 N N . ASN A 1 368 ? 19.781 -12.338 -7.014 1.00 97.38 368 ASN A N 1
ATOM 3168 C CA . ASN A 1 368 ? 19.677 -13.637 -7.695 1.00 97.38 368 ASN A CA 1
ATOM 3169 C C . ASN A 1 368 ? 18.336 -14.372 -7.486 1.00 97.38 368 ASN A C 1
ATOM 3171 O O . ASN A 1 368 ? 18.270 -15.592 -7.620 1.00 97.38 368 ASN A O 1
ATOM 3175 N N . ILE A 1 369 ? 17.257 -13.642 -7.190 1.00 96.88 369 ILE A N 1
ATOM 3176 C CA . ILE A 1 369 ? 15.906 -14.207 -7.040 1.00 96.88 369 ILE A CA 1
ATOM 3177 C C . ILE A 1 369 ? 15.294 -14.493 -8.418 1.00 96.88 369 ILE A C 1
ATOM 3179 O O . ILE A 1 369 ? 14.583 -15.480 -8.592 1.00 96.88 369 ILE A O 1
ATOM 3183 N N . ILE A 1 370 ? 15.586 -13.647 -9.414 1.00 98.44 370 ILE A N 1
ATOM 3184 C CA . ILE A 1 370 ? 15.121 -13.830 -10.796 1.00 98.44 370 ILE A CA 1
ATOM 3185 C C . ILE A 1 370 ? 16.275 -13.820 -11.795 1.00 98.44 370 ILE A C 1
ATOM 3187 O O . ILE A 1 370 ? 17.293 -13.157 -11.599 1.00 98.44 370 ILE A O 1
ATOM 3191 N N . PHE A 1 371 ? 16.088 -14.503 -12.923 1.00 97.88 371 PHE A N 1
ATOM 3192 C CA . PHE A 1 371 ? 17.049 -14.507 -14.020 1.00 97.88 371 PHE A CA 1
ATOM 3193 C C . PHE A 1 371 ? 16.992 -13.221 -14.859 1.00 97.88 371 PHE A C 1
ATOM 3195 O O . PHE A 1 371 ? 15.985 -12.506 -14.914 1.00 97.88 371 PHE A O 1
ATOM 3202 N N . CYS A 1 372 ? 18.078 -12.948 -15.593 1.00 96.31 372 CYS A N 1
ATOM 3203 C CA . CYS A 1 372 ? 18.184 -11.770 -16.460 1.00 96.31 372 CYS A CA 1
ATOM 3204 C C . CYS A 1 372 ? 17.073 -11.699 -17.519 1.00 96.31 372 CYS A C 1
ATOM 3206 O O . CYS A 1 372 ? 16.618 -10.610 -17.852 1.00 96.31 372 CYS A O 1
ATOM 3208 N N . ASN A 1 373 ? 16.588 -12.840 -18.014 1.00 96.50 373 ASN A N 1
ATOM 3209 C CA . ASN A 1 373 ? 15.547 -12.901 -19.039 1.00 96.50 373 ASN A CA 1
ATOM 3210 C C . ASN A 1 373 ? 14.172 -12.403 -18.545 1.00 96.50 373 ASN A C 1
ATOM 3212 O O . ASN A 1 373 ? 13.432 -11.825 -19.341 1.00 96.50 373 ASN A O 1
ATOM 3216 N N . VAL A 1 374 ? 13.833 -12.595 -17.264 1.00 98.38 374 VAL A N 1
ATOM 3217 C CA . VAL A 1 374 ? 12.604 -12.078 -16.641 1.00 98.38 374 VAL A CA 1
ATOM 3218 C C . VAL A 1 374 ? 12.703 -10.563 -16.503 1.00 98.38 374 VAL A C 1
ATOM 3220 O O . VAL A 1 374 ? 11.823 -9.845 -16.976 1.00 98.38 374 VAL A O 1
ATOM 3223 N N . LYS A 1 375 ? 13.820 -10.068 -15.958 1.00 97.88 375 LYS A N 1
ATOM 3224 C CA . LYS A 1 375 ? 14.109 -8.630 -15.869 1.00 97.88 375 LYS A CA 1
ATOM 3225 C C . LYS A 1 375 ? 14.057 -7.952 -17.246 1.00 97.88 375 LYS A C 1
ATOM 3227 O O . LYS A 1 375 ? 13.325 -6.983 -17.438 1.00 97.88 375 LYS A O 1
ATOM 3232 N N . ASP A 1 376 ? 14.774 -8.486 -18.233 1.00 96.56 376 ASP A N 1
ATOM 3233 C CA . ASP A 1 376 ? 14.825 -7.924 -19.587 1.00 96.56 376 ASP A CA 1
ATOM 3234 C C . ASP A 1 376 ? 13.448 -7.955 -20.271 1.00 96.56 376 ASP A C 1
ATOM 3236 O O . ASP A 1 376 ? 13.105 -7.062 -21.054 1.00 96.56 376 ASP A O 1
ATOM 3240 N N . TYR A 1 377 ? 12.625 -8.964 -19.972 1.00 97.75 377 TYR A N 1
ATOM 3241 C CA . TYR A 1 377 ? 11.247 -9.026 -20.448 1.00 97.75 377 TYR A CA 1
ATOM 3242 C C . TYR A 1 377 ? 10.392 -7.877 -19.895 1.00 97.75 377 TYR A C 1
ATOM 3244 O O . TYR A 1 377 ? 9.683 -7.240 -20.676 1.00 97.75 377 TYR A O 1
ATOM 3252 N N . ILE A 1 378 ? 10.504 -7.565 -18.599 1.00 98.12 378 ILE A N 1
ATOM 3253 C CA . ILE A 1 378 ? 9.805 -6.434 -17.964 1.00 98.12 378 ILE A CA 1
ATOM 3254 C C . ILE A 1 378 ? 10.258 -5.112 -18.596 1.00 98.12 378 ILE A C 1
ATOM 3256 O O . ILE A 1 378 ? 9.428 -4.347 -19.088 1.00 98.12 378 ILE A O 1
ATOM 3260 N N . ILE A 1 379 ? 11.573 -4.880 -18.679 1.00 97.75 379 ILE A N 1
ATOM 3261 C CA . ILE A 1 379 ? 12.153 -3.638 -19.220 1.00 97.75 379 ILE A CA 1
ATOM 3262 C C . ILE A 1 379 ? 11.725 -3.408 -20.677 1.00 97.75 379 ILE A C 1
ATOM 3264 O O . ILE A 1 379 ? 11.296 -2.311 -21.046 1.00 97.75 379 ILE A O 1
ATOM 3268 N N . THR A 1 380 ? 11.803 -4.443 -21.521 1.00 97.06 380 THR A N 1
ATOM 3269 C CA . THR A 1 380 ? 11.464 -4.333 -22.953 1.00 97.06 380 THR A CA 1
ATOM 3270 C C . THR A 1 380 ? 9.965 -4.235 -23.230 1.00 97.06 380 THR A C 1
ATOM 3272 O O . THR A 1 380 ? 9.573 -3.836 -24.328 1.00 97.06 380 THR A O 1
ATOM 3275 N N . ARG A 1 381 ? 9.116 -4.571 -22.255 1.00 97.06 381 ARG A N 1
ATOM 3276 C CA . ARG A 1 381 ? 7.656 -4.427 -22.339 1.00 97.06 381 ARG A CA 1
ATOM 3277 C C . ARG A 1 381 ? 7.105 -3.364 -21.389 1.00 97.06 381 ARG A C 1
ATOM 3279 O O . ARG A 1 381 ? 5.908 -3.379 -21.114 1.00 97.06 381 ARG A O 1
ATOM 3286 N N . TYR A 1 382 ? 7.955 -2.444 -20.926 1.00 97.56 382 TYR A N 1
ATOM 3287 C CA . TYR A 1 382 ? 7.574 -1.453 -19.926 1.00 97.56 382 TYR A CA 1
ATOM 3288 C C . TYR A 1 382 ? 6.338 -0.644 -20.327 1.00 97.56 382 TYR A C 1
ATOM 3290 O O . TYR A 1 382 ? 5.359 -0.590 -19.586 1.00 97.56 382 TYR A O 1
ATOM 3298 N N . THR A 1 383 ? 6.365 -0.093 -21.543 1.00 97.25 383 THR A N 1
ATOM 3299 C CA . THR A 1 383 ? 5.226 0.587 -22.164 1.00 97.25 383 THR A CA 1
ATOM 3300 C C . THR A 1 383 ? 4.699 -0.186 -23.365 1.00 97.25 383 THR A C 1
ATOM 3302 O O . THR A 1 383 ? 5.431 -0.952 -24.008 1.00 97.25 383 THR A O 1
ATOM 3305 N N . LYS A 1 384 ? 3.437 0.053 -23.736 1.00 96.00 384 LYS A N 1
ATOM 3306 C CA . LYS A 1 384 ? 2.822 -0.531 -24.939 1.00 96.00 384 LYS A CA 1
ATOM 3307 C C . LYS A 1 384 ? 3.612 -0.179 -26.203 1.00 96.00 384 LYS A C 1
ATOM 3309 O O . LYS A 1 384 ? 3.866 -1.060 -27.026 1.00 96.00 384 LYS A O 1
ATOM 3314 N N . GLN A 1 385 ? 4.045 1.076 -26.334 1.00 97.00 385 GLN A N 1
ATOM 3315 C CA . GLN A 1 385 ? 4.860 1.545 -27.459 1.00 97.00 385 GLN A CA 1
ATOM 3316 C C . GLN A 1 385 ? 6.211 0.820 -27.518 1.00 97.00 385 GLN A C 1
ATOM 3318 O O . GLN A 1 385 ? 6.571 0.294 -28.572 1.00 97.00 385 GLN A O 1
ATOM 3323 N N . ARG A 1 386 ? 6.925 0.720 -26.385 1.00 97.38 386 ARG A N 1
ATOM 3324 C CA . ARG A 1 386 ? 8.206 -0.001 -26.305 1.00 97.38 386 ARG A CA 1
ATOM 3325 C C . ARG A 1 386 ? 8.027 -1.472 -26.681 1.00 97.38 386 ARG A C 1
ATOM 3327 O O . ARG A 1 386 ? 8.763 -1.974 -27.525 1.00 97.38 386 ARG A O 1
ATOM 3334 N N . ARG A 1 387 ? 6.996 -2.139 -26.147 1.00 96.56 387 ARG A N 1
ATOM 3335 C CA . ARG A 1 387 ? 6.657 -3.535 -26.474 1.00 96.56 387 ARG A CA 1
ATOM 3336 C C . ARG A 1 387 ? 6.478 -3.747 -27.979 1.00 96.56 387 ARG A C 1
ATOM 3338 O O . ARG A 1 387 ? 7.025 -4.705 -28.521 1.00 96.56 387 ARG A O 1
ATOM 3345 N N . LEU A 1 388 ? 5.701 -2.891 -28.644 1.00 97.00 388 LEU A N 1
ATOM 3346 C CA . LEU A 1 388 ? 5.407 -3.021 -30.076 1.00 97.00 388 LEU A CA 1
ATOM 3347 C C . LEU A 1 388 ? 6.667 -2.858 -30.931 1.00 97.00 388 LEU A C 1
ATOM 3349 O O . LEU A 1 388 ? 6.967 -3.732 -31.743 1.00 97.00 388 LEU A O 1
ATOM 3353 N N . ILE A 1 389 ? 7.439 -1.800 -30.680 1.00 98.19 389 ILE A N 1
ATOM 3354 C CA . ILE A 1 389 ? 8.682 -1.517 -31.406 1.00 98.19 389 ILE A CA 1
ATOM 3355 C C . ILE A 1 389 ? 9.684 -2.656 -31.211 1.00 98.19 389 ILE A C 1
ATOM 3357 O O . ILE A 1 389 ? 10.231 -3.178 -32.182 1.00 98.19 389 ILE A O 1
ATOM 3361 N N . ILE A 1 390 ? 9.882 -3.114 -29.972 1.00 97.88 390 ILE A N 1
ATOM 3362 C CA . ILE A 1 390 ? 10.813 -4.210 -29.689 1.00 97.88 390 ILE A CA 1
ATOM 3363 C C . ILE A 1 390 ? 10.355 -5.521 -30.333 1.00 97.88 390 ILE A C 1
ATOM 3365 O O . ILE A 1 390 ? 11.194 -6.289 -30.804 1.00 97.88 390 ILE A O 1
ATOM 3369 N N . ASN A 1 391 ? 9.050 -5.786 -30.412 1.00 96.88 391 ASN A N 1
ATOM 3370 C CA . ASN A 1 391 ? 8.541 -6.959 -31.119 1.00 96.88 391 ASN A CA 1
ATOM 3371 C C . ASN A 1 391 ? 8.837 -6.898 -32.629 1.00 96.88 391 ASN A C 1
ATOM 3373 O O . ASN A 1 391 ? 9.252 -7.913 -33.187 1.00 96.88 391 ASN A O 1
ATOM 3377 N N . MET A 1 392 ? 8.677 -5.739 -33.278 1.00 98.50 392 MET A N 1
ATOM 3378 C CA . MET A 1 392 ? 9.026 -5.560 -34.698 1.00 98.50 392 MET A CA 1
ATOM 3379 C C . MET A 1 392 ? 10.537 -5.718 -34.928 1.00 98.50 392 MET A C 1
ATOM 3381 O O . MET A 1 392 ? 10.951 -6.454 -35.823 1.00 98.50 392 MET A O 1
ATOM 3385 N N . ILE A 1 393 ? 11.367 -5.138 -34.050 1.00 98.25 393 ILE A N 1
ATOM 3386 C CA . ILE A 1 393 ? 12.832 -5.294 -34.082 1.00 98.25 393 ILE A CA 1
ATOM 3387 C C . ILE A 1 393 ? 13.232 -6.770 -33.945 1.00 98.25 393 ILE A C 1
ATOM 3389 O O . ILE A 1 393 ? 14.013 -7.275 -34.750 1.00 98.25 393 ILE A O 1
ATOM 3393 N N . LYS A 1 394 ? 12.676 -7.488 -32.958 1.00 96.88 394 LYS A N 1
ATOM 3394 C CA . LYS A 1 394 ? 12.949 -8.921 -32.733 1.00 96.88 394 LYS A CA 1
ATOM 3395 C C . LYS A 1 394 ? 12.559 -9.787 -33.932 1.00 96.88 394 LYS A C 1
ATOM 3397 O O . LYS A 1 394 ? 13.229 -10.781 -34.192 1.00 96.88 394 LYS A O 1
ATOM 3402 N N . LYS A 1 395 ? 11.489 -9.420 -34.643 1.00 97.75 395 LYS A N 1
ATOM 3403 C CA . LYS A 1 395 ? 11.016 -10.105 -35.855 1.00 97.75 395 LYS A CA 1
ATOM 3404 C C . LYS A 1 395 ? 11.772 -9.698 -37.126 1.00 97.75 395 LYS A C 1
ATOM 3406 O O . LYS A 1 395 ? 11.498 -10.264 -38.175 1.00 97.75 395 LYS A O 1
ATOM 3411 N N . ASN A 1 396 ? 12.720 -8.757 -37.045 1.00 98.00 396 ASN A N 1
ATOM 3412 C CA . ASN A 1 396 ? 13.376 -8.141 -38.204 1.00 98.00 396 ASN A CA 1
ATOM 3413 C C . ASN A 1 396 ? 12.386 -7.505 -39.208 1.00 98.00 396 ASN A C 1
ATOM 3415 O O . ASN A 1 396 ? 12.685 -7.395 -40.394 1.00 98.00 396 ASN A O 1
ATOM 3419 N N . ASP A 1 397 ? 11.229 -7.041 -38.729 1.00 98.19 397 ASP A N 1
ATOM 3420 C CA . ASP A 1 397 ? 10.187 -6.413 -39.545 1.00 98.19 397 ASP A CA 1
ATOM 3421 C C . ASP A 1 397 ? 10.471 -4.914 -39.743 1.00 98.19 397 ASP A C 1
ATOM 3423 O O . ASP A 1 397 ? 9.944 -4.052 -39.036 1.00 98.19 397 ASP A O 1
ATOM 3427 N N . ILE A 1 398 ? 11.377 -4.606 -40.676 1.00 96.88 398 ILE A N 1
ATOM 3428 C CA . ILE A 1 398 ? 11.798 -3.227 -40.977 1.00 96.88 398 ILE A CA 1
ATOM 3429 C C . ILE A 1 398 ? 10.624 -2.397 -41.507 1.00 96.88 398 ILE A C 1
ATOM 3431 O O . ILE A 1 398 ? 10.456 -1.248 -41.105 1.00 96.88 398 ILE A O 1
ATOM 3435 N N . ASN A 1 399 ? 9.802 -2.975 -42.384 1.00 96.62 399 ASN A N 1
ATOM 3436 C CA . ASN A 1 399 ? 8.701 -2.259 -43.025 1.00 96.62 399 ASN A CA 1
ATOM 3437 C C . ASN A 1 399 ? 7.589 -1.936 -42.022 1.00 96.62 399 ASN A C 1
ATOM 3439 O O . ASN A 1 399 ? 7.125 -0.797 -41.977 1.00 96.62 399 ASN A O 1
ATOM 3443 N N . GLY A 1 400 ? 7.209 -2.902 -41.178 1.00 97.88 400 GLY A N 1
ATOM 3444 C CA . GLY A 1 400 ? 6.237 -2.676 -40.113 1.00 97.88 400 GLY A CA 1
ATOM 3445 C C . GLY A 1 400 ? 6.723 -1.642 -39.101 1.00 97.88 400 GLY A C 1
ATOM 3446 O O . GLY A 1 400 ? 5.960 -0.754 -38.719 1.00 97.88 400 GLY A O 1
ATOM 3447 N N . LEU A 1 401 ? 8.007 -1.689 -38.727 1.00 97.81 401 LEU A N 1
ATOM 3448 C CA . LEU A 1 401 ? 8.599 -0.690 -37.840 1.00 97.81 401 LEU A CA 1
ATOM 3449 C C . LEU A 1 401 ? 8.613 0.710 -38.469 1.00 97.81 401 LEU A C 1
ATOM 3451 O O . LEU A 1 401 ? 8.212 1.663 -37.803 1.00 97.81 401 LEU A O 1
ATOM 3455 N N . LYS A 1 402 ? 9.027 0.835 -39.737 1.00 95.44 402 LYS A N 1
ATOM 3456 C CA . LYS A 1 402 ? 9.024 2.106 -40.477 1.00 95.44 402 LYS A CA 1
ATOM 3457 C C . LYS A 1 402 ? 7.621 2.713 -40.523 1.00 95.44 402 LYS A C 1
ATOM 3459 O O . LYS A 1 402 ? 7.433 3.828 -40.047 1.00 95.44 402 LYS A O 1
ATOM 3464 N N . GLY A 1 403 ? 6.631 1.948 -40.985 1.00 96.31 403 GLY A N 1
ATOM 3465 C CA . GLY A 1 403 ? 5.250 2.425 -41.065 1.00 96.31 403 GLY A CA 1
ATOM 3466 C C . GLY A 1 403 ? 4.671 2.802 -39.698 1.00 96.31 403 GLY A C 1
ATOM 3467 O O . GLY A 1 403 ? 3.937 3.781 -39.582 1.00 96.31 403 GLY A O 1
ATOM 3468 N N . TYR A 1 404 ? 5.029 2.074 -38.633 1.00 97.12 404 TYR A N 1
ATOM 3469 C CA . TYR A 1 404 ? 4.613 2.419 -37.272 1.00 97.12 404 TYR A CA 1
ATOM 3470 C C . TYR A 1 404 ? 5.257 3.718 -36.770 1.00 97.12 404 TYR A C 1
ATOM 3472 O O . TYR A 1 404 ? 4.567 4.534 -36.155 1.00 97.12 404 TYR A O 1
ATOM 3480 N N . ILE A 1 405 ? 6.552 3.920 -37.030 1.00 95.06 405 ILE A N 1
ATOM 3481 C CA . ILE A 1 405 ? 7.280 5.144 -36.675 1.00 95.06 405 ILE A CA 1
ATOM 3482 C C . ILE A 1 405 ? 6.663 6.357 -37.374 1.00 95.06 405 ILE A C 1
ATOM 3484 O O . ILE A 1 405 ? 6.334 7.331 -36.701 1.00 95.06 405 ILE A O 1
ATOM 3488 N N . GLU A 1 406 ? 6.457 6.273 -38.689 1.00 93.25 406 GLU A N 1
ATOM 3489 C CA . GLU A 1 406 ? 5.906 7.357 -39.509 1.00 93.25 406 GLU A CA 1
ATOM 3490 C C . GLU A 1 406 ? 4.476 7.704 -39.094 1.00 93.25 406 GLU A C 1
ATOM 3492 O O . GLU A 1 406 ? 4.170 8.862 -38.820 1.00 93.25 406 GLU A O 1
ATOM 3497 N N . LYS A 1 407 ? 3.610 6.690 -38.964 1.00 96.69 407 LYS A N 1
ATOM 3498 C CA . LYS A 1 407 ? 2.200 6.878 -38.598 1.00 96.69 407 LYS A CA 1
ATOM 3499 C C . LYS A 1 407 ? 2.024 7.573 -37.247 1.00 96.69 407 LYS A C 1
ATOM 3501 O O . LYS A 1 407 ? 1.042 8.283 -37.055 1.00 96.69 407 LYS A O 1
ATOM 3506 N N . ASN A 1 408 ? 2.934 7.337 -36.304 1.00 95.94 408 ASN A N 1
ATOM 3507 C CA . ASN A 1 408 ? 2.823 7.840 -34.935 1.00 95.94 408 ASN A CA 1
ATOM 3508 C C . ASN A 1 408 ? 3.839 8.949 -34.612 1.00 95.94 408 ASN A C 1
ATOM 3510 O O . ASN A 1 408 ? 3.923 9.360 -33.458 1.00 95.94 408 ASN A O 1
ATOM 3514 N N . SER A 1 409 ? 4.619 9.420 -35.593 1.00 94.31 409 SER A N 1
ATOM 3515 C CA . SER A 1 409 ? 5.681 10.423 -35.408 1.00 94.31 409 SER A CA 1
ATOM 3516 C C . SER A 1 409 ? 6.643 10.094 -34.250 1.00 94.31 409 SER A C 1
ATOM 3518 O O . SER A 1 409 ? 6.937 10.938 -33.401 1.00 94.31 409 SER A O 1
ATOM 3520 N N . ILE A 1 410 ? 7.105 8.843 -34.174 1.00 94.00 410 ILE A N 1
ATOM 3521 C CA . ILE A 1 410 ? 7.934 8.356 -33.060 1.00 94.00 410 ILE A CA 1
ATOM 3522 C C . ILE A 1 410 ? 9.422 8.586 -33.337 1.00 94.00 410 ILE A C 1
ATOM 3524 O O . ILE A 1 410 ? 9.940 8.189 -34.371 1.00 94.00 410 ILE A O 1
ATOM 3528 N N . GLU A 1 411 ? 10.150 9.104 -32.352 1.00 95.19 411 GLU A N 1
ATOM 3529 C CA . GLU A 1 411 ? 11.617 9.069 -32.342 1.00 95.19 411 GLU A CA 1
ATOM 3530 C C . GLU A 1 411 ? 12.079 7.905 -31.461 1.00 95.19 411 GLU A C 1
ATOM 3532 O O . GLU A 1 411 ? 11.677 7.803 -30.301 1.00 95.19 411 GLU A O 1
ATOM 3537 N N . LEU A 1 412 ? 12.896 6.996 -32.001 1.00 96.81 412 LEU A N 1
ATOM 3538 C CA . LEU A 1 412 ? 13.300 5.783 -31.282 1.00 96.81 412 LEU A CA 1
ATOM 3539 C C . LEU A 1 412 ? 14.135 6.082 -30.029 1.00 96.81 412 LEU A C 1
ATOM 3541 O O . LEU A 1 412 ? 14.047 5.330 -29.060 1.00 96.81 412 LEU A O 1
ATOM 3545 N N . GLU A 1 413 ? 14.894 7.180 -30.006 1.00 95.88 413 GLU A N 1
ATOM 3546 C CA . GLU A 1 413 ? 15.637 7.616 -28.816 1.00 95.88 413 GLU A CA 1
ATOM 3547 C C . GLU A 1 413 ? 14.731 7.961 -27.634 1.00 95.88 413 GLU A C 1
ATOM 3549 O O . GLU A 1 413 ? 15.147 7.774 -26.496 1.00 95.88 413 GLU A O 1
ATOM 3554 N N . LYS A 1 414 ? 13.473 8.363 -27.874 1.00 96.19 414 LYS A N 1
ATOM 3555 C CA . LYS A 1 414 ? 12.493 8.623 -26.803 1.00 96.19 414 LYS A CA 1
ATOM 3556 C C . LYS A 1 414 ? 12.066 7.360 -26.061 1.00 96.19 414 LYS A C 1
ATOM 3558 O O . LYS A 1 414 ? 11.383 7.443 -25.046 1.00 96.19 414 LYS A O 1
ATOM 3563 N N . LEU A 1 415 ? 12.432 6.178 -26.560 1.00 95.50 415 LEU A N 1
ATOM 3564 C CA . LEU A 1 415 ? 12.261 4.937 -25.811 1.00 95.50 415 LEU A CA 1
ATOM 3565 C C . LEU A 1 415 ? 13.320 4.760 -24.731 1.00 95.50 415 LEU A C 1
ATOM 3567 O O . LEU A 1 415 ? 13.082 3.954 -23.828 1.00 95.50 415 LEU A O 1
ATOM 3571 N N . ASN A 1 416 ? 14.461 5.442 -24.855 1.00 96.50 416 ASN A N 1
ATOM 3572 C CA . ASN A 1 416 ? 15.557 5.330 -23.912 1.00 96.50 416 ASN A CA 1
ATOM 3573 C C . ASN A 1 416 ? 15.179 5.984 -22.582 1.00 96.50 416 ASN A C 1
ATOM 3575 O O . ASN A 1 416 ? 14.550 7.039 -22.546 1.00 96.50 416 ASN A O 1
ATOM 3579 N N . ASP A 1 417 ? 15.586 5.349 -21.495 1.00 95.69 417 ASP A N 1
ATOM 3580 C CA . ASP A 1 417 ? 15.506 5.872 -20.136 1.00 95.69 417 ASP A CA 1
ATOM 3581 C C . ASP A 1 417 ? 16.745 5.406 -19.352 1.00 95.69 417 ASP A C 1
ATOM 3583 O O . ASP A 1 417 ? 17.669 4.814 -19.916 1.00 95.69 417 ASP A O 1
ATOM 3587 N N . GLU A 1 418 ? 16.790 5.671 -18.048 1.00 95.81 418 GLU A N 1
ATOM 3588 C CA . GLU A 1 418 ? 17.900 5.241 -17.186 1.00 95.81 418 GLU A CA 1
ATOM 3589 C C . GLU A 1 418 ? 18.114 3.706 -17.180 1.00 95.81 418 GLU A C 1
ATOM 3591 O O . GLU A 1 418 ? 19.219 3.229 -16.924 1.00 95.81 418 GLU A O 1
ATOM 3596 N N . ASN A 1 419 ? 17.074 2.929 -17.504 1.00 95.25 419 ASN A N 1
ATOM 3597 C CA . ASN A 1 419 ? 17.024 1.470 -17.414 1.00 95.25 419 ASN A CA 1
ATOM 3598 C C . ASN A 1 419 ? 17.032 0.770 -18.788 1.00 95.25 419 ASN A C 1
ATOM 3600 O O . ASN A 1 419 ? 17.235 -0.447 -18.865 1.00 95.25 419 ASN A O 1
ATOM 3604 N N . PHE A 1 420 ? 16.804 1.502 -19.880 1.00 96.94 420 PHE A N 1
ATOM 3605 C CA . PHE A 1 420 ? 16.693 0.972 -21.231 1.00 96.94 420 PHE A CA 1
ATOM 3606 C C . PHE A 1 420 ? 17.399 1.861 -22.254 1.00 96.94 420 PHE A C 1
ATOM 3608 O O . PHE A 1 420 ? 17.144 3.053 -22.361 1.00 96.94 420 PHE A O 1
ATOM 3615 N N . ASP A 1 421 ? 18.234 1.238 -23.081 1.00 97.25 421 ASP A N 1
ATOM 3616 C CA . ASP A 1 421 ? 18.924 1.878 -24.198 1.00 97.25 421 ASP A CA 1
ATOM 3617 C C . ASP A 1 421 ? 18.749 0.991 -25.431 1.00 97.25 421 ASP A C 1
ATOM 3619 O O . ASP A 1 421 ? 19.208 -0.159 -25.465 1.00 97.25 421 ASP A O 1
ATOM 3623 N N . ILE A 1 422 ? 18.059 1.516 -26.443 1.00 97.75 422 ILE A N 1
ATOM 3624 C CA . ILE A 1 422 ? 17.721 0.778 -27.656 1.00 97.75 422 ILE A CA 1
ATOM 3625 C C . ILE A 1 422 ? 18.967 0.355 -28.439 1.00 97.75 422 ILE A C 1
ATOM 3627 O O . ILE A 1 422 ? 18.984 -0.740 -29.002 1.00 97.75 422 ILE A O 1
ATOM 3631 N N . LEU A 1 423 ? 20.033 1.160 -28.440 1.00 96.56 423 LEU A N 1
ATOM 3632 C CA . LEU A 1 423 ? 21.274 0.847 -29.145 1.00 96.56 423 LEU A CA 1
ATOM 3633 C C . LEU A 1 423 ? 22.037 -0.271 -28.434 1.00 96.56 423 LEU A C 1
ATOM 3635 O O . LEU A 1 423 ? 22.485 -1.230 -29.070 1.00 96.56 423 LEU A O 1
ATOM 3639 N N . LYS A 1 424 ? 22.133 -0.206 -27.100 1.00 96.62 424 LYS A N 1
ATOM 3640 C CA . LYS A 1 424 ? 22.696 -1.307 -26.300 1.00 96.62 424 LYS A CA 1
ATOM 3641 C C . LYS A 1 424 ? 21.873 -2.578 -26.482 1.00 96.62 424 LYS A C 1
ATOM 3643 O O . LYS A 1 424 ? 22.445 -3.656 -26.651 1.00 96.62 424 LYS A O 1
ATOM 3648 N N . TYR A 1 425 ? 20.547 -2.452 -26.498 1.00 96.88 425 TYR A N 1
ATOM 3649 C CA . TYR A 1 425 ? 19.633 -3.564 -26.714 1.00 96.88 425 TYR A CA 1
ATOM 3650 C C . TYR A 1 425 ? 19.885 -4.250 -28.064 1.00 96.88 425 TYR A C 1
ATOM 3652 O O . TYR A 1 425 ? 20.145 -5.456 -28.089 1.00 96.88 425 TYR A O 1
ATOM 3660 N N . ILE A 1 426 ? 19.877 -3.514 -29.183 1.00 97.12 426 ILE A N 1
ATOM 3661 C CA . ILE A 1 426 ? 20.074 -4.130 -30.504 1.00 97.12 426 ILE A CA 1
ATOM 3662 C C . ILE A 1 426 ? 21.473 -4.734 -30.669 1.00 97.12 426 ILE A C 1
ATOM 3664 O O . ILE A 1 426 ? 21.630 -5.754 -31.339 1.00 97.12 426 ILE A O 1
ATOM 3668 N N . ASN A 1 427 ? 22.493 -4.146 -30.040 1.00 93.94 427 ASN A N 1
ATOM 3669 C CA . ASN A 1 427 ? 23.867 -4.623 -30.162 1.00 93.94 427 ASN A CA 1
ATOM 3670 C C . ASN A 1 427 ? 24.108 -5.915 -29.375 1.00 93.94 427 ASN A C 1
ATOM 3672 O O . ASN A 1 427 ? 24.738 -6.822 -29.917 1.00 93.94 427 ASN A O 1
ATOM 3676 N N . LYS A 1 428 ? 23.540 -6.044 -28.167 1.00 94.50 428 LYS A N 1
ATOM 3677 C CA . LYS A 1 428 ? 23.627 -7.269 -27.348 1.00 94.50 428 LYS A CA 1
ATOM 3678 C C . LYS A 1 428 ? 22.864 -8.456 -27.945 1.00 94.50 428 LYS A C 1
ATOM 3680 O O . LYS A 1 428 ? 23.221 -9.605 -27.706 1.00 94.50 428 LYS A O 1
ATOM 3685 N N . ASN A 1 429 ? 21.810 -8.204 -28.719 1.00 92.25 429 ASN A N 1
ATOM 3686 C CA . ASN A 1 429 ? 20.968 -9.262 -29.275 1.00 92.25 429 ASN A CA 1
ATOM 3687 C C . ASN A 1 429 ? 21.505 -9.750 -30.634 1.00 92.25 429 ASN A C 1
ATOM 3689 O O . ASN A 1 429 ? 21.326 -9.107 -31.669 1.00 92.25 429 ASN A O 1
ATOM 3693 N N . ILE A 1 430 ? 22.125 -10.935 -30.636 1.00 92.38 430 ILE A N 1
ATOM 3694 C CA . ILE A 1 430 ? 22.728 -11.558 -31.833 1.00 92.38 430 ILE A CA 1
ATOM 3695 C C . ILE A 1 430 ? 21.674 -11.913 -32.898 1.00 92.38 430 ILE A C 1
ATOM 3697 O O . ILE A 1 430 ? 21.961 -11.870 -34.089 1.00 92.38 430 ILE A O 1
ATOM 3701 N N . LYS A 1 431 ? 20.428 -12.198 -32.490 1.00 95.75 431 LYS A N 1
ATOM 3702 C CA . LYS A 1 431 ? 19.320 -12.559 -33.399 1.00 95.75 431 LYS A CA 1
ATOM 3703 C C . LYS A 1 431 ? 18.797 -11.394 -34.254 1.00 95.75 431 LYS A C 1
ATOM 3705 O O . LYS A 1 431 ? 18.029 -11.617 -35.188 1.00 95.75 431 LYS A O 1
ATOM 3710 N N . ILE A 1 432 ? 19.170 -10.154 -33.932 1.00 97.19 432 ILE A N 1
ATOM 3711 C CA . ILE A 1 432 ? 18.766 -8.980 -34.711 1.00 97.19 432 ILE A CA 1
ATOM 3712 C C . ILE A 1 432 ? 19.708 -8.849 -35.905 1.00 97.19 432 ILE A C 1
ATOM 3714 O O . ILE A 1 432 ? 20.926 -8.754 -35.745 1.00 97.19 432 ILE A O 1
ATOM 3718 N N . SER A 1 433 ? 19.133 -8.830 -37.103 1.00 96.12 433 SER A N 1
ATOM 3719 C CA . SER A 1 433 ? 19.873 -8.741 -38.359 1.00 96.12 433 SER A CA 1
ATOM 3720 C C . SER A 1 433 ? 20.667 -7.439 -38.465 1.00 96.12 433 SER A C 1
ATOM 3722 O O . SER A 1 433 ? 20.298 -6.398 -37.914 1.00 96.12 433 SER A O 1
ATOM 3724 N N . LYS A 1 434 ? 21.761 -7.471 -39.233 1.00 92.19 434 LYS A N 1
ATOM 3725 C CA . LYS A 1 434 ? 22.585 -6.284 -39.501 1.00 92.19 434 LYS A CA 1
ATOM 3726 C C . LYS A 1 434 ? 21.769 -5.150 -40.134 1.00 92.19 434 LYS A C 1
ATOM 3728 O O . LYS A 1 434 ? 21.957 -4.000 -39.752 1.00 92.19 434 LYS A O 1
ATOM 3733 N N . SER A 1 435 ? 20.858 -5.467 -41.055 1.00 92.50 435 SER A N 1
ATOM 3734 C CA . SER A 1 435 ? 19.967 -4.490 -41.693 1.00 92.50 435 SER A CA 1
ATOM 3735 C C . SER A 1 435 ? 19.020 -3.835 -40.687 1.00 92.50 435 SER A C 1
ATOM 3737 O O . SER A 1 435 ? 18.898 -2.615 -40.692 1.00 92.50 435 SER A O 1
ATOM 3739 N N . MET A 1 436 ? 18.424 -4.604 -39.768 1.00 96.94 436 MET A N 1
ATOM 3740 C CA . MET A 1 436 ? 17.594 -4.046 -38.695 1.00 96.94 436 MET A CA 1
ATOM 3741 C C . MET A 1 436 ? 18.410 -3.148 -37.751 1.00 96.94 436 MET A C 1
ATOM 3743 O O . MET A 1 436 ? 17.950 -2.069 -37.387 1.00 96.94 436 MET A O 1
ATOM 3747 N N . LYS A 1 437 ? 19.647 -3.530 -37.393 1.00 95.50 437 LYS A N 1
ATOM 3748 C CA . LYS A 1 437 ? 20.526 -2.667 -36.576 1.00 95.50 437 LYS A CA 1
ATOM 3749 C C . LYS A 1 437 ? 20.814 -1.335 -37.272 1.00 95.50 437 LYS A C 1
ATOM 3751 O O . LYS A 1 437 ? 20.677 -0.281 -36.661 1.00 95.50 437 LYS A O 1
ATOM 3756 N N . ILE A 1 438 ? 21.174 -1.392 -38.555 1.00 91.81 438 ILE A N 1
ATOM 3757 C CA . ILE A 1 438 ? 21.410 -0.216 -39.405 1.00 91.81 438 ILE A CA 1
ATOM 3758 C C . ILE A 1 438 ? 20.152 0.662 -39.472 1.00 91.81 438 ILE A C 1
ATOM 3760 O O . ILE A 1 438 ? 20.231 1.881 -39.320 1.00 91.81 438 ILE A O 1
ATOM 3764 N N . PHE A 1 439 ? 18.981 0.049 -39.644 1.00 94.44 439 PHE A N 1
ATOM 3765 C CA . PHE A 1 439 ? 17.706 0.757 -39.659 1.00 94.44 439 PHE A CA 1
ATOM 3766 C C . PHE A 1 439 ? 17.456 1.503 -38.339 1.00 94.44 439 PHE A C 1
ATOM 3768 O O . PHE A 1 439 ? 17.291 2.717 -38.352 1.00 94.44 439 PHE A O 1
ATOM 3775 N N . VAL A 1 440 ? 17.529 0.819 -37.193 1.00 96.75 440 VAL A N 1
ATOM 3776 C CA . VAL A 1 440 ? 17.293 1.439 -35.875 1.00 96.75 440 VAL A CA 1
ATOM 3777 C C . VAL A 1 440 ? 18.265 2.590 -35.599 1.00 96.75 440 VAL A C 1
ATOM 3779 O O . VAL A 1 440 ? 17.847 3.641 -35.126 1.00 96.75 440 VAL A O 1
ATOM 3782 N N . ILE A 1 441 ? 19.552 2.428 -35.916 1.00 95.25 441 ILE A N 1
ATOM 3783 C CA . ILE A 1 441 ? 20.563 3.474 -35.692 1.00 95.25 441 ILE A CA 1
ATOM 3784 C C . ILE A 1 441 ? 20.310 4.697 -36.594 1.00 95.25 441 ILE A C 1
ATOM 3786 O O . ILE A 1 441 ? 20.453 5.835 -36.137 1.00 95.25 441 ILE A O 1
ATOM 3790 N N . SER A 1 442 ? 19.949 4.485 -37.864 1.00 92.81 442 SER A N 1
ATOM 3791 C CA . SER A 1 442 ? 19.643 5.580 -38.802 1.00 92.81 442 SER A CA 1
ATOM 3792 C C . SER A 1 442 ? 18.320 6.282 -38.509 1.00 92.81 442 SER A C 1
ATOM 3794 O O . SER A 1 442 ? 18.190 7.462 -38.802 1.00 92.81 442 SER A O 1
ATOM 3796 N N . HIS A 1 443 ? 17.364 5.583 -37.901 1.00 93.81 443 HIS A N 1
ATOM 3797 C CA . HIS A 1 443 ? 16.046 6.106 -37.536 1.00 93.81 443 HIS A CA 1
ATOM 3798 C C . HIS A 1 443 ? 15.962 6.457 -36.042 1.00 93.81 443 HIS A C 1
ATOM 3800 O O . HIS A 1 443 ? 14.873 6.539 -35.474 1.00 93.81 443 HIS A O 1
ATOM 3806 N N . LEU A 1 444 ? 17.114 6.632 -35.379 1.00 95.38 444 LEU A N 1
ATOM 3807 C CA . LEU A 1 444 ? 17.159 6.850 -33.936 1.00 95.38 444 LEU A CA 1
ATOM 3808 C C . LEU A 1 444 ? 16.442 8.149 -33.537 1.00 95.38 444 LEU A C 1
ATOM 3810 O O . LEU A 1 444 ? 15.694 8.167 -32.563 1.00 95.38 444 LEU A O 1
ATOM 3814 N N . ASN A 1 445 ? 16.635 9.207 -34.325 1.00 94.12 445 ASN A N 1
ATOM 3815 C CA . ASN A 1 445 ? 15.981 10.498 -34.151 1.00 94.12 445 ASN A CA 1
ATOM 3816 C C . ASN A 1 445 ? 15.627 11.133 -35.489 1.00 94.12 445 ASN A C 1
ATOM 3818 O O . ASN A 1 445 ? 16.128 10.719 -36.539 1.00 94.12 445 ASN A O 1
ATOM 3822 N N . LYS A 1 446 ? 14.776 12.160 -35.436 1.00 91.06 446 LYS A N 1
ATOM 3823 C CA . LYS A 1 446 ? 14.256 12.834 -36.624 1.00 91.06 446 LYS A CA 1
ATOM 3824 C C . LYS A 1 446 ? 15.365 13.389 -37.515 1.00 91.06 446 LYS A C 1
ATOM 3826 O O . LYS A 1 446 ? 15.335 13.192 -38.722 1.00 91.06 446 LYS A O 1
ATOM 3831 N N . LYS A 1 447 ? 16.398 13.992 -36.917 1.00 91.06 447 LYS A N 1
ATOM 3832 C CA . LYS A 1 447 ? 17.535 14.552 -37.658 1.00 91.06 447 LYS A CA 1
ATOM 3833 C C . LYS A 1 447 ? 18.222 13.476 -38.515 1.00 91.06 447 LYS A C 1
ATOM 3835 O O . LYS A 1 447 ? 18.450 13.694 -39.704 1.00 91.06 447 LYS A O 1
ATOM 3840 N N . ARG A 1 448 ? 18.546 12.313 -37.932 1.00 92.56 448 ARG A N 1
ATOM 3841 C CA . ARG A 1 448 ? 19.161 11.186 -38.661 1.00 92.56 448 ARG A CA 1
ATOM 3842 C C . ARG A 1 448 ? 18.208 10.577 -39.689 1.00 92.56 448 ARG A C 1
ATOM 3844 O O . ARG A 1 448 ? 18.641 10.288 -40.800 1.00 92.56 448 ARG A O 1
ATOM 3851 N N . TYR A 1 449 ? 16.938 10.422 -39.327 1.00 91.62 449 TYR A N 1
ATOM 3852 C CA . TYR A 1 449 ? 15.903 9.895 -40.209 1.00 91.62 449 TYR A CA 1
ATOM 3853 C C . TYR A 1 449 ? 15.778 10.730 -41.488 1.00 91.62 449 TYR A C 1
ATOM 3855 O O . TYR A 1 449 ? 15.965 10.199 -42.582 1.00 91.62 449 TYR A O 1
ATOM 3863 N N . ASP A 1 450 ? 15.568 12.041 -41.342 1.00 90.75 450 ASP A N 1
ATOM 3864 C CA . ASP A 1 450 ? 15.339 12.957 -42.459 1.00 90.75 450 ASP A CA 1
ATOM 3865 C C . ASP A 1 450 ? 16.511 12.919 -43.453 1.00 90.75 450 ASP A C 1
ATOM 3867 O O . ASP A 1 450 ? 16.312 12.788 -44.662 1.00 90.75 450 ASP A O 1
ATOM 3871 N N . ILE A 1 451 ? 17.755 12.979 -42.957 1.00 94.12 451 ILE A N 1
ATOM 3872 C CA . ILE A 1 451 ? 18.925 12.968 -43.843 1.00 94.12 451 ILE A CA 1
ATOM 3873 C C . ILE A 1 451 ? 19.150 11.604 -44.500 1.00 94.12 451 ILE A C 1
ATOM 3875 O O . ILE A 1 451 ? 19.552 11.545 -45.662 1.00 94.12 451 ILE A O 1
ATOM 3879 N N . VAL A 1 452 ? 18.901 10.504 -43.783 1.00 93.12 452 VAL A N 1
ATOM 3880 C CA . VAL A 1 452 ? 19.093 9.154 -44.322 1.00 93.12 452 VAL A CA 1
ATOM 3881 C C . VAL A 1 452 ? 18.053 8.849 -45.389 1.00 93.12 452 VAL A C 1
ATOM 3883 O O . VAL A 1 452 ? 18.421 8.304 -46.429 1.00 93.12 452 VAL A O 1
ATOM 3886 N N . GLU A 1 453 ? 16.793 9.225 -45.187 1.00 91.69 453 GLU A N 1
ATOM 3887 C CA . GLU A 1 453 ? 15.764 9.020 -46.205 1.00 91.69 453 GLU A CA 1
ATOM 3888 C C . GLU A 1 453 ? 16.014 9.900 -47.436 1.00 91.69 453 GLU A C 1
ATOM 3890 O O . GLU A 1 453 ? 15.956 9.382 -48.548 1.00 91.69 453 GLU A O 1
ATOM 3895 N N . LEU A 1 454 ? 16.445 11.160 -47.280 1.00 94.38 454 LEU A N 1
ATOM 3896 C CA . LEU A 1 454 ? 16.862 11.995 -48.420 1.00 94.38 454 LEU A CA 1
ATOM 3897 C C . LEU A 1 454 ? 18.025 11.389 -49.220 1.00 94.38 454 LEU A C 1
ATOM 3899 O O . LEU A 1 454 ? 18.059 11.493 -50.445 1.00 94.38 454 LEU A O 1
ATOM 3903 N N . ILE A 1 455 ? 18.984 10.748 -48.544 1.00 94.62 455 ILE A N 1
ATOM 3904 C CA . ILE A 1 455 ? 20.061 10.011 -49.217 1.00 94.62 455 ILE A CA 1
ATOM 3905 C C . ILE A 1 455 ? 19.484 8.799 -49.956 1.00 94.62 455 ILE A C 1
ATOM 3907 O O . ILE A 1 455 ? 19.812 8.584 -51.122 1.00 94.62 455 ILE A O 1
ATOM 3911 N N . ARG A 1 456 ? 18.616 8.014 -49.306 1.00 92.12 456 ARG A N 1
ATOM 3912 C CA . ARG A 1 456 ? 18.020 6.793 -49.877 1.00 92.12 456 ARG A CA 1
ATOM 3913 C C . ARG A 1 456 ? 17.078 7.050 -51.045 1.00 92.12 456 ARG A C 1
ATOM 3915 O O . ARG A 1 456 ? 16.986 6.186 -51.909 1.00 92.12 456 ARG A O 1
ATOM 3922 N N . GLU A 1 457 ? 16.432 8.213 -51.108 1.00 94.62 457 GLU A N 1
ATOM 3923 C CA . GLU A 1 457 ? 15.652 8.652 -52.275 1.00 94.62 457 GLU A CA 1
ATOM 3924 C C . GLU A 1 457 ? 16.499 8.733 -53.554 1.00 94.62 457 GLU A C 1
ATOM 3926 O O . GLU A 1 457 ? 15.949 8.810 -54.651 1.00 94.62 457 GLU A O 1
ATOM 3931 N N . ASN A 1 458 ? 17.834 8.726 -53.426 1.00 95.56 458 ASN A N 1
ATOM 3932 C CA . ASN A 1 458 ? 18.783 8.782 -54.532 1.00 95.56 458 ASN A CA 1
ATOM 3933 C C . ASN A 1 458 ? 18.551 9.990 -55.467 1.00 95.56 458 ASN A C 1
ATOM 3935 O O . ASN A 1 458 ? 18.883 9.961 -56.650 1.00 95.56 458 ASN A O 1
ATOM 3939 N N . ASN A 1 459 ? 17.987 11.076 -54.928 1.00 96.50 459 ASN A N 1
ATOM 3940 C CA . ASN A 1 459 ? 17.729 12.316 -55.646 1.00 96.50 459 ASN A CA 1
ATOM 3941 C C . ASN A 1 459 ? 18.748 13.377 -55.215 1.00 96.50 459 ASN A C 1
ATOM 3943 O O . ASN A 1 459 ? 18.554 14.102 -54.235 1.00 96.50 459 ASN A O 1
ATOM 3947 N N . LEU A 1 460 ? 19.849 13.467 -55.965 1.00 95.25 460 LEU A N 1
ATOM 3948 C CA . LEU A 1 460 ? 20.953 14.377 -55.657 1.00 95.25 460 LEU A CA 1
ATOM 3949 C C . LEU A 1 460 ? 20.503 15.841 -55.560 1.00 95.25 460 LEU A C 1
ATOM 3951 O O . LEU A 1 460 ? 20.970 16.563 -54.682 1.00 95.25 460 LEU A O 1
ATOM 3955 N N . THR A 1 461 ? 19.602 16.282 -56.440 1.00 96.06 461 THR A N 1
ATOM 3956 C CA . THR A 1 461 ? 19.101 17.663 -56.462 1.00 96.06 461 THR A CA 1
ATOM 3957 C C . THR A 1 461 ? 18.328 17.986 -55.189 1.00 96.06 461 THR A C 1
ATOM 3959 O O . THR A 1 461 ? 18.584 19.004 -54.549 1.00 96.06 461 THR A O 1
ATOM 3962 N N . LYS A 1 462 ? 17.425 17.095 -54.766 1.00 96.19 462 LYS A N 1
ATOM 3963 C CA . LYS A 1 462 ? 16.645 17.280 -53.537 1.00 96.19 462 LYS A CA 1
ATOM 3964 C C . LYS A 1 462 ? 17.538 17.263 -52.294 1.00 96.19 462 LYS A C 1
ATOM 3966 O O . LYS A 1 462 ? 17.383 18.127 -51.431 1.00 96.19 462 LYS A O 1
ATOM 3971 N N . LEU A 1 463 ? 18.512 16.350 -52.237 1.00 95.56 463 LEU A N 1
ATOM 3972 C CA . LEU A 1 463 ? 19.500 16.299 -51.157 1.00 95.56 463 LEU A CA 1
ATOM 3973 C C . LEU A 1 463 ? 20.339 17.587 -51.089 1.00 95.56 463 LEU A C 1
ATOM 3975 O O . LEU A 1 463 ? 20.486 18.151 -50.007 1.00 95.56 463 LEU A O 1
ATOM 3979 N N . LYS A 1 464 ? 20.842 18.083 -52.229 1.00 93.94 464 LYS A N 1
ATOM 3980 C CA . LYS A 1 464 ? 21.584 19.355 -52.322 1.00 93.94 464 LYS A CA 1
ATOM 3981 C C . LYS A 1 464 ? 20.767 20.525 -51.792 1.00 93.94 464 LYS A C 1
ATOM 3983 O O . LYS A 1 464 ? 21.214 21.207 -50.875 1.00 93.94 464 LYS A O 1
ATOM 3988 N N . ASN A 1 465 ? 19.551 20.691 -52.309 1.00 94.56 465 ASN A N 1
ATOM 3989 C CA . ASN A 1 465 ? 18.656 21.774 -51.910 1.00 94.56 465 ASN A CA 1
ATOM 3990 C C . ASN A 1 465 ? 18.378 21.744 -50.404 1.00 94.56 465 ASN A C 1
ATOM 3992 O O . ASN A 1 465 ? 18.400 22.783 -49.750 1.00 94.56 465 ASN A O 1
ATOM 3996 N N . TYR A 1 466 ? 18.150 20.556 -49.835 1.00 93.19 466 TYR A N 1
ATOM 3997 C CA . TYR A 1 466 ? 17.940 20.405 -48.399 1.00 93.19 466 TYR A CA 1
ATOM 3998 C C . TYR A 1 466 ? 19.185 20.778 -47.586 1.00 93.19 466 TYR A C 1
ATOM 4000 O O . TYR A 1 466 ? 19.080 21.516 -46.604 1.00 93.19 466 TYR A O 1
ATOM 4008 N N . VAL A 1 467 ? 20.360 20.291 -47.993 1.00 90.69 467 VAL A N 1
ATOM 4009 C CA . VAL A 1 467 ? 21.631 20.559 -47.307 1.00 90.69 467 VAL A CA 1
ATOM 4010 C C . VAL A 1 467 ? 21.989 22.043 -47.354 1.00 90.69 467 VAL A C 1
ATOM 4012 O O . VAL A 1 467 ? 22.424 22.592 -46.346 1.00 90.69 467 VAL A O 1
ATOM 4015 N N . GLU A 1 468 ? 21.791 22.699 -48.494 1.00 89.62 468 GLU A N 1
ATOM 4016 C CA . GLU A 1 468 ? 22.091 24.120 -48.686 1.00 89.62 468 GLU A CA 1
ATOM 4017 C C . GLU A 1 468 ? 21.100 25.012 -47.937 1.00 89.62 468 GLU A C 1
ATOM 4019 O O . GLU A 1 468 ? 21.524 25.861 -47.154 1.00 89.62 468 GLU A O 1
ATOM 4024 N N . LYS A 1 469 ? 19.790 24.764 -48.087 1.00 93.25 469 LYS A N 1
ATOM 4025 C CA . LYS A 1 469 ? 18.733 25.533 -47.410 1.00 93.25 469 LYS A CA 1
ATOM 4026 C C . LYS A 1 469 ? 18.887 25.528 -45.890 1.00 93.25 469 LYS A C 1
ATOM 4028 O O . LYS A 1 469 ? 18.618 26.536 -45.247 1.00 93.25 469 LYS A O 1
ATOM 4033 N N . ASN A 1 470 ? 19.300 24.397 -45.322 1.00 90.19 470 ASN A N 1
ATOM 4034 C CA . ASN A 1 470 ? 19.438 24.226 -43.876 1.00 90.19 470 ASN A CA 1
ATOM 4035 C C . ASN A 1 470 ? 20.887 24.395 -43.381 1.00 90.19 470 ASN A C 1
ATOM 4037 O O . ASN A 1 470 ? 21.156 24.131 -42.212 1.00 90.19 470 ASN A O 1
ATOM 4041 N N . ASN A 1 471 ? 21.822 24.798 -44.253 1.00 88.00 471 ASN A N 1
ATOM 4042 C CA . ASN A 1 471 ? 23.250 24.952 -43.948 1.00 88.00 471 ASN A CA 1
ATOM 4043 C C . ASN A 1 471 ? 23.857 23.740 -43.204 1.00 88.00 471 ASN A C 1
ATOM 4045 O O . ASN A 1 471 ? 24.511 23.863 -42.168 1.00 88.00 471 ASN A O 1
ATOM 4049 N N . ILE A 1 472 ? 23.595 22.541 -43.721 1.00 87.50 472 ILE A N 1
ATOM 4050 C CA . ILE A 1 472 ? 23.936 21.282 -43.060 1.00 87.50 472 ILE A CA 1
ATOM 4051 C C . ILE A 1 472 ? 25.378 20.852 -43.370 1.00 87.50 472 ILE A C 1
ATOM 4053 O O . ILE A 1 472 ? 25.796 20.742 -44.529 1.00 87.50 472 ILE A O 1
ATOM 4057 N N . GLU A 1 473 ? 26.110 20.478 -42.319 1.00 88.31 473 GLU A N 1
ATOM 4058 C CA . GLU A 1 473 ? 27.330 19.671 -42.415 1.00 88.31 473 GLU A CA 1
ATOM 4059 C C . GLU A 1 473 ? 27.024 18.211 -42.068 1.00 88.31 473 GLU A C 1
ATOM 4061 O O . GLU A 1 473 ? 26.485 17.935 -40.991 1.00 88.31 473 GLU A O 1
ATOM 4066 N N . PHE A 1 474 ? 27.384 17.252 -42.931 1.00 89.38 474 PHE A N 1
ATOM 4067 C CA . PHE A 1 474 ? 27.104 15.838 -42.639 1.00 89.38 474 PHE A CA 1
ATOM 4068 C C . PHE A 1 474 ? 27.875 15.326 -41.407 1.00 89.38 474 PHE A C 1
ATOM 4070 O O . PHE A 1 474 ? 27.386 14.445 -40.703 1.00 89.38 474 PHE A O 1
ATOM 4077 N N . LYS A 1 475 ? 29.025 15.923 -41.066 1.00 88.31 475 LYS A N 1
ATOM 4078 C CA . LYS A 1 475 ? 29.732 15.646 -39.806 1.00 88.31 475 LYS A CA 1
ATOM 4079 C C . LYS A 1 475 ? 28.863 15.916 -38.571 1.00 88.31 475 LYS A C 1
ATOM 4081 O O . LYS A 1 475 ? 29.002 15.219 -37.576 1.00 88.31 475 LYS A O 1
ATOM 4086 N N . SER A 1 476 ? 27.915 16.856 -38.644 1.00 89.50 476 SER A N 1
ATOM 4087 C CA . SER A 1 476 ? 27.025 17.201 -37.521 1.00 89.50 476 SER A CA 1
ATOM 4088 C C . SER A 1 476 ? 26.018 16.107 -37.144 1.00 89.50 476 SER A C 1
ATOM 4090 O O . SER A 1 476 ? 25.266 16.276 -36.182 1.00 89.50 476 SER A O 1
ATOM 4092 N N . PHE A 1 477 ? 25.927 15.027 -37.922 1.00 88.44 477 PHE A N 1
ATOM 4093 C CA . PHE A 1 477 ? 25.108 13.866 -37.576 1.00 88.44 477 PHE A CA 1
ATOM 4094 C C . PHE A 1 477 ? 25.934 12.761 -36.927 1.00 88.44 477 PHE A C 1
ATOM 4096 O O . PHE A 1 477 ? 25.337 11.808 -36.445 1.00 88.44 477 PHE A O 1
ATOM 4103 N N . GLU A 1 478 ? 27.267 12.843 -36.947 1.00 87.75 478 GLU A N 1
ATOM 4104 C CA . GLU A 1 478 ? 28.109 11.770 -36.434 1.00 87.75 478 GLU A CA 1
ATOM 4105 C C . GLU A 1 478 ? 28.185 11.737 -34.913 1.00 87.75 478 GLU A C 1
ATOM 4107 O O . GLU A 1 478 ? 28.300 12.762 -34.244 1.00 87.75 478 GLU A O 1
ATOM 4112 N N . ASP A 1 479 ? 28.207 10.517 -34.393 1.00 88.12 479 ASP A N 1
ATOM 4113 C CA . ASP A 1 479 ? 28.486 10.205 -32.999 1.00 88.12 479 ASP A CA 1
ATOM 4114 C C . ASP A 1 479 ? 29.074 8.793 -32.888 1.00 88.12 479 ASP A C 1
ATOM 4116 O O . ASP A 1 479 ? 29.358 8.127 -33.886 1.00 88.12 479 ASP A O 1
ATOM 4120 N N . SER A 1 480 ? 29.260 8.314 -31.657 1.00 87.12 480 SER A N 1
ATOM 4121 C CA . SER A 1 480 ? 29.832 6.993 -31.382 1.00 87.12 480 SER A CA 1
ATOM 4122 C C . SER A 1 480 ? 29.044 5.828 -31.998 1.00 87.12 480 SER A C 1
ATOM 4124 O O . SER A 1 480 ? 29.600 4.746 -32.185 1.00 87.12 480 SER A O 1
ATOM 4126 N N . SER A 1 481 ? 27.764 6.029 -32.329 1.00 88.31 481 SER A N 1
ATOM 4127 C CA . SER A 1 481 ? 26.869 5.005 -32.871 1.00 88.31 481 SER A CA 1
ATOM 4128 C C . SER A 1 481 ? 26.567 5.162 -34.363 1.00 88.31 481 SER A C 1
ATOM 4130 O O . SER A 1 481 ? 26.204 4.179 -35.016 1.00 88.31 481 SER A O 1
ATOM 4132 N N . PHE A 1 482 ? 26.711 6.370 -34.915 1.00 92.00 482 PHE A N 1
ATOM 4133 C CA . PHE A 1 482 ? 26.303 6.696 -36.278 1.00 92.00 482 PHE A CA 1
ATOM 4134 C C . PHE A 1 482 ? 27.392 7.441 -37.051 1.00 92.00 482 PHE A C 1
ATOM 4136 O O . PHE A 1 482 ? 27.929 8.450 -36.607 1.00 92.00 482 PHE A O 1
ATOM 4143 N N . ASN A 1 483 ? 27.682 6.948 -38.257 1.00 89.75 483 ASN A N 1
ATOM 4144 C CA . ASN A 1 483 ? 28.644 7.545 -39.177 1.00 89.75 483 ASN A CA 1
ATOM 4145 C C . ASN A 1 483 ? 28.016 7.643 -40.571 1.00 89.75 483 ASN A C 1
ATOM 4147 O O . ASN A 1 483 ? 27.869 6.641 -41.272 1.00 89.75 483 ASN A O 1
ATOM 4151 N N . ILE A 1 484 ? 27.644 8.852 -40.974 1.00 90.81 484 ILE A N 1
ATOM 4152 C CA . ILE A 1 484 ? 26.895 9.104 -42.211 1.00 90.81 484 ILE A CA 1
ATOM 4153 C C . ILE A 1 484 ? 27.640 8.635 -43.472 1.00 90.81 484 ILE A C 1
ATOM 4155 O O . ILE A 1 484 ? 27.019 8.119 -44.403 1.00 90.81 484 ILE A O 1
ATOM 4159 N N . ILE A 1 485 ? 28.976 8.719 -43.480 1.00 88.50 485 ILE A N 1
ATOM 4160 C CA . ILE A 1 485 ? 29.810 8.241 -44.589 1.00 88.50 485 ILE A CA 1
ATOM 4161 C C . ILE A 1 485 ? 29.682 6.722 -44.714 1.00 88.50 485 ILE A C 1
ATOM 4163 O O . ILE A 1 485 ? 29.370 6.216 -45.793 1.00 88.50 485 ILE A O 1
ATOM 4167 N N . LYS A 1 486 ? 29.844 5.981 -43.612 1.00 86.44 486 LYS A N 1
ATOM 4168 C CA . LYS A 1 486 ? 29.698 4.518 -43.579 1.00 86.44 486 LYS A CA 1
ATOM 4169 C C . LYS A 1 486 ? 28.319 4.077 -44.072 1.00 86.44 486 LYS A C 1
ATOM 4171 O O . LYS A 1 486 ? 28.218 3.075 -44.777 1.00 86.44 486 LYS A O 1
ATOM 4176 N N . TYR A 1 487 ? 27.275 4.834 -43.740 1.00 88.06 487 TYR A N 1
ATOM 4177 C CA . TYR A 1 487 ? 25.920 4.579 -44.229 1.00 88.06 487 TYR A CA 1
ATOM 4178 C C . TYR A 1 487 ? 25.786 4.823 -45.732 1.00 88.06 487 TYR A C 1
ATOM 4180 O O . TYR A 1 487 ? 25.237 3.971 -46.426 1.00 88.06 487 TYR A O 1
ATOM 4188 N N . SER A 1 488 ? 26.344 5.917 -46.259 1.00 90.12 488 SER A N 1
ATOM 4189 C CA . SER A 1 488 ? 26.345 6.169 -47.707 1.00 90.12 488 SER A CA 1
ATOM 4190 C C . SER A 1 488 ? 27.052 5.049 -48.485 1.00 90.12 488 SER A C 1
ATOM 4192 O O . SER A 1 488 ? 26.528 4.564 -49.485 1.00 90.12 488 SER A O 1
ATOM 4194 N N . PHE A 1 489 ? 28.181 4.540 -47.977 1.00 86.44 489 PHE A N 1
ATOM 4195 C CA . PHE A 1 489 ? 28.866 3.386 -48.564 1.00 86.44 489 PHE A CA 1
ATOM 4196 C C . PHE A 1 489 ? 28.045 2.102 -48.473 1.00 86.44 489 PHE A C 1
ATOM 4198 O O . PHE A 1 489 ? 28.025 1.328 -49.427 1.00 86.44 489 PHE A O 1
ATOM 4205 N N . TYR A 1 490 ? 27.355 1.871 -47.353 1.00 87.31 490 TYR A N 1
ATOM 4206 C CA . TYR A 1 490 ? 26.462 0.724 -47.211 1.00 87.31 490 TYR A CA 1
ATOM 4207 C C . TYR A 1 490 ? 25.327 0.766 -48.242 1.00 87.31 490 TYR A C 1
ATOM 4209 O O . TYR A 1 490 ? 25.112 -0.224 -48.940 1.00 87.31 490 TYR A O 1
ATOM 4217 N N . PHE A 1 491 ? 24.647 1.907 -48.394 1.00 89.00 491 PHE A N 1
ATOM 4218 C CA . PHE A 1 491 ? 23.578 2.063 -49.382 1.00 89.00 491 PHE A CA 1
ATOM 4219 C C . PHE A 1 491 ? 24.086 1.936 -50.817 1.00 89.00 491 PHE A C 1
ATOM 4221 O O . PHE A 1 491 ? 23.431 1.295 -51.635 1.00 89.00 491 PHE A O 1
ATOM 4228 N N . TYR A 1 492 ? 25.269 2.477 -51.114 1.00 88.44 492 TYR A N 1
ATOM 4229 C CA . TYR A 1 492 ? 25.910 2.302 -52.414 1.00 88.44 492 TYR A CA 1
ATOM 4230 C C . TYR A 1 492 ? 26.239 0.826 -52.688 1.00 88.44 492 TYR A C 1
ATOM 4232 O O . TYR A 1 492 ? 25.910 0.304 -53.749 1.00 88.44 492 TYR A O 1
ATOM 4240 N N . GLY A 1 493 ? 26.810 0.115 -51.709 1.00 83.94 493 GLY A N 1
ATOM 4241 C CA . GLY A 1 493 ? 27.095 -1.320 -51.814 1.00 83.94 493 GLY A CA 1
ATOM 4242 C C . GLY A 1 493 ? 25.834 -2.173 -51.986 1.00 83.94 493 GLY A C 1
ATOM 4243 O O . GLY A 1 493 ? 25.860 -3.174 -52.696 1.00 83.94 493 GLY A O 1
ATOM 4244 N N . CYS A 1 494 ? 24.710 -1.741 -51.407 1.00 85.75 494 CYS A N 1
ATOM 4245 C CA . CYS A 1 494 ? 23.390 -2.343 -51.616 1.00 85.75 494 CYS A CA 1
ATOM 4246 C C . CYS A 1 494 ? 22.708 -1.885 -52.918 1.00 85.75 494 CYS A C 1
ATOM 4248 O O . CYS A 1 494 ? 21.545 -2.219 -53.134 1.00 85.75 494 CYS A O 1
ATOM 4250 N N . LYS A 1 495 ? 23.390 -1.099 -53.765 1.00 92.31 495 LYS A N 1
ATOM 4251 C CA . LYS A 1 495 ? 22.859 -0.504 -55.005 1.00 92.31 495 LYS A CA 1
ATOM 4252 C C . LYS A 1 495 ? 21.589 0.336 -54.796 1.00 92.31 495 LYS A C 1
ATOM 4254 O O . LYS A 1 495 ? 20.785 0.488 -55.707 1.00 92.31 495 LYS A O 1
ATOM 4259 N N . THR A 1 496 ? 21.396 0.874 -53.592 1.00 91.38 496 THR A N 1
ATOM 4260 C CA . THR A 1 496 ? 20.244 1.719 -53.236 1.00 91.38 496 THR A CA 1
ATOM 4261 C C . THR A 1 496 ? 20.446 3.166 -53.677 1.00 91.38 496 THR A C 1
ATOM 4263 O O . THR A 1 496 ? 19.479 3.855 -53.980 1.00 91.38 496 THR A O 1
ATOM 4266 N N . ILE A 1 497 ? 21.698 3.630 -53.720 1.00 95.44 497 ILE A N 1
ATOM 4267 C CA . ILE A 1 497 ? 22.051 4.985 -54.156 1.00 95.44 497 ILE A CA 1
ATOM 4268 C C . ILE A 1 497 ? 23.143 4.944 -55.225 1.00 95.44 497 ILE A C 1
ATOM 4270 O O . ILE A 1 497 ? 23.950 4.014 -55.272 1.00 95.44 497 ILE A O 1
ATOM 4274 N N . SER A 1 498 ? 23.180 5.980 -56.057 1.00 94.44 498 SER A N 1
ATOM 4275 C CA . SER A 1 498 ? 24.213 6.225 -57.064 1.00 94.44 498 SER A CA 1
ATOM 4276 C C . SER A 1 498 ? 25.557 6.607 -56.431 1.00 94.44 498 SER A C 1
ATOM 4278 O O . SER A 1 498 ? 25.628 7.030 -55.270 1.00 94.44 498 SER A O 1
ATOM 4280 N N . CYS A 1 499 ? 26.639 6.494 -57.210 1.00 87.31 499 CYS A N 1
ATOM 4281 C CA . CYS A 1 499 ? 27.942 7.029 -56.814 1.00 87.31 499 CYS A CA 1
ATOM 4282 C C . CYS A 1 499 ? 27.879 8.541 -56.574 1.00 87.31 499 CYS A C 1
ATOM 4284 O O . CYS A 1 499 ? 28.494 9.008 -55.625 1.00 87.31 499 CYS A O 1
ATOM 4286 N N . ASP A 1 500 ? 27.070 9.283 -57.333 1.00 91.25 500 ASP A N 1
ATOM 4287 C CA . ASP A 1 500 ? 26.977 10.741 -57.214 1.00 91.25 500 ASP A CA 1
ATOM 4288 C C . ASP A 1 500 ? 26.392 11.188 -55.871 1.00 91.25 500 ASP A C 1
ATOM 4290 O O . ASP A 1 500 ? 26.906 12.113 -55.241 1.00 91.25 500 ASP A O 1
ATOM 4294 N N . VAL A 1 501 ? 25.333 10.521 -55.396 1.00 94.12 501 VAL A N 1
ATOM 4295 C CA . VAL A 1 501 ? 24.742 10.804 -54.077 1.00 94.12 501 VAL A CA 1
ATOM 4296 C C . VAL A 1 501 ? 25.720 10.440 -52.964 1.00 94.12 501 VAL A C 1
ATOM 4298 O O . VAL A 1 501 ? 25.929 11.236 -52.046 1.00 94.12 501 VAL A O 1
ATOM 4301 N N . ARG A 1 502 ? 26.371 9.273 -53.061 1.00 92.12 502 ARG A N 1
ATOM 4302 C CA . ARG A 1 502 ? 27.425 8.858 -52.123 1.00 92.12 502 ARG A CA 1
ATOM 4303 C C . ARG A 1 502 ? 28.551 9.894 -52.071 1.00 92.12 502 ARG A C 1
ATOM 4305 O O . ARG A 1 502 ? 28.920 10.359 -50.994 1.00 92.12 502 ARG A O 1
ATOM 4312 N N . ASP A 1 503 ? 29.070 10.281 -53.227 1.00 86.00 503 ASP A N 1
ATOM 4313 C CA . ASP A 1 503 ? 30.192 11.205 -53.352 1.00 86.00 503 ASP A CA 1
ATOM 4314 C C . ASP A 1 503 ? 29.808 12.604 -52.877 1.00 86.00 503 ASP A C 1
ATOM 4316 O O . ASP A 1 503 ? 30.603 13.280 -52.225 1.00 86.00 503 ASP A O 1
ATOM 4320 N N . TYR A 1 504 ? 28.563 13.031 -53.081 1.00 91.00 504 TYR A N 1
ATOM 4321 C CA . TYR A 1 504 ? 28.068 14.272 -52.496 1.00 91.00 504 TYR A CA 1
ATOM 4322 C C . TYR A 1 504 ? 28.083 14.251 -50.959 1.00 91.00 504 TYR A C 1
ATOM 4324 O O . TYR A 1 504 ? 28.553 15.210 -50.348 1.00 91.00 504 TYR A O 1
ATOM 4332 N N . VAL A 1 505 ? 27.656 13.154 -50.322 1.00 90.56 505 VAL A N 1
ATOM 4333 C CA . VAL A 1 505 ? 27.726 13.002 -48.853 1.00 90.56 505 VAL A CA 1
ATOM 4334 C C . VAL A 1 505 ? 29.175 13.043 -48.362 1.00 90.56 505 VAL A C 1
ATOM 4336 O O . VAL A 1 505 ? 29.498 13.744 -47.401 1.00 90.56 505 VAL A O 1
ATOM 4339 N N . ILE A 1 506 ? 30.069 12.329 -49.049 1.00 84.50 506 ILE A N 1
ATOM 4340 C CA . ILE A 1 506 ? 31.497 12.253 -48.716 1.00 84.50 506 ILE A CA 1
ATOM 4341 C C . ILE A 1 506 ? 32.173 13.623 -48.834 1.00 84.50 506 ILE A C 1
ATOM 4343 O O . ILE A 1 506 ? 32.893 14.050 -47.924 1.00 84.50 506 ILE A O 1
ATOM 4347 N N . THR A 1 507 ? 31.953 14.307 -49.956 1.00 83.19 507 THR A N 1
ATOM 4348 C CA . THR A 1 507 ? 32.572 15.602 -50.267 1.00 83.19 507 THR A CA 1
ATOM 4349 C C . THR A 1 507 ? 31.971 16.728 -49.432 1.00 83.19 507 THR A C 1
ATOM 4351 O O . THR A 1 507 ? 32.688 17.627 -48.997 1.00 83.19 507 THR A O 1
ATOM 4354 N N . GLY A 1 508 ? 30.672 16.653 -49.135 1.00 86.00 508 GLY A N 1
ATOM 4355 C CA . GLY A 1 508 ? 29.943 17.612 -48.316 1.00 86.00 508 GLY A CA 1
ATOM 4356 C C . GLY A 1 508 ? 30.120 17.443 -46.807 1.00 86.00 508 GLY A C 1
ATOM 4357 O O . GLY A 1 508 ? 29.460 18.169 -46.060 1.00 86.00 508 GLY A O 1
ATOM 4358 N N . TYR A 1 509 ? 30.961 16.499 -46.367 1.00 86.44 509 TYR A N 1
ATOM 4359 C CA . TYR A 1 509 ? 31.080 16.061 -44.975 1.00 86.44 509 TYR A CA 1
ATOM 4360 C C . TYR A 1 509 ? 31.395 17.181 -43.977 1.00 86.44 509 TYR A C 1
ATOM 4362 O O . TYR A 1 509 ? 30.719 17.292 -42.957 1.00 86.44 509 TYR A O 1
ATOM 4370 N N . THR A 1 510 ? 32.351 18.050 -44.304 1.00 85.06 510 THR A N 1
ATOM 4371 C CA . THR A 1 510 ? 32.597 19.324 -43.609 1.00 85.06 510 THR A CA 1
ATOM 4372 C C . THR A 1 510 ? 32.608 20.459 -44.623 1.00 85.06 510 THR A C 1
ATOM 4374 O O . THR A 1 510 ? 32.903 20.234 -45.804 1.00 85.06 510 THR A O 1
ATOM 4377 N N . ARG A 1 511 ? 32.338 21.698 -44.190 1.00 83.38 511 ARG A N 1
ATOM 4378 C CA . ARG A 1 511 ? 32.467 22.869 -45.070 1.00 83.38 511 ARG A CA 1
ATOM 4379 C C . ARG A 1 511 ? 33.880 23.001 -45.637 1.00 83.38 511 ARG A C 1
ATOM 4381 O O . ARG A 1 511 ? 34.026 23.229 -46.835 1.00 83.38 511 ARG A O 1
ATOM 4388 N N . GLN A 1 512 ? 34.904 22.781 -44.811 1.00 83.19 512 GLN A N 1
ATOM 4389 C CA . GLN A 1 512 ? 36.309 22.788 -45.238 1.00 83.19 512 GLN A CA 1
ATOM 4390 C C . GLN A 1 512 ? 36.582 21.749 -46.337 1.00 83.19 512 GLN A C 1
ATOM 4392 O O . GLN A 1 512 ? 37.143 22.092 -47.377 1.00 83.19 512 GLN A O 1
ATOM 4397 N N . ARG A 1 513 ? 36.121 20.498 -46.163 1.00 84.25 513 ARG A N 1
ATOM 4398 C CA . ARG A 1 513 ? 36.277 19.441 -47.176 1.00 84.25 513 ARG A CA 1
ATOM 4399 C C . ARG A 1 513 ? 35.576 19.817 -48.481 1.00 84.25 513 ARG A C 1
ATOM 4401 O O . ARG A 1 513 ? 36.166 19.671 -49.549 1.00 84.25 513 ARG A O 1
ATOM 4408 N N . ARG A 1 514 ? 34.357 20.355 -48.401 1.00 83.06 514 ARG A N 1
ATOM 4409 C CA . ARG A 1 514 ? 33.579 20.787 -49.572 1.00 83.06 514 ARG A CA 1
ATOM 4410 C C . ARG A 1 514 ? 34.291 21.894 -50.351 1.00 83.06 514 ARG A C 1
ATOM 4412 O O . ARG A 1 514 ? 34.376 21.814 -51.573 1.00 83.06 514 ARG A O 1
ATOM 4419 N N . LEU A 1 515 ? 34.817 22.903 -49.654 1.00 82.31 515 LEU A N 1
ATOM 4420 C CA . LEU A 1 515 ? 35.546 24.020 -50.264 1.00 82.31 515 LEU A CA 1
ATOM 4421 C C . LEU A 1 515 ? 36.811 23.544 -50.979 1.00 82.31 515 LEU A C 1
ATOM 4423 O O . LEU A 1 515 ? 37.005 23.873 -52.147 1.00 82.31 515 LEU A O 1
ATOM 4427 N N . ILE A 1 516 ? 37.617 22.716 -50.313 1.00 79.12 516 ILE A N 1
ATOM 4428 C CA . ILE A 1 516 ? 38.861 22.198 -50.888 1.00 79.12 516 ILE A CA 1
ATOM 4429 C C . ILE A 1 516 ? 38.568 21.320 -52.103 1.00 79.12 516 ILE A C 1
ATOM 4431 O O . ILE A 1 516 ? 39.176 21.512 -53.149 1.00 79.12 516 ILE A O 1
ATOM 4435 N N . ILE A 1 517 ? 37.580 20.425 -52.033 1.00 78.50 517 ILE A N 1
ATOM 4436 C CA . ILE A 1 517 ? 37.209 19.587 -53.182 1.00 78.50 517 ILE A CA 1
ATOM 4437 C C . ILE A 1 517 ? 36.658 20.427 -54.343 1.00 78.50 517 ILE A C 1
ATOM 4439 O O . ILE A 1 517 ? 36.934 20.119 -55.501 1.00 78.50 517 ILE A O 1
ATOM 4443 N N . ASN A 1 518 ? 35.929 21.511 -54.071 1.00 80.00 518 ASN A N 1
ATOM 4444 C CA . ASN A 1 518 ? 35.478 22.429 -55.118 1.00 80.00 518 ASN A CA 1
ATOM 4445 C C . ASN A 1 518 ? 36.642 23.183 -55.781 1.00 80.00 518 ASN A C 1
ATOM 4447 O O . ASN A 1 518 ? 36.619 23.354 -56.998 1.00 80.00 518 ASN A O 1
ATOM 4451 N N . MET A 1 519 ? 37.657 23.606 -55.018 1.00 80.06 519 MET A N 1
ATOM 4452 C CA . MET A 1 519 ? 38.882 24.206 -55.571 1.00 80.06 519 MET A CA 1
ATOM 4453 C C . MET A 1 519 ? 39.640 23.201 -56.448 1.00 80.06 519 MET A C 1
ATOM 4455 O O . MET A 1 519 ? 40.036 23.533 -57.564 1.00 80.06 519 MET A O 1
ATOM 4459 N N . ILE A 1 520 ? 39.743 21.948 -55.991 1.00 75.38 520 ILE A N 1
ATOM 4460 C CA . ILE A 1 520 ? 40.358 20.841 -56.736 1.00 75.38 520 ILE A CA 1
ATOM 4461 C C . ILE A 1 520 ? 39.631 20.607 -58.066 1.00 75.38 520 ILE A C 1
ATOM 4463 O O . ILE A 1 520 ? 40.266 20.592 -59.117 1.00 75.38 520 ILE A O 1
ATOM 4467 N N . LYS A 1 521 ? 38.295 20.497 -58.046 1.00 76.69 521 LYS A N 1
ATOM 4468 C CA . LYS A 1 521 ? 37.474 20.313 -59.258 1.00 76.69 521 LYS A CA 1
ATOM 4469 C C . LYS A 1 521 ? 37.618 21.457 -60.268 1.00 76.69 521 LYS A C 1
ATOM 4471 O O . LYS A 1 521 ? 37.437 21.233 -61.458 1.00 76.69 521 LYS A O 1
ATOM 4476 N N . LYS A 1 522 ? 37.926 22.673 -59.806 1.00 81.50 522 LYS A N 1
ATOM 4477 C CA . LYS A 1 522 ? 38.145 23.858 -60.651 1.00 81.50 522 LYS A CA 1
ATOM 4478 C C . LYS A 1 522 ? 39.588 24.009 -61.145 1.00 81.50 522 LYS A C 1
ATOM 4480 O O . LYS A 1 522 ? 39.868 24.971 -61.850 1.00 81.50 522 LYS A O 1
ATOM 4485 N N . ASN A 1 523 ? 40.497 23.100 -60.778 1.00 74.12 523 ASN A N 1
ATOM 4486 C CA . ASN A 1 523 ? 41.940 23.249 -60.992 1.00 74.12 523 ASN A CA 1
ATOM 4487 C C . ASN A 1 523 ? 42.518 24.564 -60.411 1.00 74.12 523 ASN A C 1
ATOM 4489 O O . ASN A 1 523 ? 43.528 25.075 -60.897 1.00 74.12 523 ASN A O 1
ATOM 4493 N N . ASP A 1 524 ? 41.907 25.111 -59.352 1.00 77.06 524 ASP A N 1
ATOM 4494 C CA . ASP A 1 524 ? 42.323 26.373 -58.724 1.00 77.06 524 ASP A CA 1
ATOM 4495 C C . ASP A 1 524 ? 43.488 26.153 -57.746 1.00 77.06 524 ASP A C 1
ATOM 4497 O O . ASP A 1 524 ? 43.339 26.157 -56.521 1.00 77.06 524 ASP A O 1
ATOM 4501 N N . PHE A 1 525 ? 44.672 25.925 -58.312 1.00 74.00 525 PHE A N 1
ATOM 4502 C CA . PHE A 1 525 ? 45.903 25.666 -57.564 1.00 74.00 525 PHE A CA 1
ATOM 4503 C C . PHE A 1 525 ? 46.257 26.805 -56.592 1.00 74.00 525 PHE A C 1
ATOM 4505 O O . PHE A 1 525 ? 46.624 26.560 -55.440 1.00 74.00 525 PHE A O 1
ATOM 4512 N N . ASN A 1 526 ? 46.136 28.058 -57.041 1.00 75.19 526 ASN A N 1
ATOM 4513 C CA . ASN A 1 526 ? 46.505 29.225 -56.240 1.00 75.19 526 ASN A CA 1
ATOM 4514 C C . ASN A 1 526 ? 45.508 29.457 -55.101 1.00 75.19 526 ASN A C 1
ATOM 4516 O O . ASN A 1 526 ? 45.934 29.688 -53.967 1.00 75.19 526 ASN A O 1
ATOM 4520 N N . GLY A 1 527 ? 44.203 29.333 -55.368 1.00 79.19 527 GLY A N 1
ATOM 4521 C CA . GLY A 1 527 ? 43.165 29.417 -54.343 1.00 79.19 527 GLY A CA 1
ATOM 4522 C C . GLY A 1 527 ? 43.281 28.302 -53.308 1.00 79.19 527 GLY A C 1
ATOM 4523 O O . GLY A 1 527 ? 43.197 28.573 -52.110 1.00 79.19 527 GLY A O 1
ATOM 4524 N N . GLN A 1 528 ? 43.584 27.072 -53.739 1.00 72.44 528 GLN A N 1
ATOM 4525 C CA . GLN A 1 528 ? 43.826 25.946 -52.836 1.00 72.44 528 GLN A CA 1
ATOM 4526 C C . GLN A 1 528 ? 45.032 26.196 -51.919 1.00 72.44 528 GLN A C 1
ATOM 4528 O O . GLN A 1 528 ? 44.918 26.059 -50.700 1.00 72.44 528 GLN A O 1
ATOM 4533 N N . LYS A 1 529 ? 46.181 26.590 -52.486 1.00 72.56 529 LYS A N 1
ATOM 4534 C CA . LYS A 1 529 ? 47.405 26.880 -51.723 1.00 72.56 529 LYS A CA 1
ATOM 4535 C C . LYS A 1 529 ? 47.181 28.013 -50.719 1.00 72.56 529 LYS A C 1
ATOM 4537 O O . LYS A 1 529 ? 47.561 27.875 -49.559 1.00 72.56 529 LYS A O 1
ATOM 4542 N N . LYS A 1 530 ? 46.532 29.097 -51.153 1.00 81.31 530 LYS A N 1
ATOM 4543 C CA . LYS A 1 530 ? 46.184 30.243 -50.305 1.00 81.31 530 LYS A CA 1
ATOM 4544 C C . LYS A 1 530 ? 45.280 29.818 -49.145 1.00 81.31 530 LYS A C 1
ATOM 4546 O O . LYS A 1 530 ? 45.635 30.045 -47.994 1.00 81.31 530 LYS A O 1
ATOM 4551 N N . TYR A 1 531 ? 44.180 29.118 -49.430 1.00 79.31 531 TYR A N 1
ATOM 4552 C CA . TYR A 1 531 ? 43.225 28.676 -48.411 1.00 79.31 531 TYR A CA 1
ATOM 4553 C C . TYR A 1 531 ? 43.859 27.754 -47.362 1.00 79.31 531 TYR A C 1
ATOM 4555 O O . TYR A 1 531 ? 43.633 27.948 -46.167 1.00 79.31 531 TYR A O 1
ATOM 4563 N N . ILE A 1 532 ? 44.674 26.782 -47.794 1.00 74.06 532 ILE A N 1
ATOM 4564 C CA . ILE A 1 532 ? 45.371 25.846 -46.898 1.00 74.06 53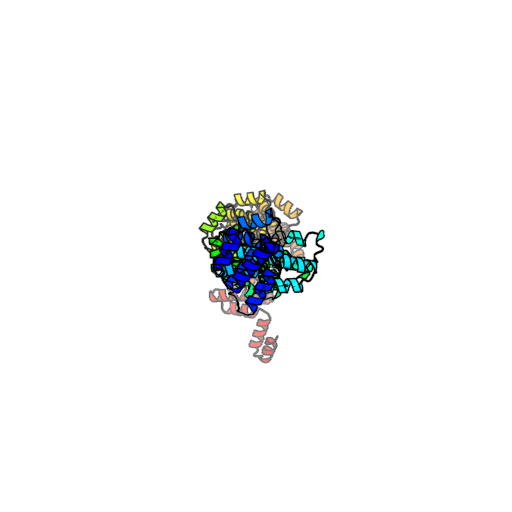2 ILE A CA 1
ATOM 4565 C C . ILE A 1 532 ? 46.326 26.588 -45.956 1.00 74.06 532 ILE A C 1
ATOM 4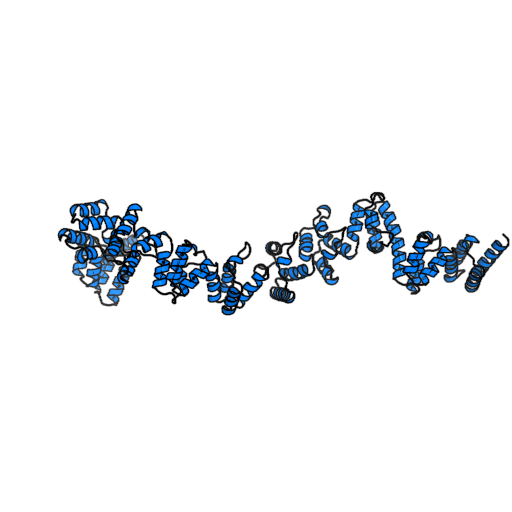567 O O . ILE A 1 532 ? 46.352 26.284 -44.765 1.00 74.06 532 ILE A O 1
ATOM 4571 N N . ILE A 1 533 ? 47.092 27.553 -46.476 1.00 73.56 533 ILE A N 1
ATOM 4572 C CA . ILE A 1 533 ? 48.062 28.328 -45.691 1.00 73.56 533 ILE A CA 1
ATOM 4573 C C . ILE A 1 533 ? 47.343 29.272 -44.722 1.00 73.56 533 ILE A C 1
ATOM 4575 O O . ILE A 1 533 ? 47.621 29.237 -43.527 1.00 73.56 533 ILE A O 1
ATOM 4579 N N . GLU A 1 534 ? 46.395 30.073 -45.214 1.00 80.81 534 GLU A N 1
ATOM 4580 C CA . GLU A 1 534 ? 45.702 31.099 -44.421 1.00 80.81 534 GLU A CA 1
ATOM 4581 C C . GLU A 1 534 ? 44.837 30.508 -43.305 1.00 80.81 534 GLU A C 1
ATOM 4583 O O . GLU A 1 534 ? 44.726 31.096 -42.235 1.00 80.81 534 GLU A O 1
ATOM 4588 N N . ASN A 1 535 ? 44.242 29.333 -43.529 1.00 75.88 535 ASN A N 1
ATOM 4589 C CA . ASN A 1 535 ? 43.377 28.673 -42.546 1.00 75.88 535 ASN A CA 1
ATOM 4590 C C . ASN A 1 535 ? 44.101 27.553 -41.781 1.00 75.88 535 ASN A C 1
ATOM 4592 O O . ASN A 1 535 ? 43.455 26.803 -41.051 1.00 75.88 535 ASN A O 1
ATOM 4596 N N . ASN A 1 536 ? 45.421 27.410 -41.973 1.00 74.88 536 ASN A N 1
ATOM 4597 C CA . ASN A 1 536 ? 46.257 26.357 -41.392 1.00 74.88 536 ASN A CA 1
ATOM 4598 C C . ASN A 1 536 ? 45.635 24.947 -41.501 1.00 74.88 536 ASN A C 1
ATOM 4600 O O . ASN A 1 536 ? 45.679 24.152 -40.560 1.00 74.88 536 ASN A O 1
ATOM 4604 N N . VAL A 1 537 ? 45.015 24.636 -42.646 1.00 72.75 537 VAL A N 1
ATOM 4605 C CA . VAL A 1 537 ? 44.287 23.374 -42.831 1.00 72.75 537 VAL A CA 1
ATOM 4606 C C . VAL A 1 537 ? 45.284 22.231 -42.936 1.00 72.75 537 VAL A C 1
ATOM 4608 O O . VAL A 1 537 ? 46.097 22.182 -43.862 1.00 72.75 537 VAL A O 1
ATOM 4611 N N . LYS A 1 538 ? 45.191 21.252 -42.036 1.00 69.38 538 LYS A N 1
ATOM 4612 C CA . LYS A 1 538 ? 45.911 19.991 -42.216 1.00 69.38 538 LYS A CA 1
ATOM 4613 C C . LYS A 1 538 ? 45.113 19.121 -43.179 1.00 69.38 538 LYS A C 1
ATOM 4615 O O . LYS A 1 538 ? 43.997 18.716 -42.871 1.00 69.38 538 LYS A O 1
ATOM 4620 N N . ILE A 1 539 ? 45.677 18.814 -44.348 1.00 65.88 539 ILE A N 1
ATOM 4621 C CA . ILE A 1 539 ? 45.006 17.962 -45.348 1.00 65.88 539 ILE A CA 1
ATOM 4622 C C . ILE A 1 539 ? 44.624 16.596 -44.752 1.00 65.88 539 ILE A C 1
ATOM 4624 O O . ILE A 1 539 ? 43.579 16.049 -45.097 1.00 65.88 539 ILE A O 1
ATOM 4628 N N . ASP A 1 540 ? 45.400 16.090 -43.793 1.00 63.28 540 ASP A N 1
ATOM 4629 C CA . ASP A 1 540 ? 45.090 14.860 -43.061 1.00 63.28 540 ASP A CA 1
ATOM 4630 C C . ASP A 1 540 ? 43.786 14.933 -42.256 1.00 63.28 540 ASP A C 1
ATOM 4632 O O . ASP A 1 540 ? 43.078 13.934 -42.160 1.00 63.28 540 ASP A O 1
ATOM 4636 N N . GLU A 1 541 ? 43.402 16.110 -41.757 1.00 65.50 541 GLU A N 1
ATOM 4637 C CA . GLU A 1 541 ? 42.125 16.325 -41.057 1.00 65.50 541 GLU A CA 1
ATOM 4638 C C . GLU A 1 541 ? 40.925 16.314 -42.026 1.00 65.50 541 GLU A C 1
ATOM 4640 O O . GLU A 1 541 ? 39.771 16.199 -41.608 1.00 65.50 541 GLU A O 1
ATOM 4645 N N . LEU A 1 542 ? 41.183 16.386 -43.340 1.00 66.31 542 LEU A N 1
ATOM 4646 C CA . LEU A 1 542 ? 40.174 16.185 -44.382 1.00 66.31 542 LEU A CA 1
ATOM 4647 C C . LEU A 1 542 ? 39.960 14.708 -44.691 1.00 66.31 542 LEU A C 1
ATOM 4649 O O . LEU A 1 542 ? 38.926 14.377 -45.275 1.00 66.31 542 LEU A O 1
ATOM 4653 N N . ASN A 1 543 ? 40.887 13.828 -44.306 1.00 63.97 543 ASN A N 1
ATOM 4654 C CA . ASN A 1 543 ? 40.692 12.386 -44.381 1.00 63.97 543 ASN A CA 1
ATOM 4655 C C . ASN A 1 543 ? 39.734 11.925 -43.273 1.00 63.97 543 ASN A C 1
ATOM 4657 O O . ASN A 1 543 ? 39.511 12.605 -42.276 1.00 63.97 543 ASN A O 1
ATOM 4661 N N . GLY A 1 544 ? 39.097 10.776 -43.465 1.00 62.06 544 GLY A N 1
ATOM 4662 C CA . GLY A 1 544 ? 38.200 10.186 -42.474 1.00 62.06 544 GLY A CA 1
ATOM 4663 C C . GLY A 1 544 ? 38.072 8.682 -42.670 1.00 62.06 544 GLY A C 1
ATOM 4664 O O . GLY A 1 544 ? 38.653 8.119 -43.598 1.00 62.06 544 GLY A O 1
ATOM 4665 N N . TYR A 1 545 ? 37.289 8.018 -41.817 1.00 53.62 545 TYR A N 1
ATOM 4666 C CA . TYR A 1 545 ? 37.000 6.590 -41.977 1.00 53.62 545 TYR A CA 1
ATOM 4667 C C . TYR A 1 545 ? 36.439 6.326 -43.388 1.00 53.62 545 TYR A C 1
ATOM 4669 O O . TYR A 1 545 ? 35.366 6.815 -43.738 1.00 53.62 545 TYR A O 1
ATOM 4677 N N . ASN A 1 546 ? 37.176 5.556 -44.199 1.00 57.41 546 ASN A N 1
ATOM 4678 C CA . ASN A 1 546 ? 36.876 5.230 -45.604 1.00 57.41 546 ASN A CA 1
ATOM 4679 C C . ASN A 1 546 ? 36.950 6.392 -46.620 1.00 57.41 546 ASN A C 1
ATOM 4681 O O . ASN A 1 546 ? 36.476 6.237 -47.744 1.00 57.41 546 ASN A O 1
ATOM 4685 N N . PHE A 1 547 ? 37.567 7.530 -46.276 1.00 66.69 547 PHE A N 1
ATOM 4686 C CA . PHE A 1 547 ? 37.842 8.618 -47.221 1.00 66.69 547 PHE A CA 1
ATOM 4687 C C . PHE A 1 547 ? 39.294 9.084 -47.115 1.00 66.69 547 PHE A C 1
ATOM 4689 O O . PHE A 1 547 ? 39.725 9.579 -46.075 1.00 66.69 547 PHE A O 1
ATOM 4696 N N . ASN A 1 548 ? 40.030 8.958 -48.217 1.00 70.38 548 ASN A N 1
ATOM 4697 C CA . ASN A 1 548 ? 41.358 9.531 -48.377 1.00 70.38 548 ASN A CA 1
ATOM 4698 C C . ASN A 1 548 ? 41.292 10.538 -49.528 1.00 70.38 548 ASN A C 1
ATOM 4700 O O . ASN A 1 548 ? 40.958 10.159 -50.647 1.00 70.38 548 ASN A O 1
ATOM 4704 N N . ILE A 1 549 ? 41.580 11.807 -49.252 1.00 69.06 549 ILE A N 1
ATOM 4705 C CA . ILE A 1 549 ? 41.456 12.899 -50.216 1.00 69.06 549 ILE A CA 1
ATOM 4706 C C . ILE A 1 549 ? 42.435 12.748 -51.380 1.00 69.06 549 ILE A C 1
ATOM 4708 O O . ILE A 1 549 ? 42.069 13.071 -52.505 1.00 69.06 549 ILE A O 1
ATOM 4712 N N . VAL A 1 550 ? 43.629 12.188 -51.152 1.00 64.19 550 VAL A N 1
ATOM 4713 C CA . VAL A 1 550 ? 44.602 11.884 -52.213 1.00 64.19 550 VAL A CA 1
ATOM 4714 C C . VAL A 1 550 ? 44.042 10.800 -53.124 1.00 64.19 550 VAL A C 1
ATOM 4716 O O . VAL A 1 550 ? 43.968 11.003 -54.332 1.00 64.19 550 VAL A O 1
ATOM 4719 N N . LYS A 1 551 ? 43.575 9.686 -52.547 1.00 66.31 551 LYS A N 1
ATOM 4720 C CA . LYS A 1 551 ? 42.972 8.574 -53.292 1.00 66.31 551 LYS A CA 1
ATOM 4721 C C . LYS A 1 551 ? 41.724 9.020 -54.051 1.00 66.31 551 LYS A C 1
ATOM 4723 O O . LYS A 1 551 ? 41.572 8.721 -55.223 1.00 66.31 551 LYS A O 1
ATOM 4728 N N . TYR A 1 552 ? 40.848 9.780 -53.402 1.00 67.94 552 TYR A N 1
ATOM 4729 C CA . TYR A 1 552 ? 39.636 10.307 -54.020 1.00 67.94 552 TYR A CA 1
ATOM 4730 C C . TYR A 1 552 ? 39.955 11.233 -55.200 1.00 67.94 552 TYR A C 1
ATOM 4732 O O . TYR A 1 552 ? 39.339 11.134 -56.255 1.00 67.94 552 TYR A O 1
ATOM 4740 N N . THR A 1 553 ? 40.955 12.100 -55.037 1.00 65.31 553 THR A N 1
ATOM 4741 C CA . THR A 1 553 ? 41.410 13.010 -56.094 1.00 65.31 553 THR A CA 1
ATOM 4742 C C . THR A 1 553 ? 42.042 12.252 -57.259 1.00 65.31 553 THR A C 1
ATOM 4744 O O . THR A 1 553 ? 41.744 12.566 -58.403 1.00 65.31 553 THR A O 1
ATOM 4747 N N . CYS A 1 554 ? 42.887 11.255 -56.985 1.00 60.78 554 CYS A N 1
ATOM 4748 C CA . CYS A 1 554 ? 43.603 10.517 -58.027 1.00 60.78 554 CYS A CA 1
ATOM 4749 C C . CYS A 1 554 ? 42.709 9.511 -58.768 1.00 60.78 554 CYS A C 1
ATOM 4751 O O . CYS A 1 554 ? 42.847 9.366 -59.977 1.00 60.78 554 CYS A O 1
ATOM 4753 N N . ASP A 1 555 ? 41.807 8.831 -58.057 1.00 61.00 555 ASP A N 1
ATOM 4754 C CA . ASP A 1 555 ? 41.073 7.681 -58.599 1.00 61.00 555 ASP A CA 1
ATOM 4755 C C . ASP A 1 555 ? 39.666 8.051 -59.108 1.00 61.00 555 ASP A C 1
ATOM 4757 O O . ASP A 1 555 ? 39.112 7.332 -59.935 1.00 61.00 555 ASP A O 1
ATOM 4761 N N . TYR A 1 556 ? 39.055 9.134 -58.602 1.00 58.56 556 TYR A N 1
ATOM 4762 C CA . TYR A 1 556 ? 37.629 9.431 -58.836 1.00 58.56 556 TYR A CA 1
ATOM 4763 C C . TYR A 1 556 ? 37.353 10.796 -59.476 1.00 58.56 556 TYR A C 1
ATOM 4765 O O . TYR A 1 556 ? 36.214 11.063 -59.862 1.00 58.56 556 TYR A O 1
ATOM 4773 N N . LEU A 1 557 ? 38.351 11.674 -59.604 1.00 61.69 557 LEU A N 1
ATOM 4774 C CA . LEU A 1 557 ? 38.188 12.969 -60.262 1.00 61.69 557 LEU A CA 1
ATOM 4775 C C . LEU A 1 557 ? 38.972 13.001 -61.583 1.00 61.69 557 LEU A C 1
ATOM 4777 O O . LEU A 1 557 ? 40.197 13.059 -61.601 1.00 61.69 557 LEU A O 1
ATOM 4781 N N . TYR A 1 558 ? 38.248 12.989 -62.703 1.00 54.25 558 TYR A N 1
ATOM 4782 C CA . TYR A 1 558 ? 38.825 13.092 -64.046 1.00 54.25 558 TYR A CA 1
ATOM 4783 C C . TYR A 1 558 ? 39.231 14.543 -64.374 1.00 54.25 558 TYR A C 1
ATOM 4785 O O . TYR A 1 558 ? 38.579 15.486 -63.926 1.00 54.25 558 TYR A O 1
ATOM 4793 N N . ASN A 1 559 ? 40.277 14.725 -65.191 1.00 57.69 559 ASN A N 1
ATOM 4794 C CA . ASN A 1 559 ? 40.769 16.024 -65.696 1.00 57.69 559 ASN A CA 1
ATOM 4795 C C . ASN A 1 559 ? 41.373 16.986 -64.650 1.00 57.69 559 ASN A C 1
ATOM 4797 O O . ASN A 1 559 ? 41.342 18.211 -64.815 1.00 57.69 559 ASN A O 1
ATOM 4801 N N . ILE A 1 560 ? 41.964 16.446 -63.583 1.00 58.44 560 ILE A N 1
ATOM 4802 C CA . ILE A 1 560 ? 42.761 17.237 -62.638 1.00 58.44 560 ILE A CA 1
ATOM 4803 C C . ILE A 1 560 ? 44.180 17.420 -63.175 1.00 58.44 560 ILE A C 1
ATOM 4805 O O . ILE A 1 560 ? 44.832 16.464 -63.588 1.00 58.44 560 ILE A O 1
ATOM 4809 N N . SER A 1 561 ? 44.683 18.654 -63.135 1.00 70.88 561 SER A N 1
ATOM 4810 C CA . SER A 1 561 ? 46.062 18.950 -63.525 1.00 70.88 561 SER A CA 1
ATOM 4811 C C . SER A 1 561 ? 47.078 18.210 -62.642 1.00 70.88 561 SER A C 1
ATOM 4813 O O . SER A 1 561 ? 46.901 18.073 -61.425 1.00 70.88 561 SER A O 1
ATOM 4815 N N . SER A 1 562 ? 48.195 17.784 -63.238 1.00 68.06 562 SER A N 1
ATOM 4816 C CA . SER A 1 562 ? 49.310 17.170 -62.502 1.00 68.06 562 SER A CA 1
ATOM 4817 C C . SER A 1 562 ? 49.787 18.058 -61.350 1.00 68.06 562 SER A C 1
ATOM 4819 O O . SER A 1 562 ? 50.013 17.550 -60.260 1.00 68.06 562 SER A O 1
ATOM 4821 N N . LYS A 1 563 ? 49.796 19.386 -61.535 1.00 68.75 563 LYS A N 1
ATOM 4822 C CA . LYS A 1 563 ? 50.170 20.379 -60.512 1.00 68.75 563 LYS A CA 1
ATOM 4823 C C . LYS A 1 563 ? 49.277 20.354 -59.269 1.00 68.75 563 LYS A C 1
ATOM 4825 O O . LYS A 1 563 ? 49.782 20.451 -58.157 1.00 68.75 563 LYS A O 1
ATOM 4830 N N . VAL A 1 564 ? 47.957 20.233 -59.428 1.00 60.53 564 VAL A N 1
ATOM 4831 C CA . VAL A 1 564 ? 47.019 20.139 -58.289 1.00 60.53 564 VAL A CA 1
ATOM 4832 C C . VAL A 1 564 ? 47.179 18.797 -57.574 1.00 60.53 564 VAL A C 1
ATOM 4834 O O . VAL A 1 564 ? 47.203 18.745 -56.345 1.00 60.53 564 VAL A O 1
ATOM 4837 N N . THR A 1 565 ? 47.362 17.717 -58.336 1.00 61.22 565 THR A N 1
ATOM 4838 C CA . THR A 1 565 ? 47.618 16.378 -57.785 1.00 61.22 565 THR A CA 1
ATOM 4839 C C . THR A 1 565 ? 48.930 16.339 -57.002 1.00 61.22 565 THR A C 1
ATOM 4841 O O . THR A 1 565 ? 48.963 15.820 -55.888 1.00 61.22 565 THR A O 1
ATOM 4844 N N . GLU A 1 566 ? 49.995 16.925 -57.551 1.00 68.94 566 GLU A N 1
ATOM 4845 C CA . GLU A 1 566 ? 51.292 17.090 -56.896 1.00 68.94 566 GLU A CA 1
ATOM 4846 C C . GLU A 1 566 ? 51.195 17.982 -55.668 1.00 68.94 566 GLU A C 1
ATOM 4848 O O . GLU A 1 566 ? 51.781 17.625 -54.665 1.00 68.94 566 GLU A O 1
ATOM 4853 N N . LEU A 1 567 ? 50.410 19.066 -55.673 1.00 67.81 567 LEU A N 1
ATOM 4854 C CA . LEU A 1 567 ? 50.217 19.921 -54.494 1.00 67.81 567 LEU A CA 1
ATOM 4855 C C . LEU A 1 567 ? 49.566 19.170 -53.331 1.00 67.81 567 LEU A C 1
ATOM 4857 O O . LEU A 1 567 ? 50.009 19.273 -52.189 1.00 67.81 567 LEU A O 1
ATOM 4861 N N . ILE A 1 568 ? 48.495 18.425 -53.615 1.00 62.59 568 ILE A N 1
ATOM 4862 C CA . ILE A 1 568 ? 47.775 17.636 -52.608 1.00 62.59 568 ILE A CA 1
ATOM 4863 C C . ILE A 1 568 ? 48.679 16.532 -52.075 1.00 62.59 568 ILE A C 1
ATOM 4865 O O . ILE A 1 568 ? 48.736 16.335 -50.864 1.00 62.59 568 ILE A O 1
ATOM 4869 N N . LYS A 1 569 ? 49.403 15.852 -52.972 1.00 65.38 569 LYS A N 1
ATOM 4870 C CA . LYS A 1 569 ? 50.444 14.888 -52.618 1.00 65.38 569 LYS A CA 1
ATOM 4871 C C . LYS A 1 569 ? 51.502 15.558 -51.747 1.00 65.38 569 LYS A C 1
ATOM 4873 O O . LYS A 1 569 ? 51.709 15.100 -50.640 1.00 65.38 569 LYS A O 1
ATOM 4878 N N . ASP A 1 570 ? 52.079 16.679 -52.155 1.00 65.19 570 ASP A N 1
ATOM 4879 C CA . ASP A 1 570 ? 53.109 17.419 -51.425 1.00 65.19 570 ASP A CA 1
ATOM 4880 C C . ASP A 1 570 ? 52.658 17.847 -50.033 1.00 65.19 570 ASP A C 1
ATOM 4882 O O . ASP A 1 570 ? 53.417 17.694 -49.087 1.00 65.19 570 ASP A O 1
ATOM 4886 N N . PHE A 1 571 ? 51.442 18.367 -49.862 1.00 61.62 571 PHE A N 1
ATOM 4887 C CA . PHE A 1 571 ? 50.933 18.738 -48.539 1.00 61.62 571 PHE A CA 1
ATOM 4888 C C . PHE A 1 571 ? 50.595 17.517 -47.677 1.00 61.62 571 PHE A C 1
ATOM 4890 O O . PHE A 1 571 ? 50.844 17.540 -46.472 1.00 61.62 571 PHE A O 1
ATOM 4897 N N . TYR A 1 572 ? 50.066 16.450 -48.280 1.00 57.06 572 TYR A N 1
ATOM 4898 C CA . TYR A 1 572 ? 49.845 15.165 -47.612 1.00 57.06 572 TYR A CA 1
ATOM 4899 C C . TYR A 1 572 ? 51.169 14.479 -47.234 1.00 57.06 572 TYR A C 1
ATOM 4901 O O . TYR A 1 572 ? 51.264 13.815 -46.212 1.00 57.06 572 TYR A O 1
ATOM 4909 N N . TYR A 1 573 ? 52.221 14.673 -48.021 1.00 58.50 573 TYR A N 1
ATOM 4910 C CA . TYR A 1 573 ? 53.523 14.034 -47.857 1.00 58.50 573 TYR A CA 1
ATOM 4911 C C . TYR A 1 573 ? 54.484 14.854 -46.986 1.00 58.50 573 TYR A C 1
ATOM 4913 O O . TYR A 1 573 ? 55.222 14.279 -46.198 1.00 58.50 573 TYR A O 1
ATOM 4921 N N . LYS A 1 574 ? 54.444 16.190 -47.038 1.00 55.78 574 LYS A N 1
ATOM 4922 C CA . LYS A 1 574 ? 55.262 17.072 -46.181 1.00 55.78 574 LYS A CA 1
ATOM 4923 C C . LYS A 1 574 ? 54.732 17.192 -44.752 1.00 55.78 574 LYS A C 1
ATOM 4925 O O . LYS A 1 574 ? 55.466 17.644 -43.881 1.00 55.78 574 LYS A O 1
ATOM 4930 N N . ARG A 1 575 ? 53.461 16.854 -44.500 1.00 53.31 575 ARG A N 1
ATOM 4931 C CA . ARG A 1 575 ? 52.830 16.988 -43.171 1.00 53.31 575 ARG A CA 1
ATOM 4932 C C . ARG A 1 575 ? 52.041 15.765 -42.698 1.00 53.31 575 ARG A C 1
ATOM 4934 O O . ARG A 1 575 ? 51.506 15.826 -41.595 1.00 53.31 575 ARG A O 1
ATOM 4941 N N . GLY A 1 576 ? 51.939 14.698 -43.492 1.00 54.94 576 GLY A N 1
ATOM 4942 C CA . GLY A 1 576 ? 51.049 13.585 -43.177 1.00 54.94 576 GLY A CA 1
ATOM 4943 C C . GLY A 1 576 ? 51.728 12.348 -42.605 1.00 54.94 576 GLY A C 1
ATOM 4944 O O . GLY A 1 576 ? 52.859 11.997 -42.943 1.00 54.94 576 GLY A O 1
ATOM 4945 N N . PHE A 1 577 ? 50.984 11.643 -41.757 1.00 59.84 577 PHE A N 1
ATOM 4946 C CA . PHE A 1 577 ? 51.419 10.466 -40.991 1.00 59.84 577 PHE A CA 1
ATOM 4947 C C . PHE A 1 577 ? 51.871 9.269 -41.856 1.00 59.84 577 PHE A C 1
ATOM 4949 O O . PHE A 1 577 ? 52.459 8.308 -41.358 1.00 59.84 577 PHE A O 1
ATOM 4956 N N . SER A 1 578 ? 51.589 9.300 -43.161 1.00 63.38 578 SER A N 1
ATOM 4957 C CA . SER A 1 578 ? 51.716 8.149 -44.056 1.00 63.38 578 SER A CA 1
ATOM 4958 C C . SER A 1 578 ? 53.144 7.833 -44.506 1.00 63.38 578 SER A C 1
ATOM 4960 O O . SER A 1 578 ? 53.464 6.651 -44.614 1.00 63.38 578 SER A O 1
ATOM 4962 N N . ILE A 1 579 ? 54.014 8.828 -44.729 1.00 70.00 579 ILE A N 1
ATOM 4963 C CA . ILE A 1 579 ? 55.384 8.574 -45.213 1.00 70.00 579 ILE A CA 1
ATOM 4964 C C . ILE A 1 579 ? 56.223 7.834 -44.176 1.00 70.00 579 ILE A C 1
ATOM 4966 O O . ILE A 1 579 ? 56.736 6.766 -44.519 1.00 70.00 579 ILE A O 1
ATOM 4970 N N . PRO A 1 580 ? 56.324 8.304 -42.916 1.00 77.88 580 PRO A N 1
ATOM 4971 C CA . PRO A 1 580 ? 57.053 7.567 -41.894 1.00 77.88 580 PRO A CA 1
ATOM 4972 C C . PRO A 1 580 ? 56.537 6.135 -41.767 1.00 77.88 580 PRO A C 1
ATOM 4974 O O . PRO A 1 580 ? 57.327 5.200 -41.800 1.00 77.88 580 PRO A O 1
ATOM 4977 N N . ILE A 1 581 ? 55.213 5.939 -41.723 1.00 79.81 581 ILE A N 1
ATOM 4978 C CA . ILE A 1 581 ? 54.602 4.608 -41.584 1.00 79.81 581 ILE A CA 1
ATOM 4979 C C . ILE A 1 581 ? 54.888 3.705 -42.796 1.00 79.81 581 ILE A C 1
ATOM 4981 O O . ILE A 1 581 ? 55.092 2.506 -42.612 1.00 79.81 581 ILE A O 1
ATOM 4985 N N . CYS A 1 582 ? 54.916 4.234 -44.023 1.00 77.00 582 CYS A N 1
ATOM 4986 C CA . CYS A 1 582 ? 55.257 3.443 -45.211 1.00 77.00 582 CYS A CA 1
ATOM 4987 C C . CYS A 1 582 ? 56.739 3.063 -45.222 1.00 77.00 582 CYS A C 1
ATOM 4989 O O . CYS A 1 582 ? 57.056 1.890 -45.390 1.00 77.00 582 CYS A O 1
ATOM 4991 N N . LEU A 1 583 ? 57.638 4.013 -44.950 1.00 83.50 583 LEU A N 1
ATOM 4992 C CA . LEU A 1 583 ? 59.077 3.746 -44.859 1.00 83.50 583 LEU A CA 1
ATOM 4993 C C . LEU A 1 583 ? 59.398 2.738 -43.746 1.00 83.50 583 LEU A C 1
ATOM 4995 O O . LEU A 1 583 ? 60.265 1.883 -43.919 1.00 83.50 583 LEU A O 1
ATOM 4999 N N . ILE A 1 584 ? 58.650 2.795 -42.641 1.00 88.94 584 ILE A N 1
ATOM 5000 C CA . ILE A 1 584 ? 58.656 1.795 -41.573 1.00 88.94 584 ILE A CA 1
ATOM 5001 C C . ILE A 1 584 ? 58.225 0.426 -42.108 1.00 88.94 584 ILE A C 1
ATOM 5003 O O . ILE A 1 584 ? 58.977 -0.530 -41.974 1.00 88.94 584 ILE A O 1
ATOM 5007 N N . LYS A 1 585 ? 57.028 0.317 -42.706 1.00 82.12 585 LYS A N 1
ATOM 5008 C CA . LYS A 1 585 ? 56.472 -0.959 -43.202 1.00 82.12 585 LYS A CA 1
ATOM 5009 C C . LYS A 1 585 ? 57.361 -1.620 -44.251 1.00 82.12 585 LYS A C 1
ATOM 5011 O O . LYS A 1 585 ? 57.440 -2.839 -44.300 1.00 82.12 585 LYS A O 1
ATOM 5016 N N . GLU A 1 586 ? 58.001 -0.814 -45.088 1.00 85.38 586 GLU A N 1
ATOM 5017 C CA . GLU A 1 586 ? 58.912 -1.264 -46.142 1.00 85.38 586 GLU A CA 1
ATOM 5018 C C . GLU A 1 586 ? 60.344 -1.489 -45.630 1.00 85.38 586 GLU A C 1
ATOM 5020 O O . GLU A 1 586 ? 61.229 -1.828 -46.412 1.00 85.38 586 GLU A O 1
ATOM 5025 N N . ASN A 1 587 ? 60.584 -1.282 -44.330 1.00 89.00 587 ASN A N 1
ATOM 5026 C CA . ASN A 1 587 ? 61.879 -1.420 -43.671 1.00 89.00 587 ASN A CA 1
ATOM 5027 C C . ASN A 1 587 ? 63.010 -0.584 -44.322 1.00 89.00 587 ASN A C 1
ATOM 5029 O O . ASN A 1 587 ? 64.179 -0.970 -44.324 1.00 89.00 587 ASN A O 1
ATOM 5033 N N . LYS A 1 588 ? 62.685 0.599 -44.865 1.00 91.69 588 LYS A N 1
ATOM 5034 C CA . LYS A 1 588 ? 63.621 1.500 -45.565 1.00 91.69 588 LYS A CA 1
ATOM 5035 C C . LYS A 1 588 ? 64.290 2.499 -44.613 1.00 91.69 588 LYS A C 1
ATOM 5037 O O . LYS A 1 588 ? 64.031 3.701 -44.669 1.00 91.69 588 LYS A O 1
ATOM 5042 N N . LEU A 1 589 ? 65.166 2.005 -43.735 1.00 92.94 589 LEU A N 1
ATOM 5043 C CA . LEU A 1 589 ? 65.760 2.793 -42.641 1.00 92.94 589 LEU A CA 1
ATOM 5044 C C . LEU A 1 589 ? 66.465 4.077 -43.107 1.00 92.94 589 LEU A C 1
ATOM 5046 O O . LEU A 1 589 ? 66.235 5.136 -42.533 1.00 92.94 589 LEU A O 1
ATOM 5050 N N . ASN A 1 590 ? 67.289 4.019 -44.156 1.00 90.75 590 ASN A N 1
ATOM 5051 C CA . ASN A 1 590 ? 68.057 5.191 -44.603 1.00 90.75 590 ASN A CA 1
ATOM 5052 C C . ASN A 1 590 ? 67.155 6.324 -45.114 1.00 90.75 590 ASN A C 1
ATOM 5054 O O . ASN A 1 590 ? 67.388 7.487 -44.804 1.00 90.75 590 ASN A O 1
ATOM 5058 N N . GLN A 1 591 ? 66.076 5.978 -45.817 1.00 86.56 591 GLN A N 1
ATOM 5059 C CA . GLN A 1 591 ? 65.087 6.956 -46.274 1.00 86.56 591 GLN A CA 1
ATOM 5060 C C . GLN A 1 591 ? 64.289 7.527 -45.096 1.00 86.56 591 GLN A C 1
ATOM 5062 O O . GLN A 1 591 ? 63.967 8.713 -45.079 1.00 86.56 591 GLN A O 1
ATOM 5067 N N . LEU A 1 592 ? 64.001 6.702 -44.080 1.00 89.38 592 LEU A N 1
ATOM 5068 C CA . LEU A 1 592 ? 63.344 7.166 -42.860 1.00 89.38 592 LEU A CA 1
ATOM 5069 C C . LEU A 1 592 ? 64.239 8.117 -42.054 1.00 89.38 592 LEU A C 1
ATOM 5071 O O . LEU A 1 592 ? 63.724 9.096 -41.513 1.00 89.38 592 LEU A O 1
ATOM 5075 N N . LYS A 1 593 ? 65.555 7.871 -42.009 1.00 90.62 593 LYS A N 1
ATOM 5076 C CA . LYS A 1 593 ? 66.549 8.766 -41.395 1.00 90.62 593 LYS A CA 1
ATOM 5077 C C . LYS A 1 593 ? 66.571 10.123 -42.085 1.00 90.62 593 LYS A C 1
ATOM 5079 O O . LYS A 1 593 ? 66.311 11.130 -41.434 1.00 90.62 593 LYS A O 1
ATOM 5084 N N . GLU A 1 594 ? 66.761 10.129 -43.404 1.00 85.50 594 GLU A N 1
ATOM 5085 C CA . GLU A 1 594 ? 66.782 11.356 -44.207 1.00 85.50 594 GLU A CA 1
ATOM 5086 C C . GLU A 1 594 ? 65.481 12.154 -44.040 1.00 85.50 594 GLU A C 1
ATOM 5088 O O . GLU A 1 594 ? 65.505 13.364 -43.814 1.00 85.50 594 GLU A O 1
ATOM 5093 N N . TYR A 1 595 ? 64.331 11.471 -44.075 1.00 83.00 595 TYR A N 1
ATOM 5094 C CA . TYR A 1 595 ? 63.034 12.101 -43.846 1.00 83.00 595 TYR A CA 1
ATOM 5095 C C . TYR A 1 595 ? 62.928 12.710 -42.443 1.00 83.00 595 TYR A C 1
ATOM 5097 O O . TYR A 1 595 ? 62.472 13.847 -42.296 1.00 83.00 595 TYR A O 1
ATOM 5105 N N . THR A 1 596 ? 63.338 11.960 -41.418 1.00 84.00 596 THR A N 1
ATOM 5106 C CA . THR A 1 596 ? 63.275 12.392 -40.017 1.00 84.00 596 THR A CA 1
ATOM 5107 C C . THR A 1 596 ? 64.138 13.626 -39.777 1.00 84.00 596 THR A C 1
ATOM 5109 O O . THR A 1 596 ? 63.684 14.575 -39.140 1.00 84.00 596 THR A O 1
ATOM 5112 N N . GLU A 1 597 ? 65.351 13.646 -40.326 1.00 82.62 597 GLU A N 1
ATOM 5113 C CA . GLU A 1 597 ? 66.301 14.751 -40.185 1.00 82.62 597 GLU A CA 1
ATOM 5114 C C . GLU A 1 597 ? 65.854 15.993 -40.955 1.00 82.62 597 GLU A C 1
ATOM 5116 O O . GLU A 1 597 ? 65.741 17.074 -40.377 1.00 82.62 597 GLU A O 1
ATOM 5121 N N . LYS A 1 598 ? 65.515 15.836 -42.240 1.00 79.00 598 LYS A N 1
ATOM 5122 C CA . LYS A 1 598 ? 65.118 16.946 -43.116 1.00 79.00 598 LYS A CA 1
ATOM 5123 C C . LYS A 1 598 ? 63.888 17.697 -42.609 1.00 79.00 598 LYS A C 1
ATOM 5125 O O . LYS A 1 598 ? 63.772 18.899 -42.829 1.00 79.00 598 LYS A O 1
ATOM 5130 N N . ASN A 1 599 ? 62.965 16.990 -41.959 1.00 73.88 599 ASN A N 1
ATOM 5131 C CA . ASN A 1 599 ? 61.699 17.557 -41.493 1.00 73.88 599 ASN A CA 1
ATOM 5132 C C . ASN A 1 599 ? 61.660 17.796 -39.976 1.00 73.88 599 ASN A C 1
ATOM 5134 O O . ASN A 1 599 ? 60.608 18.178 -39.467 1.00 73.88 599 ASN A O 1
ATOM 5138 N N . ASN A 1 600 ? 62.766 17.556 -39.257 1.00 79.06 600 ASN A N 1
ATOM 5139 C CA . ASN A 1 600 ? 62.819 17.556 -37.791 1.00 79.06 600 ASN A CA 1
ATOM 5140 C C . ASN A 1 600 ? 61.637 16.785 -37.160 1.00 79.06 600 ASN A C 1
ATOM 5142 O O . ASN A 1 600 ? 60.910 17.290 -36.304 1.00 79.06 600 ASN A O 1
ATOM 5146 N N . PHE A 1 601 ? 61.388 15.580 -37.672 1.00 79.31 601 PHE A N 1
ATOM 5147 C CA . PHE A 1 601 ? 60.197 14.796 -37.362 1.00 79.31 601 PHE A CA 1
ATOM 5148 C C . PHE A 1 601 ? 60.338 14.057 -36.021 1.00 79.31 601 PHE A C 1
ATOM 5150 O O . PHE A 1 601 ? 61.370 13.444 -35.753 1.00 79.31 601 PHE A O 1
ATOM 5157 N N . ILE A 1 602 ? 59.277 14.054 -35.210 1.00 84.56 602 ILE A N 1
ATOM 5158 C CA . ILE A 1 602 ? 59.178 13.269 -33.967 1.00 84.56 602 ILE A CA 1
ATOM 5159 C C . ILE A 1 602 ? 58.089 12.205 -34.104 1.00 84.56 602 ILE A C 1
ATOM 5161 O O . ILE A 1 602 ? 56.952 12.514 -34.473 1.00 84.56 602 ILE A O 1
ATOM 5165 N N . PHE A 1 603 ? 58.412 10.942 -33.810 1.00 84.81 603 PHE A N 1
ATOM 5166 C CA . PHE A 1 603 ? 57.478 9.835 -34.055 1.00 84.81 603 PHE A CA 1
ATOM 5167 C C . PHE A 1 603 ? 56.260 9.845 -33.124 1.00 84.81 603 PHE A C 1
ATOM 5169 O O . PHE A 1 603 ? 55.214 9.347 -33.524 1.00 84.81 603 PHE A O 1
ATOM 5176 N N . GLU A 1 604 ? 56.336 10.467 -31.945 1.00 85.31 604 GLU A N 1
ATOM 5177 C CA . GLU A 1 604 ? 55.196 10.669 -31.038 1.00 85.31 604 GLU A CA 1
ATOM 5178 C C . GLU A 1 604 ? 54.030 11.389 -31.721 1.00 85.31 604 GLU A C 1
ATOM 5180 O O . GLU A 1 604 ? 52.873 11.096 -31.423 1.00 85.31 604 GLU A O 1
ATOM 5185 N N . SER A 1 605 ? 54.318 12.258 -32.698 1.00 75.94 605 SER A N 1
ATOM 5186 C CA . SER A 1 605 ? 53.279 12.938 -33.475 1.00 75.94 605 SER A CA 1
ATOM 5187 C C . SER A 1 605 ? 52.359 11.967 -34.219 1.00 75.94 605 SER A C 1
ATOM 5189 O O . SER A 1 605 ? 51.202 12.305 -34.440 1.00 75.94 605 SER A O 1
ATOM 5191 N N . LEU A 1 606 ? 52.824 10.755 -34.554 1.00 75.75 606 LEU A N 1
ATOM 5192 C CA . LEU A 1 606 ? 52.022 9.727 -35.226 1.00 75.75 606 LEU A CA 1
ATOM 5193 C C . LEU A 1 606 ? 50.921 9.147 -34.330 1.00 75.75 606 LEU A C 1
ATOM 5195 O O . LEU A 1 606 ? 50.029 8.479 -34.849 1.00 75.75 606 LEU A O 1
ATOM 5199 N N . ASN A 1 607 ? 50.971 9.361 -33.013 1.00 73.06 607 ASN A N 1
ATOM 5200 C CA . ASN A 1 607 ? 49.967 8.824 -32.106 1.00 73.06 607 ASN A CA 1
ATOM 5201 C C . ASN A 1 607 ? 48.599 9.489 -32.313 1.00 73.06 607 ASN A C 1
ATOM 5203 O O . ASN A 1 607 ? 48.471 10.709 -32.392 1.00 73.06 607 ASN A O 1
ATOM 5207 N N . THR A 1 608 ? 47.548 8.673 -32.334 1.00 69.31 608 THR A N 1
ATOM 5208 C CA . THR A 1 608 ? 46.148 9.119 -32.328 1.00 69.31 608 THR A CA 1
ATOM 5209 C C . THR A 1 608 ? 45.367 8.329 -31.280 1.00 69.31 608 THR A C 1
ATOM 5211 O O . THR A 1 608 ? 45.858 7.324 -30.772 1.00 69.31 608 THR A O 1
ATOM 5214 N N . ASN A 1 609 ? 44.111 8.705 -31.010 1.00 56.38 609 ASN A N 1
ATOM 5215 C CA . ASN A 1 609 ? 43.245 7.979 -30.065 1.00 56.38 609 ASN A CA 1
ATOM 5216 C C . ASN A 1 609 ? 43.109 6.470 -30.367 1.00 56.38 609 ASN A C 1
ATOM 5218 O O . ASN A 1 609 ? 42.741 5.714 -29.477 1.00 56.38 609 ASN A O 1
ATOM 5222 N N . ASN A 1 610 ? 43.389 6.035 -31.603 1.00 63.03 610 ASN A N 1
ATOM 5223 C CA . ASN A 1 610 ? 43.275 4.639 -32.037 1.00 63.03 610 ASN A CA 1
ATOM 5224 C C . ASN A 1 610 ? 44.587 4.061 -32.602 1.00 63.03 610 ASN A C 1
ATOM 5226 O O . ASN A 1 610 ? 44.560 2.996 -33.216 1.00 63.03 610 ASN A O 1
ATOM 5230 N N . PHE A 1 611 ? 45.716 4.764 -32.481 1.00 68.31 611 PHE A N 1
ATOM 5231 C CA . PHE A 1 611 ? 46.992 4.312 -33.039 1.00 68.31 611 PHE A CA 1
ATOM 5232 C C . PHE A 1 611 ? 48.153 4.749 -32.150 1.00 68.31 611 PHE A C 1
ATOM 5234 O O . PHE A 1 611 ? 48.349 5.943 -31.942 1.00 68.31 611 PHE A O 1
ATOM 5241 N N . ASN A 1 612 ? 48.928 3.779 -31.667 1.00 86.56 612 ASN A N 1
ATOM 5242 C CA . ASN A 1 612 ? 50.139 3.995 -30.886 1.00 86.56 612 ASN A CA 1
ATOM 5243 C C . ASN A 1 612 ? 51.348 3.517 -31.699 1.00 86.56 612 ASN A C 1
ATOM 5245 O O . ASN A 1 612 ? 51.476 2.326 -31.991 1.00 86.56 612 ASN A O 1
ATOM 5249 N N . ILE A 1 613 ? 52.237 4.439 -32.075 1.00 88.81 613 ILE A N 1
ATOM 5250 C CA . ILE A 1 613 ? 53.385 4.117 -32.927 1.00 88.81 613 ILE A CA 1
ATOM 5251 C C . ILE A 1 613 ? 54.353 3.147 -32.245 1.00 88.81 613 ILE A C 1
ATOM 5253 O O . ILE A 1 613 ? 54.933 2.306 -32.922 1.00 88.81 613 ILE A O 1
ATOM 5257 N N . ILE A 1 614 ? 54.515 3.203 -30.921 1.00 91.50 614 ILE A N 1
ATOM 5258 C CA . ILE A 1 614 ? 55.421 2.296 -30.207 1.00 91.50 614 ILE A CA 1
ATOM 5259 C C . ILE A 1 614 ? 54.868 0.875 -30.229 1.00 91.50 614 ILE A C 1
ATOM 5261 O O . ILE A 1 614 ? 55.592 -0.040 -30.613 1.00 91.50 614 ILE A O 1
ATOM 5265 N N . GLU A 1 615 ? 53.591 0.685 -29.890 1.00 88.62 615 GLU A N 1
ATOM 5266 C CA . GLU A 1 615 ? 52.949 -0.638 -29.960 1.00 88.62 615 GLU A CA 1
ATOM 5267 C C . GLU A 1 615 ? 52.993 -1.202 -31.380 1.00 88.62 615 GLU A C 1
ATOM 5269 O O . GLU A 1 615 ? 53.320 -2.372 -31.589 1.00 88.62 615 GLU A O 1
ATOM 5274 N N . TYR A 1 616 ? 52.727 -0.346 -32.367 1.00 89.56 616 TYR A N 1
ATOM 5275 C CA . TYR A 1 616 ? 52.773 -0.708 -33.773 1.00 89.56 616 TYR A CA 1
ATOM 5276 C C . TYR A 1 616 ? 54.170 -1.184 -34.202 1.00 89.56 616 TYR A C 1
ATOM 5278 O O . TYR A 1 616 ? 54.308 -2.248 -34.803 1.00 89.56 616 TYR A O 1
ATOM 5286 N N . ILE A 1 617 ? 55.222 -0.444 -33.844 1.00 92.50 617 ILE A N 1
ATOM 5287 C CA . ILE A 1 617 ? 56.614 -0.789 -34.162 1.00 92.50 617 ILE A CA 1
ATOM 5288 C C . ILE A 1 617 ? 57.084 -2.042 -33.426 1.00 92.50 617 ILE A C 1
ATOM 5290 O O . ILE A 1 617 ? 57.754 -2.883 -34.026 1.00 92.50 617 ILE A O 1
ATOM 5294 N N . LEU A 1 618 ? 56.711 -2.207 -32.155 1.00 88.62 618 LEU A N 1
ATOM 5295 C CA . LEU A 1 618 ? 57.004 -3.427 -31.402 1.00 88.62 618 LEU A CA 1
ATOM 5296 C C . LEU A 1 618 ? 56.336 -4.645 -32.047 1.00 88.62 618 LEU A C 1
ATOM 5298 O O . LEU A 1 618 ? 56.989 -5.675 -32.194 1.00 88.62 618 LEU A O 1
ATOM 5302 N N . THR A 1 619 ? 55.088 -4.502 -32.501 1.00 89.38 619 THR A N 1
ATOM 5303 C CA . THR A 1 619 ? 54.357 -5.558 -33.216 1.00 89.38 619 THR A CA 1
ATOM 5304 C C . THR A 1 619 ? 55.054 -5.927 -34.526 1.00 89.38 619 THR A C 1
ATOM 5306 O O . THR A 1 619 ? 55.311 -7.104 -34.770 1.00 89.38 619 THR A O 1
ATOM 5309 N N . LEU A 1 620 ? 55.422 -4.939 -35.353 1.00 89.25 620 LEU A N 1
ATOM 5310 C CA . LEU A 1 620 ? 56.139 -5.194 -36.608 1.00 89.25 620 LEU A CA 1
ATOM 5311 C C . LEU A 1 620 ? 57.494 -5.874 -36.375 1.00 89.25 620 LEU A C 1
ATOM 5313 O O . LEU A 1 620 ? 57.868 -6.768 -37.131 1.00 89.25 620 LEU A O 1
ATOM 5317 N N . TYR A 1 621 ? 58.224 -5.474 -35.332 1.00 93.56 621 TYR A N 1
ATOM 5318 C CA . TYR A 1 621 ? 59.502 -6.091 -34.983 1.00 93.56 621 TYR A CA 1
ATOM 5319 C C . TYR A 1 621 ? 59.331 -7.533 -34.490 1.00 93.56 621 TYR A C 1
ATOM 5321 O O . TYR A 1 621 ? 60.063 -8.410 -34.933 1.00 93.56 621 TYR A O 1
ATOM 5329 N N . GLN A 1 622 ? 58.343 -7.808 -33.631 1.00 91.44 622 GLN A N 1
ATOM 5330 C CA . GLN A 1 622 ? 58.024 -9.171 -33.177 1.00 91.44 622 GLN A CA 1
ATOM 5331 C C . GLN A 1 622 ? 57.624 -10.093 -34.336 1.00 91.44 622 GLN A C 1
ATOM 5333 O O . GLN A 1 622 ? 57.900 -11.289 -34.301 1.00 91.44 622 GLN A O 1
ATOM 5338 N N . GLN A 1 623 ? 57.007 -9.533 -35.377 1.00 92.94 623 GLN A N 1
ATOM 5339 C CA . GLN A 1 623 ? 56.674 -10.236 -36.617 1.00 92.94 623 GLN A CA 1
ATOM 5340 C C . GLN A 1 623 ? 57.859 -10.344 -37.598 1.00 92.94 623 GLN A C 1
ATOM 5342 O O . GLN A 1 623 ? 57.680 -10.857 -38.699 1.00 92.94 623 GLN A O 1
ATOM 5347 N N . ASN A 1 624 ? 59.057 -9.871 -37.226 1.00 93.81 624 ASN A N 1
ATOM 5348 C CA . ASN A 1 624 ? 60.255 -9.795 -38.072 1.00 93.81 624 ASN A CA 1
ATOM 5349 C C . ASN A 1 624 ? 60.063 -8.993 -39.378 1.00 93.81 624 ASN A C 1
ATOM 5351 O O . ASN A 1 624 ? 60.757 -9.231 -40.363 1.00 93.81 624 ASN A O 1
ATOM 5355 N N . LEU A 1 625 ? 59.130 -8.033 -39.400 1.00 88.56 625 LEU A N 1
ATOM 5356 C CA . LEU A 1 625 ? 58.838 -7.204 -40.580 1.00 88.56 625 LEU A CA 1
ATOM 5357 C C . LEU A 1 625 ? 59.743 -5.970 -40.693 1.00 88.56 625 LEU A C 1
ATOM 5359 O O . LEU A 1 625 ? 59.843 -5.376 -41.764 1.00 88.56 625 LEU A O 1
ATOM 5363 N N . ILE A 1 626 ? 60.403 -5.577 -39.602 1.00 95.31 626 ILE A N 1
ATOM 5364 C CA . ILE A 1 626 ? 61.361 -4.466 -39.572 1.00 95.31 626 ILE A CA 1
ATOM 5365 C C . ILE A 1 626 ? 62.629 -4.865 -38.816 1.00 95.31 626 ILE A C 1
ATOM 5367 O O . ILE A 1 626 ? 62.586 -5.723 -37.933 1.00 95.31 626 ILE A O 1
ATOM 5371 N N . SER A 1 627 ? 63.759 -4.230 -39.133 1.00 94.94 627 SER A N 1
ATOM 5372 C CA . SER A 1 627 ? 65.031 -4.515 -38.463 1.00 94.94 627 SER A CA 1
ATOM 5373 C C . SER A 1 627 ? 65.072 -3.975 -37.027 1.00 94.94 627 SER A C 1
ATOM 5375 O O . SER A 1 627 ? 64.352 -3.042 -36.655 1.00 94.94 627 SER A O 1
ATOM 5377 N N . LEU A 1 628 ? 65.967 -4.537 -36.205 1.00 94.12 628 LEU A N 1
ATOM 5378 C CA . LEU A 1 628 ? 66.250 -4.021 -34.860 1.00 94.12 628 LEU A CA 1
ATOM 5379 C C . LEU A 1 628 ? 66.714 -2.555 -34.907 1.00 94.12 628 LEU A C 1
ATOM 5381 O O . LEU A 1 628 ? 66.322 -1.751 -34.065 1.00 94.12 628 LEU A O 1
ATOM 5385 N N . GLU A 1 629 ? 67.504 -2.200 -35.918 1.00 93.44 629 GLU A N 1
ATOM 5386 C CA . GLU A 1 629 ? 68.010 -0.845 -36.146 1.00 93.44 629 GLU A CA 1
ATOM 5387 C C . GLU A 1 629 ? 66.878 0.135 -36.465 1.00 93.44 629 GLU A C 1
ATOM 5389 O O . GLU A 1 629 ? 66.847 1.233 -35.914 1.00 93.44 629 GLU A O 1
ATOM 5394 N N . MET A 1 630 ? 65.912 -0.281 -37.291 1.00 94.56 630 MET A N 1
ATOM 5395 C CA . MET A 1 630 ? 64.708 0.493 -37.592 1.00 94.56 630 MET A CA 1
ATOM 5396 C C . MET A 1 630 ? 63.883 0.743 -36.329 1.00 94.56 630 MET A C 1
ATOM 5398 O O . MET A 1 630 ? 63.541 1.886 -36.023 1.00 94.56 630 MET A O 1
ATOM 5402 N N . LYS A 1 631 ? 63.622 -0.312 -35.546 1.00 94.81 631 LYS A N 1
ATOM 5403 C CA . LYS A 1 631 ? 62.926 -0.208 -34.257 1.00 94.81 631 LYS A CA 1
ATOM 5404 C C . LYS A 1 631 ? 63.630 0.780 -33.321 1.00 94.81 631 LYS A C 1
ATOM 5406 O O . LYS A 1 631 ? 62.991 1.681 -32.781 1.00 94.81 631 LYS A O 1
ATOM 5411 N N . ASN A 1 632 ? 64.938 0.614 -33.130 1.00 91.69 632 ASN A N 1
ATOM 5412 C CA . ASN A 1 632 ? 65.719 1.431 -32.204 1.00 91.69 632 ASN A CA 1
ATOM 5413 C C . ASN A 1 632 ? 65.789 2.893 -32.659 1.00 91.69 632 ASN A C 1
ATOM 5415 O O . ASN A 1 632 ? 65.638 3.782 -31.827 1.00 91.69 632 ASN A O 1
ATOM 5419 N N . PHE A 1 633 ? 65.932 3.146 -33.964 1.00 93.38 633 PHE A N 1
ATOM 5420 C CA . PHE A 1 633 ? 65.896 4.493 -34.531 1.00 93.38 633 PHE A CA 1
ATOM 5421 C C . PHE A 1 633 ? 64.577 5.211 -34.208 1.00 93.38 633 PHE A C 1
ATOM 5423 O O . PHE A 1 633 ? 64.581 6.341 -33.727 1.00 93.38 633 PHE A O 1
ATOM 5430 N N . ILE A 1 634 ? 63.441 4.538 -34.393 1.00 90.88 634 ILE A N 1
ATOM 5431 C CA . ILE A 1 634 ? 62.118 5.123 -34.132 1.00 90.88 634 ILE A CA 1
ATOM 5432 C C . ILE A 1 634 ? 61.902 5.377 -32.638 1.00 90.88 634 ILE A C 1
ATOM 5434 O O . ILE A 1 634 ? 61.363 6.415 -32.261 1.00 90.88 634 ILE A O 1
ATOM 5438 N N . ILE A 1 635 ? 62.350 4.456 -31.778 1.00 88.31 635 ILE A N 1
ATOM 5439 C CA . ILE A 1 635 ? 62.288 4.627 -30.319 1.00 88.31 635 ILE A CA 1
ATOM 5440 C C . ILE A 1 635 ? 63.167 5.803 -29.869 1.00 88.31 635 ILE A C 1
ATOM 5442 O O . ILE A 1 635 ? 62.736 6.590 -29.024 1.00 88.31 635 ILE A O 1
ATOM 5446 N N . TYR A 1 636 ? 64.365 5.941 -30.443 1.00 86.31 636 TYR A N 1
ATOM 5447 C CA . TYR A 1 636 ? 65.299 7.033 -30.159 1.00 86.31 636 TYR A CA 1
ATOM 5448 C C . TYR A 1 636 ? 64.719 8.394 -30.567 1.00 86.31 636 TYR A C 1
ATOM 5450 O O . TYR A 1 636 ? 64.758 9.348 -29.794 1.00 86.31 636 TYR A O 1
ATOM 5458 N N . HIS A 1 637 ? 64.117 8.475 -31.756 1.00 88.50 637 HIS A N 1
ATOM 5459 C CA . HIS A 1 637 ? 63.489 9.687 -32.292 1.00 88.50 637 HIS A CA 1
ATOM 5460 C C . HIS A 1 637 ? 62.011 9.847 -31.881 1.00 88.50 637 HIS A C 1
ATOM 5462 O O . HIS A 1 637 ? 61.278 10.632 -32.487 1.00 88.50 637 HIS A O 1
ATOM 5468 N N . TYR A 1 638 ? 61.548 9.111 -30.863 1.00 88.00 638 TYR A N 1
ATOM 5469 C CA . TYR A 1 638 ? 60.142 9.117 -30.460 1.00 88.00 638 TYR A CA 1
ATOM 5470 C C . TYR A 1 638 ? 59.675 10.504 -30.011 1.00 88.00 638 TYR A C 1
ATOM 5472 O O . TYR A 1 638 ? 58.706 11.022 -30.556 1.00 88.00 638 TYR A O 1
ATOM 5480 N N . ASN A 1 639 ? 60.391 11.130 -29.078 1.00 86.38 639 ASN A N 1
ATOM 5481 C CA . ASN A 1 639 ? 60.161 12.516 -28.681 1.00 86.38 639 ASN A CA 1
ATOM 5482 C C . ASN A 1 639 ? 61.471 13.193 -28.258 1.00 86.38 639 ASN A C 1
ATOM 5484 O O . ASN A 1 639 ? 62.475 12.524 -27.995 1.00 86.38 639 ASN A O 1
ATOM 5488 N N . GLU A 1 640 ? 61.460 14.526 -28.188 1.00 78.75 640 GLU A N 1
ATOM 5489 C CA . GLU A 1 640 ? 62.654 15.314 -27.848 1.00 78.75 640 GLU A CA 1
ATOM 5490 C C . GLU A 1 640 ? 63.207 14.962 -26.458 1.00 78.75 640 GLU A C 1
ATOM 5492 O O . GLU A 1 640 ? 64.423 14.867 -26.290 1.00 78.75 640 GLU A O 1
ATOM 5497 N N . LYS A 1 641 ? 62.333 14.650 -25.486 1.00 75.75 641 LYS A N 1
ATOM 5498 C CA . LYS A 1 641 ? 62.742 14.239 -24.131 1.00 75.75 641 LYS A CA 1
ATOM 5499 C C . LYS A 1 641 ? 63.580 12.954 -24.161 1.00 75.75 641 LYS A C 1
ATOM 5501 O O . LYS A 1 641 ? 64.652 12.905 -23.564 1.00 75.75 641 LYS A O 1
ATOM 5506 N N . ARG A 1 642 ? 63.148 11.920 -24.894 1.00 76.06 642 ARG A N 1
ATOM 5507 C CA . ARG A 1 642 ? 63.902 10.660 -25.048 1.00 76.06 642 ARG A CA 1
ATOM 5508 C C . ARG A 1 642 ? 65.201 10.854 -25.820 1.00 76.06 642 ARG A C 1
ATOM 5510 O O . ARG A 1 642 ? 66.224 10.323 -25.399 1.00 76.06 642 ARG A O 1
ATOM 5517 N N . LYS A 1 643 ? 65.184 11.645 -26.893 1.00 75.50 643 LYS A N 1
ATOM 5518 C CA . LYS A 1 643 ? 66.381 11.972 -27.684 1.00 75.50 643 LYS A CA 1
ATOM 5519 C C . LYS A 1 643 ? 67.450 12.656 -26.823 1.00 75.50 643 LYS A C 1
ATOM 5521 O O . LYS A 1 643 ? 68.632 12.342 -26.940 1.00 75.50 643 LYS A O 1
ATOM 5526 N N . MET A 1 644 ? 67.032 13.551 -25.926 1.00 76.94 644 MET A N 1
ATOM 5527 C CA . MET A 1 644 ? 67.913 14.217 -24.965 1.00 76.94 644 MET A CA 1
ATOM 5528 C C . MET A 1 644 ? 68.471 13.238 -23.924 1.00 76.94 644 MET A C 1
ATOM 5530 O O . MET A 1 644 ? 69.678 13.220 -23.702 1.00 76.94 644 MET A O 1
ATOM 5534 N N . ILE A 1 645 ? 67.627 12.369 -23.355 1.00 74.69 645 ILE A N 1
ATOM 5535 C CA . ILE A 1 645 ? 68.045 11.340 -22.387 1.00 74.69 645 ILE A CA 1
ATOM 5536 C C . ILE A 1 645 ? 69.102 10.407 -22.989 1.00 74.69 645 ILE A C 1
ATOM 5538 O O . ILE A 1 645 ? 70.127 10.165 -22.356 1.00 74.69 645 ILE A O 1
ATOM 5542 N N . VAL A 1 646 ? 68.906 9.911 -24.216 1.00 73.44 646 VAL A N 1
ATOM 5543 C CA . VAL A 1 646 ? 69.889 9.007 -24.837 1.00 73.44 646 VAL A CA 1
ATOM 5544 C C . VAL A 1 646 ? 71.208 9.730 -25.134 1.00 73.44 646 VAL A C 1
ATOM 5546 O O . VAL A 1 646 ? 72.268 9.184 -24.844 1.00 73.44 646 VAL A O 1
ATOM 5549 N N . LYS A 1 647 ? 71.171 10.988 -25.600 1.00 78.00 647 LYS A N 1
ATOM 5550 C CA . LYS A 1 647 ? 72.389 11.802 -25.785 1.00 78.00 647 LYS A CA 1
ATOM 5551 C C . LYS A 1 647 ? 73.166 12.025 -24.486 1.00 78.00 647 LYS A C 1
ATOM 5553 O O . LYS A 1 647 ? 74.393 12.074 -24.506 1.00 78.00 647 LYS A O 1
ATOM 5558 N N . LEU A 1 648 ? 72.466 12.204 -23.367 1.00 76.81 648 LEU A N 1
ATOM 5559 C CA . LEU A 1 648 ? 73.088 12.363 -22.052 1.00 76.81 648 LEU A CA 1
ATOM 5560 C C . LEU A 1 648 ? 73.710 11.046 -21.555 1.00 76.81 648 LEU A C 1
ATOM 5562 O O . LEU A 1 648 ? 74.806 11.071 -20.994 1.00 76.81 648 LEU A O 1
ATOM 5566 N N . PHE A 1 649 ? 73.068 9.902 -21.832 1.00 73.19 649 PHE A N 1
ATOM 5567 C CA . PHE A 1 649 ? 73.634 8.569 -21.585 1.00 73.19 649 PHE A CA 1
ATOM 5568 C C . PHE A 1 649 ? 74.910 8.319 -22.401 1.00 73.19 649 PHE A C 1
ATOM 5570 O O . PHE A 1 649 ? 75.911 7.882 -21.843 1.00 73.19 649 PHE A O 1
ATOM 5577 N N . GLU A 1 650 ? 74.913 8.645 -23.696 1.00 77.06 650 GLU A N 1
ATOM 5578 C CA . GLU A 1 650 ? 76.080 8.471 -24.580 1.00 77.06 650 GLU A CA 1
ATOM 5579 C C . GLU A 1 650 ? 77.285 9.331 -24.158 1.00 77.06 650 GLU A C 1
ATOM 5581 O O . GLU A 1 650 ? 78.431 8.946 -24.377 1.00 77.06 650 GLU A O 1
ATOM 5586 N N . LYS A 1 651 ? 77.042 10.477 -23.508 1.00 82.12 651 LYS A N 1
ATOM 5587 C CA . LYS A 1 651 ? 78.085 11.366 -22.966 1.00 82.12 651 LYS A CA 1
ATOM 5588 C C . LYS A 1 651 ? 78.574 10.982 -21.564 1.00 82.12 651 LYS A C 1
ATOM 5590 O O . LYS A 1 651 ? 79.451 11.661 -21.037 1.00 82.12 651 LYS A O 1
ATOM 5595 N N . ASN A 1 652 ? 78.015 9.936 -20.949 1.00 72.75 652 ASN A N 1
ATOM 5596 C CA . ASN A 1 652 ? 78.313 9.510 -19.575 1.00 72.75 652 ASN A CA 1
ATOM 5597 C C . ASN A 1 652 ? 78.127 10.618 -18.508 1.00 72.75 652 ASN A C 1
ATOM 5599 O O . ASN A 1 652 ? 78.747 10.584 -17.444 1.00 72.75 652 ASN A O 1
ATOM 5603 N N . ASN A 1 653 ? 77.256 11.605 -18.764 1.00 74.25 653 ASN A N 1
ATOM 5604 C CA . ASN A 1 653 ? 77.056 12.744 -17.863 1.00 74.25 653 ASN A CA 1
ATOM 5605 C C . ASN A 1 653 ? 75.944 12.467 -16.834 1.00 74.25 653 ASN A C 1
ATOM 5607 O O . ASN A 1 653 ? 74.820 12.958 -16.942 1.00 74.25 653 ASN A O 1
ATOM 5611 N N . ILE A 1 654 ? 76.261 11.639 -15.834 1.00 71.88 654 ILE A N 1
ATOM 5612 C CA . ILE A 1 654 ? 75.303 11.119 -14.838 1.00 71.88 654 ILE A CA 1
ATOM 5613 C C . ILE A 1 654 ? 74.607 12.237 -14.035 1.00 71.88 654 ILE A C 1
ATOM 5615 O O . ILE A 1 654 ? 73.441 12.088 -13.670 1.00 71.88 654 ILE A O 1
ATOM 5619 N N . ASN A 1 655 ? 75.283 13.360 -13.777 1.00 74.19 655 ASN A N 1
ATOM 5620 C CA . ASN A 1 655 ? 74.718 14.463 -12.989 1.00 74.19 655 ASN A CA 1
ATOM 5621 C C . ASN A 1 655 ? 73.637 15.232 -13.763 1.00 74.19 655 ASN A C 1
ATOM 5623 O O . ASN A 1 655 ? 72.568 15.507 -13.227 1.00 74.19 655 ASN A O 1
ATOM 5627 N N . GLU A 1 656 ? 73.881 15.500 -15.044 1.00 72.12 656 GLU A N 1
ATOM 5628 C CA . GLU A 1 656 ? 72.941 16.193 -15.934 1.00 72.12 656 GLU A CA 1
ATOM 5629 C C . GLU A 1 656 ? 71.730 15.298 -16.272 1.00 72.12 656 GLU A C 1
ATOM 5631 O O . GLU A 1 656 ? 70.600 15.769 -16.402 1.00 72.12 656 GLU A O 1
ATOM 5636 N N . LEU A 1 657 ? 71.941 13.975 -16.318 1.00 71.94 657 LEU A N 1
ATOM 5637 C CA . LEU A 1 657 ? 70.878 12.979 -16.471 1.00 71.94 657 LEU A CA 1
ATOM 5638 C C . LEU A 1 657 ? 69.923 12.947 -15.262 1.00 71.94 657 LEU A C 1
ATOM 5640 O O . LEU A 1 657 ? 68.710 12.849 -15.452 1.00 71.94 657 LEU A O 1
ATOM 5644 N N . LYS A 1 658 ? 70.456 13.050 -14.032 1.00 72.88 658 LYS A N 1
ATOM 5645 C CA . LYS A 1 658 ? 69.645 13.123 -12.803 1.00 72.88 658 LYS A CA 1
ATOM 5646 C C . LYS A 1 658 ? 68.765 14.370 -12.804 1.00 72.88 658 LYS A C 1
ATOM 5648 O O . LYS A 1 658 ? 67.552 14.247 -12.653 1.00 72.88 658 LYS A O 1
ATOM 5653 N N . GLU A 1 659 ? 69.344 15.533 -13.093 1.00 73.69 659 GLU A N 1
ATOM 5654 C CA . GLU A 1 659 ? 68.614 16.807 -13.113 1.00 73.69 659 GLU A CA 1
ATOM 5655 C C . GLU A 1 659 ? 67.516 16.853 -14.198 1.00 73.69 659 GLU A C 1
ATOM 5657 O O . GLU A 1 659 ? 66.452 17.439 -14.001 1.00 73.69 659 GLU A O 1
ATOM 5662 N N . TYR A 1 660 ? 67.741 16.201 -15.345 1.00 71.19 660 TYR A N 1
ATOM 5663 C CA . TYR A 1 660 ? 66.754 16.109 -16.428 1.00 71.19 660 TYR A CA 1
ATOM 5664 C C . TYR A 1 660 ? 65.633 15.089 -16.149 1.00 71.19 660 TYR A C 1
ATOM 5666 O O . TYR A 1 660 ? 64.564 15.178 -16.750 1.00 71.19 660 TYR A O 1
ATOM 5674 N N . SER A 1 661 ? 65.863 14.113 -15.261 1.00 64.44 661 SER A N 1
ATOM 5675 C CA . SER A 1 661 ? 64.869 13.096 -14.878 1.00 64.44 661 SER A CA 1
ATOM 5676 C C . SER A 1 661 ? 63.885 13.557 -13.794 1.00 64.44 661 SER A C 1
ATOM 5678 O O . SER A 1 661 ? 62.790 13.007 -13.701 1.00 64.44 661 SER A O 1
ATOM 5680 N N . GLU A 1 662 ? 64.255 14.577 -13.013 1.00 68.81 662 GLU A N 1
ATOM 5681 C CA . GLU A 1 662 ? 63.422 15.177 -11.958 1.00 68.81 662 GLU A CA 1
ATOM 5682 C C . GLU A 1 662 ? 62.445 16.251 -12.486 1.00 68.81 662 GLU A C 1
ATOM 5684 O O . GLU A 1 662 ? 61.515 16.638 -11.778 1.00 68.81 662 GLU A O 1
ATOM 5689 N N . LYS A 1 663 ? 62.624 16.701 -13.737 1.00 53.47 663 LYS A N 1
ATOM 5690 C CA . LYS A 1 663 ? 61.725 17.599 -14.490 1.00 53.47 663 LYS A CA 1
ATOM 5691 C C . LYS A 1 663 ? 60.854 16.802 -15.465 1.00 53.47 663 LYS A C 1
ATOM 5693 O O . LYS A 1 663 ? 59.690 17.191 -15.696 1.00 53.47 663 LYS A O 1
#

Secondary structure (DSSP, 8-state):
-HHHHHHHHHHHHHHHTT-HHHHHHHHHHTT--HHHH-THHHHHHHHHHHTT-S-HHHHHHHHHTSSHHHHHHHHHHHTT-HHHHHHHHHHTT--HHHH-BTTB-HHHHHHHHHHTTSS-HHHHHHHHHHHHHHHHHHHHHTT-HHHHHHHHHHHT--GGGG-BTTB-HHHHHH-GGG---HHHHHHHHHTSSHHHHHHHHHHHTT-HHHHHHHHHHHT--GGGG-BTTB-HHHHHH-GGGT--HHHHHHHHHTSSHHHHHHHHHHHTT-HHHHHHHHHHHT--GGGG--SS--HHHHHHH-TTS-HHHHHHHHHTSSHHHHHHHHHHHTT-HHHHHHHHHHTT--GGGG--SS--HHHHHHHHHHTTSS-HHHHHHHHHTSSHHHHHHHHHHHTT-HHHHHHHHHHHT--GGGG--SS--HHHHHHH-TTS-HHHHHHHHHTSSHHHHHHHHHHHTT-HHHHHHHHHHTT--GGGG--SS--HHHHHHHHHHTTSS-HHHHHHHHHTSSHHHHHHHHHHHTT-HHHHHHHHHHTT--GGGG-BTTB-HHHHHHHH-TT--HHHHHHHHHHHHHH-THHHHHHHHTT-HHHHHHHHHHTT--GGGG-BTTB-HHHHHHHHHHTT-S-HHHHHHHHHTS-HHHHHHHHHHHTT-HHHHHHHH--

Organism: NCBI:txid1754192

Foldseek 3Di:
DVVLVVLLVVLLVCLQVLPQPVNVCSCVVVVDQQLVRDVCSLVSSVVCVVVVRYDPVSNVSCLCSNGVVSVVLVVQQLVQDVVSNVCVCVVVVDQVVVSCDPPDHPLVVLVVCVVVVSYDPVSNLLSVLSVLLVVLLVCQLVLPLPVNVVSCVVSVDQQLSNDDPVDDVLCQQPDVVSVGDPSSNVSCLCRNGVVSVVLLVCQLVVDPPVSLVVCVVVVDAQLVSDDPRDDVLCCCVDPVSPGDPVSSVSCLQRNGPVSVVLVVCQLVQPLPVNVVVCVVVVDAQCVSDDPRDDVLVVQVPDPSGDPVSNCSCLQRNGDVSVVQLVVQLVQDQVVNVVVCVVVVDAQLVSDDPRDRVLVVSVVCVVVVSYDPVSSVVCLCRNGPVSVVLVVCQLVLVLVVNVCVCVVVVDQQLVSDDPRDDVLVVQVPDPSGDPVSSLSCLQRNGPVSVVLLVQLLVQDQVSNVCVCVVVVDALLVVDDPRDDVLVSLVVCVVVVSYDPNSSVCNLQSNDPVSVVLVVCQLVLVLVVNVCCCVVVVDQQVVSADDVDDPLCCSVPPRPPGDPSSSVVSVCSCVLDHLPPLVVCQQQQVQVVNVVSCVVNVDAQLVSDDPPDDVLVVSVVCVVVVRYDPSSNVVNQCRNDPLSVVLVVCVVVVVVVVNVVSVVD